Protein AF-A0A1B6DCV0-F1 (afdb_monomer)

Nearest PDB structures (foldseek):
  7uzf-assembly1_P  TM=4.203E-01  e=6.285E-02  Rattus norvegicus
  8j07-assembly1_u7  TM=3.965E-01  e=7.774E-02  Homo sapiens
  9brd-assembly1_T  TM=3.698E-01  e=5.743E-01  Rattus norvegicus
  7u8o-assembly1_T  TM=3.327E-01  e=8.072E-01  Sus scrofa
  5xgc-assembly1_A  TM=2.823E-01  e=1.465E+00  Homo sapiens

Mean predicted aligned error: 16.5 Å

Radius of gyration: 31.95 Å; Cα contacts (8 Å, |Δi|>4): 423; chains: 1; bounding box: 81×87×118 Å

Sequence (494 aa):
EFHRKELSAACCLLLKICLNLIHGVHDLQYTAMMTINKIIDAVVVYRLGHVRVRTMEALRHPCHDMNQKFNELGEKRNTGEKISTNEVSAERGRGQKSSSKRLGSVWRHAPGETLEPIKKCMNMCEPPVDECVIGVLSSVHALSVLNILHNSLTLYKRVIGSKQQCSPSQRWRHCSYHCLQLLAARALLFMTEATHVQHQLAQEPQLRILAAALDSTHDPQLLVLVLQIVATLALDPQHHRALLDHGLPDVLSQLLLPSDEWYYTNHSTKYARYVKHHVARILVYLGFQHRVNLRFCVYDILQEDIPPPTPIVESVEDNYITMTSAPPSVVLSSDSKTMLGVSLESAVINVLKVSETSLSQGTAPTESSTLNWFLSGSTYSHAYNRAPTTRKPLTDPNSTLFVQSFLSCFPCVLSPIVLLRLLLHRLLTTAAHLQRWKSCASRSSFASASAHEAPRSPRSRASSTDTEPSTLRKRRKVNLTVDCSGWALDLTNN

Foldseek 3Di:
DLVLQLLQLVLLVLLLVLLLQLPDPLVSVLVSLVVLVVSVVVCVVSVQFPPWYQNPVSPDDPVVVVVVVVVVVPDDDDDDDDDDDDDDDDDDDDDDDDDDPPPPDPPPDDPPPSCVVVVVVVPPPDPRGGDGNLCSLQPPCLVSLLVQLLVLLVVCVVPDPDDDDDALVDDDVVNSSVVSNLSSLQSSLSSLVDPVSLVVCLDDVNLVSLLCQLQRDLALSSLLSSLSSLLSSLQDPVSLVSCVVNPVLVSLLVLLPPPLVSNDDPFDSLSSLLSLLSSCSSCLSSLNLVSNVLPDQNCVLVCPPDDPPDPDPCDPSNVSCCVSRRDDQFDADPPQLFTPDGDPLSLLVLLVVLLVVLVVVPDDDDVLRLVCCVPVPCLPVCVVVCPPPDCDGHNDSNDSVNSSVCVSCVVVPGPVSSVVSSVVSVCSNPPPVVPVVVVVPPPDPPPPPDDDDDDDDDDDDDDDDDDDDDDDDDDDDDDPDDDPVPPDDDDDDD

pLDDT: mean 70.2, std 24.16, range [25.05, 97.62]

Structure (mmCIF, N/CA/C/O backbone):
data_AF-A0A1B6DCV0-F1
#
_entry.id   AF-A0A1B6DCV0-F1
#
loop_
_atom_site.group_PDB
_atom_site.id
_atom_site.type_symbol
_atom_site.label_atom_id
_atom_site.label_alt_id
_atom_site.label_comp_id
_atom_site.label_asym_id
_atom_site.label_entity_id
_atom_site.label_seq_id
_atom_site.pdbx_PDB_ins_code
_atom_site.Cartn_x
_atom_site.Cartn_y
_atom_site.Cartn_z
_atom_site.occupancy
_atom_site.B_iso_or_equiv
_atom_site.auth_seq_id
_atom_site.auth_comp_id
_atom_site.auth_asym_id
_atom_site.auth_atom_id
_atom_site.pdbx_PDB_model_num
ATOM 1 N N . GLU A 1 1 ? -6.881 26.127 -12.533 1.00 67.44 1 GLU A N 1
ATOM 2 C CA . GLU A 1 1 ? -7.391 24.859 -13.110 1.00 67.44 1 GLU A CA 1
ATOM 3 C C . GLU A 1 1 ? -6.660 24.448 -14.392 1.00 67.44 1 GLU A C 1
ATOM 5 O O . GLU A 1 1 ? -6.197 23.318 -14.452 1.00 67.44 1 GLU A O 1
ATOM 10 N N . PHE A 1 2 ? -6.488 25.352 -15.364 1.00 74.06 2 PHE A N 1
ATOM 11 C CA . PHE A 1 2 ? -5.776 25.099 -16.631 1.00 74.06 2 PHE A CA 1
ATOM 12 C C . PHE A 1 2 ? -4.387 24.449 -16.459 1.00 74.06 2 PHE A C 1
ATOM 14 O O . PHE A 1 2 ? -4.197 23.311 -16.875 1.00 74.06 2 PHE A O 1
ATOM 21 N N . HIS A 1 3 ? -3.477 25.086 -15.711 1.00 83.25 3 HIS A N 1
ATOM 22 C CA . HIS A 1 3 ? -2.139 24.544 -15.416 1.00 83.25 3 HIS A CA 1
ATOM 23 C C . HIS A 1 3 ? -2.158 23.155 -14.747 1.00 83.25 3 HIS A C 1
ATOM 25 O O . HIS A 1 3 ? -1.233 22.367 -14.908 1.00 83.25 3 HIS A O 1
ATOM 31 N N . ARG A 1 4 ? -3.225 22.823 -14.001 1.00 86.06 4 ARG A N 1
ATOM 32 C CA . ARG A 1 4 ? -3.375 21.509 -13.354 1.00 86.06 4 ARG A CA 1
ATOM 33 C C . ARG A 1 4 ? -3.698 20.420 -14.380 1.00 86.06 4 ARG A C 1
ATOM 35 O O . ARG A 1 4 ? -3.189 19.310 -14.266 1.00 86.06 4 ARG A O 1
ATOM 42 N N . LYS A 1 5 ? -4.528 20.740 -15.379 1.00 87.00 5 LYS A N 1
ATOM 43 C CA . LYS A 1 5 ? -4.842 19.840 -16.500 1.00 87.00 5 LYS A CA 1
ATOM 44 C C . LYS A 1 5 ? -3.640 19.681 -17.431 1.00 87.00 5 LYS A C 1
ATOM 46 O O . LYS A 1 5 ? -3.338 18.563 -17.825 1.00 87.00 5 LYS A O 1
ATOM 51 N N . GLU A 1 6 ? -2.916 20.762 -17.707 1.00 88.75 6 GLU A N 1
ATOM 52 C CA . GLU A 1 6 ? -1.675 20.725 -18.488 1.00 88.75 6 GLU A CA 1
ATOM 53 C C . GLU A 1 6 ? -0.615 19.830 -17.826 1.00 88.75 6 GLU A C 1
ATOM 55 O O . GLU A 1 6 ? -0.116 18.892 -18.447 1.00 88.75 6 GLU A O 1
ATOM 60 N N . LEU A 1 7 ? -0.343 20.039 -16.531 1.00 90.38 7 LEU A N 1
ATOM 61 C CA . LEU A 1 7 ? 0.604 19.215 -15.777 1.00 90.38 7 LEU A CA 1
ATOM 62 C C . LEU A 1 7 ? 0.167 17.745 -15.720 1.00 90.38 7 LEU A C 1
ATOM 64 O O . LEU A 1 7 ? 0.982 16.856 -15.943 1.00 90.38 7 LEU A O 1
ATOM 68 N N . SER A 1 8 ? -1.121 17.476 -15.480 1.00 91.56 8 SER A N 1
ATOM 69 C CA . SER A 1 8 ? -1.656 16.109 -15.488 1.00 91.56 8 SER A CA 1
ATOM 70 C C . SER A 1 8 ? -1.487 15.434 -16.855 1.00 91.56 8 SER A C 1
ATOM 72 O O . SER A 1 8 ? -1.095 14.271 -16.917 1.00 91.56 8 SER A O 1
ATOM 74 N N . ALA A 1 9 ? -1.714 16.157 -17.955 1.00 90.62 9 ALA A N 1
ATOM 75 C CA . ALA A 1 9 ? -1.511 15.638 -19.306 1.00 90.62 9 ALA A CA 1
ATOM 76 C C . ALA A 1 9 ? -0.031 15.352 -19.604 1.00 90.62 9 ALA A C 1
ATOM 78 O O . ALA A 1 9 ? 0.292 14.298 -20.159 1.00 90.62 9 ALA A O 1
ATOM 79 N N . ALA A 1 10 ? 0.875 16.239 -19.179 1.00 91.44 10 ALA A N 1
ATOM 80 C CA . ALA A 1 10 ? 2.316 16.023 -19.282 1.00 91.44 10 ALA A CA 1
ATOM 81 C C . ALA A 1 10 ? 2.765 14.793 -18.474 1.00 91.44 10 ALA A C 1
ATOM 83 O O . ALA A 1 10 ? 3.534 13.972 -18.978 1.00 91.44 10 ALA A O 1
ATOM 84 N N . CYS A 1 11 ? 2.245 14.620 -17.253 1.00 93.38 11 CYS A N 1
ATOM 85 C CA . CYS A 1 11 ? 2.496 13.442 -16.425 1.00 93.38 11 CYS A CA 1
ATOM 86 C C . CYS A 1 11 ? 2.006 12.153 -17.097 1.00 93.38 11 CYS A C 1
ATOM 88 O O . CYS A 1 11 ? 2.772 11.195 -17.153 1.00 93.38 11 CYS A O 1
ATOM 90 N N . CYS A 1 12 ? 0.785 12.125 -17.648 1.00 92.31 12 CYS A N 1
ATOM 91 C CA . CYS A 1 12 ? 0.268 10.964 -18.382 1.00 92.31 12 CYS A CA 1
ATOM 92 C C . CYS A 1 12 ? 1.170 10.592 -19.570 1.00 92.31 12 CYS A C 1
ATOM 94 O O . CYS A 1 12 ? 1.515 9.423 -19.742 1.00 92.31 12 CYS A O 1
ATOM 96 N N . LEU A 1 13 ? 1.591 11.579 -20.368 1.00 91.19 13 LEU A N 1
ATOM 97 C CA . LEU A 1 13 ? 2.456 11.347 -21.526 1.00 91.19 13 LEU A CA 1
ATOM 98 C C . LEU A 1 13 ? 3.830 10.802 -21.114 1.00 91.19 13 LEU A C 1
ATOM 100 O O . LEU A 1 13 ? 4.288 9.797 -21.659 1.00 91.19 13 LEU A O 1
ATOM 104 N N . LEU A 1 14 ? 4.480 11.444 -20.140 1.00 93.06 14 LEU A N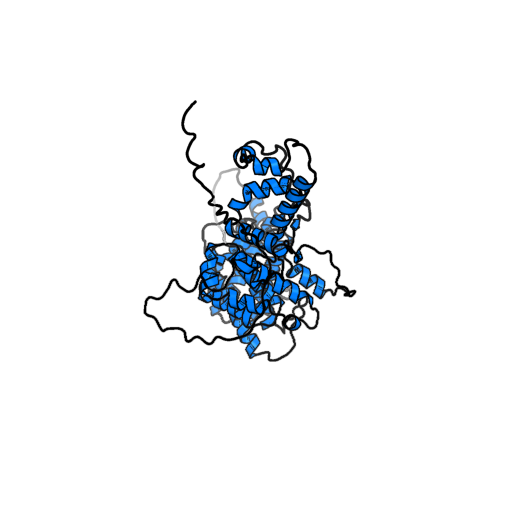 1
ATOM 105 C CA . LEU A 1 14 ? 5.788 11.011 -19.653 1.00 93.06 14 LEU A CA 1
ATOM 106 C C . LEU A 1 14 ? 5.710 9.610 -19.038 1.00 93.06 14 LEU A C 1
ATOM 108 O O . LEU A 1 14 ? 6.592 8.786 -19.269 1.00 93.06 14 LEU A O 1
ATOM 112 N N . LEU A 1 15 ? 4.629 9.320 -18.315 1.00 93.06 15 LEU A N 1
ATOM 113 C CA . LEU A 1 15 ? 4.401 8.019 -17.710 1.00 93.06 15 LEU A CA 1
ATOM 114 C C . LEU A 1 15 ? 4.272 6.915 -18.765 1.00 93.06 15 LEU A C 1
ATOM 116 O O . LEU A 1 15 ? 4.937 5.894 -18.630 1.00 93.06 15 LEU A O 1
ATOM 120 N N . LYS A 1 16 ? 3.519 7.134 -19.851 1.00 91.50 16 LYS A N 1
ATOM 121 C CA . LYS A 1 16 ? 3.438 6.189 -20.985 1.00 91.50 16 LYS A CA 1
ATOM 122 C C . LYS A 1 16 ? 4.813 5.892 -21.586 1.00 91.50 16 LYS A C 1
ATOM 124 O O . LYS A 1 16 ? 5.147 4.737 -21.841 1.00 91.50 16 LYS A O 1
ATOM 129 N N . ILE A 1 17 ? 5.639 6.924 -21.771 1.00 91.88 17 ILE A N 1
ATOM 130 C CA . ILE A 1 17 ? 7.011 6.760 -22.270 1.00 91.88 17 ILE A CA 1
ATOM 131 C C . ILE A 1 17 ? 7.831 5.911 -21.292 1.00 91.88 17 ILE A C 1
ATOM 133 O O . ILE A 1 17 ? 8.460 4.938 -21.704 1.00 91.88 17 ILE A O 1
ATOM 137 N N . CYS A 1 18 ? 7.808 6.237 -19.998 1.00 93.44 18 CYS A N 1
ATOM 138 C CA . CYS A 1 18 ? 8.554 5.489 -18.989 1.00 93.44 18 CYS A CA 1
ATOM 139 C C . CYS A 1 18 ? 8.095 4.032 -18.886 1.00 93.44 18 CYS A C 1
ATOM 141 O O . CYS A 1 18 ? 8.943 3.149 -18.814 1.00 93.44 18 CYS A O 1
ATOM 143 N N . LEU A 1 19 ? 6.787 3.775 -18.930 1.00 91.06 19 LEU A N 1
ATOM 144 C CA . LEU A 1 19 ? 6.207 2.432 -18.892 1.00 91.06 19 LEU A CA 1
ATOM 145 C C . LEU A 1 19 ? 6.621 1.580 -20.098 1.00 91.06 19 LEU A C 1
ATOM 147 O O . LEU A 1 19 ? 6.859 0.388 -19.947 1.00 91.06 19 LEU A O 1
ATOM 151 N N . ASN A 1 20 ? 6.822 2.176 -21.273 1.00 89.31 20 ASN A N 1
ATOM 152 C CA . ASN A 1 20 ? 7.409 1.454 -22.402 1.00 89.31 20 ASN A CA 1
ATOM 153 C C . ASN A 1 20 ? 8.889 1.111 -22.158 1.00 89.31 20 ASN A C 1
ATOM 155 O O . ASN A 1 20 ? 9.329 0.002 -22.465 1.00 89.31 20 ASN A O 1
ATOM 159 N N . LEU A 1 21 ? 9.648 2.030 -21.551 1.00 91.00 21 LEU A N 1
ATOM 160 C CA . LEU A 1 21 ? 11.081 1.867 -21.281 1.00 91.00 21 LEU A CA 1
ATOM 161 C C . LEU A 1 21 ? 11.407 0.830 -20.192 1.00 91.00 21 LEU A C 1
ATOM 163 O O . LEU A 1 21 ? 12.550 0.374 -20.131 1.00 91.00 21 LEU A O 1
ATOM 167 N N . ILE A 1 22 ? 10.440 0.407 -19.366 1.00 90.56 22 ILE A N 1
ATOM 168 C CA . ILE A 1 22 ? 10.668 -0.625 -18.334 1.00 90.56 22 ILE A CA 1
ATOM 169 C C . ILE A 1 22 ? 11.016 -2.004 -18.927 1.00 90.56 22 ILE A C 1
ATOM 171 O O . ILE A 1 22 ? 11.575 -2.851 -18.236 1.00 90.56 22 ILE A O 1
ATOM 175 N N . HIS A 1 23 ? 10.718 -2.240 -20.207 1.00 86.56 23 HIS A N 1
ATOM 176 C CA . HIS A 1 23 ? 11.092 -3.474 -20.910 1.00 86.56 23 HIS A CA 1
ATOM 177 C C . HIS A 1 23 ? 12.520 -3.424 -21.478 1.00 86.56 23 HIS A C 1
ATOM 179 O O . HIS A 1 23 ? 12.979 -4.395 -22.074 1.00 86.56 23 HIS A O 1
ATOM 185 N N . GLY A 1 24 ? 13.219 -2.294 -21.326 1.00 85.75 24 GLY A N 1
ATOM 186 C CA . GLY A 1 24 ? 14.599 -2.127 -21.771 1.00 85.75 24 GLY A CA 1
ATOM 187 C C . GLY A 1 24 ? 15.625 -2.820 -20.870 1.00 85.75 24 GLY A C 1
ATOM 188 O O . GLY A 1 24 ? 15.295 -3.502 -19.902 1.00 85.75 24 GLY A O 1
ATOM 189 N N . VAL A 1 25 ? 16.905 -2.604 -21.181 1.00 87.88 25 VAL A N 1
ATOM 190 C CA . VAL A 1 25 ? 18.034 -3.048 -20.346 1.00 87.88 25 VAL A CA 1
ATOM 191 C C . VAL A 1 25 ? 18.056 -2.326 -18.993 1.00 87.88 25 VAL A C 1
ATOM 193 O O . VAL A 1 25 ? 17.462 -1.260 -18.840 1.00 87.88 25 VAL A O 1
ATOM 196 N N . HIS A 1 26 ? 18.790 -2.878 -18.025 1.00 88.69 26 HIS A N 1
ATOM 197 C CA . HIS A 1 26 ? 18.847 -2.408 -16.635 1.00 88.69 26 HIS A CA 1
ATOM 198 C C . HIS A 1 26 ? 18.941 -0.873 -16.465 1.00 88.69 26 HIS A C 1
ATOM 200 O O . HIS A 1 26 ? 18.187 -0.290 -15.687 1.00 88.69 26 HIS A O 1
ATOM 206 N N . ASP A 1 27 ? 19.804 -0.183 -17.215 1.00 88.50 27 ASP A N 1
ATOM 207 C CA . ASP A 1 27 ? 19.981 1.273 -17.070 1.00 88.50 27 ASP A CA 1
ATOM 208 C C . ASP A 1 27 ? 18.769 2.089 -17.554 1.00 88.50 27 ASP A C 1
ATOM 210 O O . ASP A 1 27 ? 18.447 3.149 -16.996 1.00 88.50 27 ASP A O 1
ATOM 214 N N . LEU A 1 28 ? 18.053 1.573 -18.561 1.00 91.00 28 LEU A N 1
ATOM 215 C CA . LEU A 1 28 ? 16.781 2.135 -19.012 1.00 91.00 28 LEU A CA 1
ATOM 216 C C . LEU A 1 28 ? 15.690 1.877 -17.975 1.00 91.00 28 LEU A C 1
ATOM 218 O O . LEU A 1 28 ? 14.951 2.805 -17.648 1.00 91.00 28 LEU A O 1
ATOM 222 N N . GLN A 1 29 ? 15.640 0.671 -17.398 1.00 92.56 29 GLN A N 1
ATOM 223 C CA . GLN A 1 29 ? 14.709 0.334 -16.315 1.00 92.56 29 GLN A CA 1
ATOM 224 C C . GLN A 1 29 ? 14.901 1.256 -15.112 1.00 92.56 29 GLN A C 1
ATOM 226 O O . GLN A 1 29 ? 13.929 1.797 -14.587 1.00 92.56 29 GLN A O 1
ATOM 231 N N . TYR A 1 30 ? 16.151 1.497 -14.715 1.00 92.19 30 TYR A N 1
ATOM 232 C CA . TYR A 1 30 ? 16.479 2.387 -13.608 1.00 92.19 30 TYR A CA 1
ATOM 233 C C . TYR A 1 30 ? 16.023 3.824 -13.877 1.00 92.19 30 TYR A C 1
ATOM 235 O O . TYR A 1 30 ? 15.327 4.428 -13.059 1.00 92.19 30 TYR A O 1
ATOM 243 N N . THR A 1 31 ? 16.367 4.371 -15.047 1.00 93.25 31 THR A N 1
ATOM 244 C CA . THR A 1 31 ? 15.949 5.723 -15.451 1.00 93.25 31 THR A CA 1
ATOM 245 C C . THR A 1 31 ? 14.426 5.855 -15.529 1.00 93.25 31 THR A C 1
ATOM 247 O O . THR A 1 31 ? 13.867 6.838 -15.031 1.00 93.25 31 THR A O 1
ATOM 250 N N . ALA A 1 32 ? 13.748 4.866 -16.115 1.00 94.62 32 ALA A N 1
ATOM 251 C CA . ALA A 1 32 ? 12.297 4.830 -16.217 1.00 94.62 32 ALA A CA 1
ATOM 252 C C . ALA A 1 32 ? 11.654 4.803 -14.828 1.00 94.62 32 ALA A C 1
ATOM 254 O O . ALA A 1 32 ? 10.835 5.666 -14.523 1.00 94.62 32 ALA A O 1
ATOM 255 N N . MET A 1 33 ? 12.083 3.893 -13.951 1.00 94.50 33 MET A N 1
ATOM 256 C CA . MET A 1 33 ? 11.499 3.744 -12.619 1.00 94.50 33 MET A CA 1
ATOM 257 C C . MET A 1 33 ? 11.762 4.958 -11.722 1.00 94.50 33 MET A C 1
ATOM 259 O O . MET A 1 33 ? 10.879 5.388 -10.977 1.00 94.50 33 MET A O 1
ATOM 263 N N . MET A 1 34 ? 12.944 5.570 -11.829 1.00 94.31 34 MET A N 1
ATOM 264 C CA . MET A 1 34 ? 13.248 6.826 -11.143 1.00 94.31 34 MET A CA 1
ATOM 265 C C . MET A 1 34 ? 12.306 7.949 -11.596 1.00 94.31 34 MET A C 1
ATOM 267 O O . MET A 1 34 ? 11.828 8.736 -10.780 1.00 94.31 34 MET A O 1
ATOM 271 N N . THR A 1 35 ? 12.025 8.025 -12.897 1.00 95.06 35 THR A N 1
ATOM 272 C CA . THR A 1 35 ? 11.123 9.038 -13.459 1.00 95.06 35 THR A CA 1
ATOM 273 C C . THR A 1 35 ? 9.674 8.778 -13.051 1.00 95.06 35 THR A C 1
ATOM 275 O O . THR A 1 35 ? 8.999 9.714 -12.633 1.00 95.06 35 THR A O 1
ATOM 278 N N . ILE A 1 36 ? 9.221 7.518 -13.064 1.00 95.56 36 ILE A N 1
ATOM 279 C CA . ILE A 1 36 ? 7.893 7.114 -12.571 1.00 95.56 36 ILE A CA 1
ATOM 280 C C . ILE A 1 36 ? 7.696 7.562 -11.121 1.00 95.56 36 ILE A C 1
ATOM 282 O O . ILE A 1 36 ? 6.686 8.181 -10.806 1.00 95.56 36 ILE A O 1
ATOM 286 N N . ASN A 1 37 ? 8.677 7.334 -10.245 1.00 94.62 37 ASN A N 1
ATOM 287 C CA . ASN A 1 37 ? 8.572 7.743 -8.843 1.00 94.62 37 ASN A CA 1
ATOM 288 C C . ASN A 1 37 ? 8.516 9.269 -8.670 1.00 94.62 37 ASN A C 1
ATOM 290 O O . ASN A 1 37 ? 7.736 9.757 -7.860 1.00 94.62 37 ASN A O 1
ATOM 294 N N . LYS A 1 38 ? 9.247 10.040 -9.485 1.00 94.75 38 LYS A N 1
ATOM 295 C CA . LYS A 1 38 ? 9.117 11.509 -9.492 1.00 94.75 38 LYS A CA 1
ATOM 296 C C . LYS A 1 38 ? 7.742 11.979 -9.969 1.00 94.75 38 LYS A C 1
ATOM 298 O O . LYS A 1 38 ? 7.228 12.971 -9.459 1.00 94.75 38 LYS A O 1
ATOM 303 N N . ILE A 1 39 ? 7.151 11.287 -10.946 1.00 95.25 39 ILE A N 1
ATOM 304 C CA . ILE A 1 39 ? 5.778 11.559 -11.390 1.00 95.25 39 ILE A CA 1
ATOM 305 C C . ILE A 1 39 ? 4.807 11.268 -10.247 1.00 95.25 39 ILE A C 1
ATOM 307 O O . ILE A 1 39 ? 3.958 12.106 -9.969 1.00 95.25 39 ILE A O 1
ATOM 311 N N . ILE A 1 40 ? 4.960 10.136 -9.555 1.00 94.38 40 ILE A N 1
ATOM 312 C CA . ILE A 1 40 ? 4.162 9.788 -8.371 1.00 94.38 40 ILE A CA 1
ATOM 313 C C . ILE A 1 40 ? 4.260 10.892 -7.308 1.00 94.38 40 ILE A C 1
ATOM 315 O O . ILE A 1 40 ? 3.234 11.359 -6.818 1.00 94.38 40 ILE A O 1
ATOM 319 N N . ASP A 1 41 ? 5.465 11.376 -7.002 1.00 92.88 41 ASP A N 1
ATOM 320 C CA . ASP A 1 41 ? 5.661 12.451 -6.023 1.00 92.88 41 ASP A CA 1
ATOM 321 C C . ASP A 1 41 ? 4.933 13.738 -6.437 1.00 92.88 41 ASP A C 1
ATOM 323 O O . ASP A 1 41 ? 4.207 14.332 -5.638 1.00 92.88 41 ASP A O 1
ATOM 327 N N . ALA A 1 42 ? 5.053 14.142 -7.706 1.00 92.25 42 ALA A N 1
ATOM 328 C CA . ALA A 1 42 ? 4.329 15.294 -8.240 1.00 92.25 42 ALA A CA 1
ATOM 329 C C . ALA A 1 42 ? 2.804 15.088 -8.189 1.00 92.25 42 ALA A C 1
ATOM 331 O O . ALA A 1 42 ? 2.061 16.003 -7.833 1.00 92.25 42 ALA A O 1
ATOM 332 N N . VAL A 1 43 ? 2.327 13.882 -8.499 1.00 91.25 43 VAL A N 1
ATOM 333 C CA . VAL A 1 43 ? 0.907 13.518 -8.444 1.00 91.25 43 VAL A CA 1
ATOM 334 C C . VAL A 1 43 ? 0.352 13.654 -7.032 1.00 91.25 43 VAL A C 1
ATOM 336 O O . VAL A 1 43 ? -0.753 14.176 -6.878 1.00 91.25 43 VAL A O 1
ATOM 339 N N . VAL A 1 44 ? 1.106 13.231 -6.016 1.00 88.06 44 VAL A N 1
ATOM 340 C CA . VAL A 1 44 ? 0.717 13.351 -4.605 1.00 88.06 44 VAL A CA 1
ATOM 341 C C . VAL A 1 44 ? 0.715 14.816 -4.168 1.00 88.06 44 VAL A C 1
ATOM 343 O O . VAL A 1 44 ? -0.296 15.300 -3.659 1.00 88.06 44 VAL A O 1
ATOM 346 N N . VAL A 1 45 ? 1.806 15.547 -4.419 1.00 87.44 45 VAL A N 1
ATOM 347 C CA . VAL A 1 45 ? 1.964 16.950 -3.993 1.00 87.44 45 VAL A CA 1
ATOM 348 C C . VAL A 1 45 ? 0.905 17.856 -4.627 1.00 87.44 45 VAL A C 1
ATOM 350 O O . VAL A 1 45 ? 0.279 18.659 -3.935 1.00 87.44 45 VAL A O 1
ATOM 353 N N . TYR A 1 46 ? 0.662 17.707 -5.931 1.00 87.31 46 TYR A N 1
ATOM 354 C CA . TYR A 1 46 ? -0.275 18.549 -6.683 1.00 87.31 46 TYR A CA 1
ATOM 355 C C . TYR A 1 46 ? -1.682 17.946 -6.823 1.00 87.31 46 TYR A C 1
ATOM 357 O O . TYR A 1 46 ? -2.540 18.539 -7.482 1.00 87.31 46 TYR A O 1
ATOM 365 N N . ARG A 1 47 ? -1.935 16.784 -6.203 1.00 86.81 47 ARG A N 1
ATOM 366 C CA . ARG A 1 47 ? -3.218 16.053 -6.209 1.00 86.81 47 ARG A CA 1
ATOM 367 C C . ARG A 1 47 ? -3.786 15.832 -7.612 1.00 86.81 47 ARG A C 1
ATOM 369 O O . ARG A 1 47 ? -4.932 16.171 -7.910 1.00 86.81 47 ARG A O 1
ATOM 376 N N . LEU A 1 48 ? -2.959 15.265 -8.484 1.00 89.19 48 LEU A N 1
ATOM 377 C CA . LEU A 1 48 ? -3.277 15.070 -9.904 1.00 89.19 48 LEU A CA 1
ATOM 378 C C . LEU A 1 48 ? -3.864 13.689 -10.219 1.00 89.19 48 LEU A C 1
ATOM 380 O O . LEU A 1 48 ? -4.305 13.468 -11.342 1.00 89.19 48 LEU A O 1
ATOM 384 N N . GLY A 1 49 ? -3.881 12.761 -9.254 1.00 85.44 49 GLY A N 1
ATOM 385 C CA . GLY A 1 49 ? -4.042 11.323 -9.519 1.00 85.44 49 GLY A CA 1
ATOM 386 C C . GLY A 1 49 ? -5.284 10.960 -10.331 1.00 85.44 49 GLY A C 1
ATOM 387 O O . GLY A 1 49 ? -5.193 10.191 -11.288 1.00 85.44 49 GLY A O 1
ATOM 388 N N . HIS A 1 50 ? -6.418 11.587 -10.006 1.00 88.12 50 HIS A N 1
ATOM 389 C CA . HIS A 1 50 ? -7.711 11.360 -10.660 1.00 88.12 50 HIS A CA 1
ATOM 390 C C . HIS A 1 50 ? -8.149 12.502 -11.583 1.00 88.12 50 HIS A C 1
ATOM 392 O O . HIS A 1 50 ? -9.289 12.509 -12.050 1.00 88.12 50 HIS A O 1
ATOM 398 N N . VAL A 1 51 ? -7.283 13.487 -11.843 1.00 88.75 51 VAL A N 1
ATOM 399 C CA . VAL A 1 51 ? -7.609 14.567 -12.778 1.00 88.75 51 VAL A CA 1
ATOM 400 C C . VAL A 1 51 ? -7.690 13.964 -14.176 1.00 88.75 51 VAL A C 1
ATOM 402 O O . VAL A 1 51 ? -6.695 13.499 -14.726 1.00 88.75 51 VAL A O 1
ATOM 405 N N . ARG A 1 52 ? -8.903 13.951 -14.728 1.00 90.06 52 ARG A N 1
ATOM 406 C CA . ARG A 1 52 ? -9.173 13.467 -16.078 1.00 90.06 52 ARG A CA 1
ATOM 407 C C . ARG A 1 52 ? -8.771 14.515 -17.103 1.00 90.06 52 ARG A C 1
ATOM 409 O O . ARG A 1 52 ? -9.154 15.682 -16.983 1.00 90.06 52 ARG A O 1
ATOM 416 N N . VAL A 1 53 ? -7.981 14.097 -18.082 1.00 88.94 53 VAL A N 1
ATOM 417 C CA . VAL A 1 53 ? -7.431 14.963 -19.120 1.00 88.94 53 VAL A CA 1
ATOM 418 C C . VAL A 1 53 ? -7.447 14.273 -20.472 1.00 88.94 53 VAL A C 1
ATOM 420 O O . VAL A 1 53 ? -7.208 13.073 -20.586 1.00 88.94 53 VAL A O 1
ATOM 423 N N . ARG A 1 54 ? -7.656 15.079 -21.511 1.00 85.50 54 ARG A N 1
ATOM 424 C CA . ARG A 1 54 ? -7.359 14.708 -22.891 1.00 85.50 54 ARG A CA 1
ATOM 425 C C . ARG A 1 54 ? -6.032 15.328 -23.267 1.00 85.50 54 ARG A C 1
ATOM 427 O O . ARG A 1 54 ? -5.917 16.550 -23.367 1.00 85.50 54 ARG A O 1
ATOM 434 N N . THR A 1 55 ? -5.022 14.490 -23.466 1.00 78.25 55 THR A N 1
ATOM 435 C CA . THR A 1 55 ? -3.642 14.949 -23.672 1.00 78.25 55 THR A CA 1
ATOM 436 C C . THR A 1 55 ? -3.513 15.908 -24.858 1.00 78.25 55 THR A C 1
ATOM 438 O O . THR A 1 55 ? -2.815 16.912 -24.741 1.00 78.25 55 THR A O 1
ATOM 441 N N . MET A 1 56 ? -4.244 15.668 -25.956 1.00 72.81 56 MET A N 1
ATOM 442 C CA . MET A 1 56 ? -4.229 16.545 -27.138 1.00 72.81 56 MET A CA 1
ATOM 443 C C . MET A 1 56 ? -4.855 17.926 -26.891 1.00 72.81 56 MET A C 1
ATOM 445 O O . MET A 1 56 ? -4.445 18.905 -27.504 1.00 72.81 56 MET A O 1
ATOM 449 N N . GLU A 1 57 ? -5.846 18.021 -26.003 1.00 75.12 57 GLU A N 1
ATOM 450 C CA . GLU A 1 57 ? -6.533 19.285 -25.717 1.00 75.12 57 GLU A CA 1
ATOM 451 C C . GLU A 1 57 ? -5.771 20.130 -24.690 1.00 75.12 57 GLU A C 1
ATOM 453 O O . GLU A 1 57 ? -5.800 21.359 -24.763 1.00 75.12 57 GLU A O 1
ATOM 458 N N . ALA A 1 58 ? -5.100 19.471 -23.739 1.00 76.31 58 ALA A N 1
ATOM 459 C CA . ALA A 1 58 ? -4.400 20.112 -22.631 1.00 76.31 58 ALA A CA 1
ATOM 460 C C . ALA A 1 58 ? -2.967 20.549 -22.978 1.00 76.31 58 ALA A C 1
ATOM 462 O O . ALA A 1 58 ? -2.498 21.543 -22.433 1.00 76.31 58 ALA A O 1
ATOM 463 N N . LEU A 1 59 ? -2.276 19.840 -23.879 1.00 78.56 59 LEU A N 1
ATOM 464 C CA . LEU A 1 59 ? -0.916 20.170 -24.321 1.00 78.56 59 LEU A CA 1
ATOM 465 C C . LEU A 1 59 ? -0.953 20.876 -25.682 1.00 78.56 59 LEU A C 1
ATOM 467 O O . LEU A 1 59 ? -0.499 20.341 -26.695 1.00 78.56 59 LEU A O 1
ATOM 471 N N . ARG A 1 60 ? -1.528 22.081 -25.726 1.00 67.06 60 ARG A N 1
ATOM 472 C CA . ARG A 1 60 ? -1.509 22.892 -26.950 1.00 67.06 60 ARG A CA 1
ATOM 473 C C . ARG A 1 60 ? -0.115 23.468 -27.166 1.00 67.06 60 ARG A C 1
ATOM 475 O O . ARG A 1 60 ? 0.458 24.092 -26.278 1.00 67.06 60 ARG A O 1
ATOM 482 N N . HIS A 1 61 ? 0.424 23.290 -28.370 1.00 59.53 61 HIS A N 1
ATOM 483 C CA . HIS A 1 61 ? 1.656 23.968 -28.755 1.00 59.53 61 HIS A CA 1
ATOM 484 C C . HIS A 1 61 ? 1.398 25.488 -28.798 1.00 59.53 61 HIS A C 1
ATOM 486 O O . HIS A 1 61 ? 0.409 25.890 -29.415 1.00 59.53 61 HIS A O 1
ATOM 492 N N . PRO A 1 62 ? 2.283 26.348 -28.254 1.00 58.66 62 PRO A N 1
ATOM 493 C CA . PRO A 1 62 ? 2.101 27.808 -28.268 1.00 58.66 62 PRO A CA 1
ATOM 494 C C . PRO A 1 62 ? 1.868 28.402 -29.669 1.00 58.66 62 PRO A C 1
ATOM 496 O O . PRO A 1 62 ? 1.287 29.470 -29.823 1.00 58.66 62 PRO A O 1
ATOM 499 N N . CYS A 1 63 ? 2.306 27.699 -30.717 1.00 55.47 63 CYS A N 1
ATOM 500 C CA . CYS A 1 63 ? 2.119 28.111 -32.113 1.00 55.47 63 CYS A CA 1
ATOM 501 C C . CYS A 1 63 ? 0.722 27.812 -32.683 1.00 55.47 63 CYS A C 1
ATOM 503 O O . CYS A 1 63 ? 0.406 28.303 -33.762 1.00 55.47 63 CYS A O 1
ATOM 505 N N . HIS A 1 64 ? -0.111 27.018 -32.004 1.00 50.19 64 HIS A N 1
ATOM 506 C CA . HIS A 1 64 ? -1.440 26.646 -32.499 1.00 50.19 64 HIS A CA 1
ATOM 507 C C . HIS A 1 64 ? -2.496 27.739 -32.241 1.00 50.19 64 HIS A C 1
ATOM 509 O O . HIS A 1 64 ? -3.448 27.862 -33.012 1.00 50.19 64 HIS A O 1
ATOM 515 N N . ASP A 1 65 ? -2.285 28.588 -31.228 1.00 51.59 65 ASP A N 1
ATOM 516 C CA . ASP A 1 65 ? -3.150 29.742 -30.925 1.00 51.59 65 ASP A CA 1
ATOM 517 C C . ASP A 1 65 ? -2.989 30.894 -31.936 1.00 51.59 65 ASP A C 1
ATOM 519 O O . ASP A 1 65 ? -3.896 31.711 -32.105 1.00 51.59 65 ASP A O 1
ATOM 523 N N .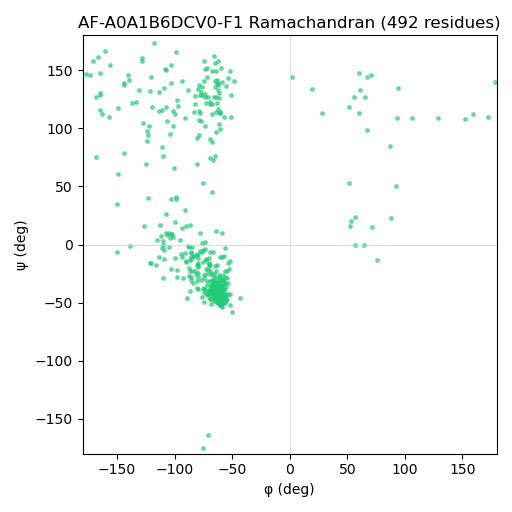 MET A 1 66 ? -1.864 30.948 -32.660 1.00 46.53 66 MET A N 1
ATOM 524 C CA . MET A 1 66 ? -1.626 31.976 -33.683 1.00 46.53 66 MET A CA 1
ATOM 525 C C . MET A 1 66 ? -2.438 31.743 -34.965 1.00 46.53 66 MET A C 1
ATOM 527 O O . MET A 1 66 ? -2.826 32.707 -35.618 1.00 46.53 66 MET A O 1
ATOM 531 N N . ASN A 1 67 ? -2.760 30.488 -35.298 1.00 42.75 67 ASN A N 1
ATOM 532 C CA . ASN A 1 67 ? -3.546 30.168 -36.496 1.00 42.75 67 ASN A CA 1
ATOM 533 C C . ASN A 1 67 ? -5.062 30.262 -36.267 1.00 42.75 67 ASN A C 1
ATOM 535 O O . ASN A 1 67 ? -5.802 30.479 -37.222 1.00 42.75 67 ASN A O 1
ATOM 539 N N . GLN A 1 68 ? -5.544 30.158 -35.022 1.00 44.25 68 GLN A N 1
ATOM 540 C CA . GLN A 1 68 ? -6.971 30.351 -34.726 1.00 44.25 68 GLN A CA 1
ATOM 541 C C . GLN A 1 68 ? -7.396 31.820 -34.844 1.00 44.25 68 GLN A C 1
ATOM 543 O O . GLN A 1 68 ? -8.472 32.099 -35.364 1.00 44.25 68 GLN A O 1
ATOM 548 N N . LYS A 1 69 ? -6.519 32.768 -34.483 1.00 41.78 69 LYS A N 1
ATOM 549 C CA . LYS A 1 69 ? -6.792 34.207 -34.647 1.00 41.78 69 LYS A CA 1
ATOM 550 C C . LYS A 1 69 ? -6.807 34.684 -36.104 1.00 41.78 69 LYS A C 1
ATOM 552 O O . LYS A 1 69 ? -7.360 35.745 -36.373 1.00 41.78 69 LYS A O 1
ATOM 557 N N . PHE A 1 70 ? -6.233 33.923 -37.038 1.00 44.06 70 PHE A N 1
ATOM 558 C CA . PHE A 1 70 ? -6.237 34.274 -38.463 1.00 44.06 70 PHE A CA 1
ATOM 559 C C . PHE A 1 70 ? -7.479 33.781 -39.221 1.00 44.06 70 PHE A C 1
ATOM 561 O O . PHE A 1 70 ? -7.814 34.361 -40.251 1.00 44.06 70 PHE A O 1
ATOM 568 N N . ASN A 1 71 ? -8.202 32.781 -38.705 1.00 40.81 71 ASN A N 1
ATOM 569 C CA . ASN A 1 71 ? -9.391 32.243 -39.376 1.00 40.81 71 ASN A CA 1
ATOM 570 C C . ASN A 1 71 ? -10.711 32.937 -38.989 1.00 40.81 71 ASN A C 1
ATOM 572 O O . ASN A 1 71 ? -11.684 32.802 -39.721 1.00 40.81 71 ASN A O 1
ATOM 576 N N . GLU A 1 72 ? -10.761 33.728 -37.911 1.00 40.97 72 GLU A N 1
ATOM 577 C CA . GLU A 1 72 ? -11.978 34.474 -37.519 1.00 40.97 72 GLU A CA 1
ATOM 578 C C . GLU A 1 72 ? -12.116 35.861 -38.184 1.00 40.97 72 GLU A C 1
ATOM 580 O O . GLU A 1 72 ? -13.131 36.533 -38.016 1.00 40.97 72 GLU A O 1
ATOM 585 N N . LEU A 1 73 ? -11.137 36.286 -38.992 1.00 41.22 73 LEU A N 1
ATOM 586 C CA . LEU A 1 73 ? -11.173 37.552 -39.745 1.00 41.22 73 LEU A CA 1
ATOM 587 C C . LEU A 1 73 ? -11.270 37.365 -41.273 1.00 41.22 73 LEU A C 1
ATOM 589 O O . LEU A 1 73 ? -11.184 38.344 -42.012 1.00 41.22 73 LEU A O 1
ATOM 593 N N . GLY A 1 74 ? -11.466 36.132 -41.755 1.00 38.28 74 GLY A N 1
ATOM 594 C CA . GLY A 1 74 ? -11.385 35.788 -43.181 1.00 38.28 74 GLY A CA 1
ATOM 595 C C . GLY A 1 74 ? -12.695 35.433 -43.892 1.00 38.28 74 GLY A C 1
ATOM 596 O O . GLY A 1 74 ? -12.657 35.168 -45.088 1.00 38.28 74 GLY A O 1
ATOM 597 N N . GLU A 1 75 ? -13.849 35.429 -43.221 1.00 42.91 75 GLU A N 1
ATOM 598 C CA . GLU A 1 75 ? -15.143 35.170 -43.873 1.00 42.91 75 GLU A CA 1
ATOM 599 C C . GLU A 1 75 ? -16.014 36.426 -43.900 1.00 42.91 75 GLU A C 1
ATOM 601 O O . GLU A 1 75 ? -16.882 36.635 -43.053 1.00 42.91 75 GLU A O 1
ATOM 606 N N . LYS A 1 76 ? -15.792 37.278 -44.909 1.00 34.97 76 LYS A N 1
ATOM 607 C CA . LYS A 1 76 ? -16.832 38.149 -45.478 1.00 34.97 76 LYS A CA 1
ATOM 608 C C . LYS A 1 76 ? -16.398 38.728 -46.830 1.00 34.97 76 LYS A C 1
ATOM 610 O O . LYS A 1 76 ? -15.550 39.610 -46.865 1.00 34.97 76 LYS A O 1
ATOM 615 N N . ARG A 1 77 ? -17.147 38.324 -47.874 1.00 33.09 77 ARG A N 1
ATOM 616 C CA . ARG A 1 77 ? -17.359 38.982 -49.190 1.00 33.09 77 ARG A CA 1
ATOM 617 C C . ARG A 1 77 ? -16.166 38.992 -50.157 1.00 33.09 77 ARG A C 1
ATOM 619 O O . ARG A 1 77 ? -15.051 39.252 -49.754 1.00 33.09 77 ARG A O 1
ATOM 626 N N . ASN A 1 78 ? -16.317 38.900 -51.473 1.00 31.08 78 ASN A N 1
ATOM 627 C CA . ASN A 1 78 ? -17.325 38.401 -52.414 1.00 31.08 78 ASN A CA 1
ATOM 628 C C . ASN A 1 78 ? -16.672 38.598 -53.806 1.00 31.08 78 ASN A C 1
ATOM 630 O O . ASN A 1 78 ? -15.995 39.602 -53.997 1.00 31.08 78 ASN A O 1
ATOM 634 N N . THR A 1 79 ? -16.964 37.706 -54.760 1.00 31.50 79 THR A N 1
ATOM 635 C CA . THR A 1 79 ? -17.116 37.962 -56.217 1.00 31.50 79 THR A CA 1
ATOM 636 C C . THR A 1 79 ? -15.994 38.619 -57.047 1.00 31.50 79 THR A C 1
ATOM 638 O O . THR A 1 79 ? -15.669 39.781 -56.843 1.00 31.50 79 THR A O 1
ATOM 641 N N . GLY A 1 80 ? -15.612 37.953 -58.150 1.00 28.22 80 GLY A N 1
ATOM 642 C CA . GLY A 1 80 ? -15.312 38.633 -59.424 1.00 28.22 80 GLY A CA 1
ATOM 643 C C . GLY A 1 80 ? -13.977 38.305 -60.109 1.00 28.22 80 GLY A C 1
ATOM 644 O O . GLY A 1 80 ? -12.934 38.759 -59.673 1.00 28.22 80 GLY A O 1
ATOM 645 N N . GLU A 1 81 ? -14.074 37.578 -61.227 1.00 28.42 81 GLU A N 1
ATOM 646 C CA . GLU A 1 81 ? -13.298 37.720 -62.478 1.00 28.42 81 GLU A CA 1
ATOM 647 C C . GLU A 1 81 ? -11.751 37.588 -62.550 1.00 28.42 81 GLU A C 1
ATOM 649 O O . GLU A 1 81 ? -10.993 38.468 -62.176 1.00 28.42 81 GLU A O 1
ATOM 654 N N . LYS A 1 82 ? -11.346 36.508 -63.250 1.00 29.42 82 LYS A N 1
ATOM 655 C CA . LYS A 1 82 ? -10.527 36.444 -64.490 1.00 29.42 82 LYS A CA 1
ATOM 656 C C . LYS A 1 82 ? -9.073 36.993 -64.554 1.00 29.42 82 LYS A C 1
ATOM 658 O O . LYS A 1 82 ? -8.820 38.170 -64.368 1.00 29.42 82 LYS A O 1
ATOM 663 N N . ILE A 1 83 ? -8.227 36.118 -65.139 1.00 29.52 83 ILE A N 1
ATOM 664 C CA . ILE A 1 83 ? -7.137 36.350 -66.129 1.00 29.52 83 ILE A CA 1
ATOM 665 C C . ILE A 1 83 ? -5.654 36.270 -65.657 1.00 29.52 83 ILE A C 1
ATOM 667 O O . ILE A 1 83 ? -5.123 37.146 -64.993 1.00 29.52 83 ILE A O 1
ATOM 671 N N . SER A 1 84 ? -5.028 35.172 -66.124 1.00 26.67 84 SER A N 1
ATOM 672 C CA . SER A 1 84 ? -3.714 34.977 -66.788 1.00 26.67 84 SER A CA 1
ATOM 673 C C . SER A 1 84 ? -2.347 35.238 -66.117 1.00 26.67 84 SER A C 1
ATOM 675 O O . SER A 1 84 ? -2.019 36.353 -65.736 1.00 26.67 84 SER A O 1
ATOM 677 N N . THR A 1 85 ? -1.512 34.185 -66.204 1.00 28.31 85 THR A N 1
ATOM 678 C CA . THR A 1 85 ? -0.090 34.126 -66.641 1.00 28.31 85 THR A CA 1
ATOM 679 C C . THR A 1 85 ? 0.949 35.076 -66.031 1.00 28.31 85 THR A C 1
ATOM 681 O O . THR A 1 85 ? 0.949 36.264 -66.331 1.00 28.31 85 THR A O 1
ATOM 684 N N . ASN A 1 86 ? 1.965 34.522 -65.354 1.00 26.64 86 ASN A N 1
ATOM 685 C CA . ASN A 1 86 ? 3.330 34.408 -65.903 1.00 26.64 86 ASN A CA 1
ATOM 686 C C . ASN A 1 86 ? 4.315 33.778 -64.904 1.00 26.64 86 ASN A C 1
ATOM 688 O O . ASN A 1 86 ? 4.311 34.074 -63.712 1.00 26.64 86 ASN A O 1
ATOM 692 N N . GLU A 1 87 ? 5.184 32.929 -65.447 1.00 31.98 87 GLU A N 1
ATOM 693 C CA . GLU A 1 87 ? 6.461 32.497 -64.878 1.00 31.98 87 GLU A CA 1
ATOM 694 C C . GLU A 1 87 ? 7.422 33.690 -64.739 1.00 31.98 87 GLU A C 1
ATOM 696 O O . GLU A 1 87 ? 7.484 34.473 -65.679 1.00 31.98 87 GLU A O 1
ATOM 701 N N . VAL A 1 88 ? 8.218 33.776 -63.656 1.00 29.89 88 VAL A N 1
ATOM 702 C CA . VAL A 1 88 ? 9.651 34.174 -63.675 1.00 29.89 88 VAL A CA 1
ATOM 703 C C . VAL A 1 88 ? 10.376 33.635 -62.419 1.00 29.89 88 VAL A C 1
ATOM 705 O O . VAL A 1 88 ? 10.142 34.065 -61.295 1.00 29.89 88 VAL A O 1
ATOM 708 N N . SER A 1 89 ? 11.239 32.649 -62.657 1.00 26.83 89 SER A N 1
ATOM 709 C CA . SER A 1 89 ? 12.648 32.470 -62.254 1.00 26.83 89 SER A CA 1
ATOM 710 C C . SER A 1 89 ? 13.299 33.237 -61.077 1.00 26.83 89 SER A C 1
ATOM 712 O O . SER A 1 89 ? 13.352 34.458 -61.087 1.00 26.83 89 SER A O 1
ATOM 714 N N . ALA A 1 90 ? 14.029 32.446 -60.260 1.00 28.20 90 ALA A N 1
ATOM 715 C CA . ALA A 1 90 ? 15.359 32.691 -59.645 1.00 28.20 90 ALA A CA 1
ATOM 716 C C . ALA A 1 90 ? 15.466 33.810 -58.563 1.00 28.20 90 ALA A C 1
ATOM 718 O O . ALA A 1 90 ? 14.761 34.797 -58.603 1.00 28.20 90 ALA A O 1
ATOM 719 N N . GLU A 1 91 ? 16.262 33.745 -57.489 1.00 27.12 91 GLU A N 1
ATOM 720 C CA . GLU A 1 91 ? 17.649 33.305 -57.330 1.00 27.12 91 GLU A CA 1
ATOM 721 C C . GLU A 1 91 ? 18.003 32.947 -55.868 1.00 27.12 91 GLU A C 1
ATOM 723 O O . GLU A 1 91 ? 17.318 33.264 -54.897 1.00 27.12 91 GLU A O 1
ATOM 728 N N . ARG A 1 92 ? 19.154 32.281 -55.747 1.00 30.69 92 ARG A N 1
ATOM 729 C CA . ARG A 1 92 ? 19.873 31.886 -54.533 1.00 30.69 92 ARG A CA 1
ATOM 730 C C . ARG A 1 92 ? 20.351 33.087 -53.704 1.00 30.69 92 ARG A C 1
ATOM 732 O O . ARG A 1 92 ? 21.031 33.960 -54.224 1.00 30.69 92 ARG A O 1
ATOM 739 N N . GLY A 1 93 ? 20.202 32.993 -52.381 1.00 26.31 93 GLY A N 1
ATOM 740 C CA . GLY A 1 93 ? 20.954 33.781 -51.399 1.00 26.31 93 GLY A CA 1
ATOM 741 C C . GLY A 1 93 ? 21.612 32.875 -50.357 1.00 26.31 93 GLY A C 1
ATOM 742 O O . GLY A 1 93 ? 20.950 32.326 -49.481 1.00 26.31 93 GLY A O 1
ATOM 743 N N . ARG A 1 94 ? 22.929 32.681 -50.476 1.00 29.16 94 ARG A N 1
ATOM 744 C CA . ARG A 1 94 ? 23.781 31.957 -49.521 1.00 29.16 94 ARG A CA 1
ATOM 745 C C . ARG A 1 94 ? 23.993 32.802 -48.256 1.00 29.16 94 ARG A C 1
ATOM 747 O O . ARG A 1 94 ? 24.574 33.872 -48.338 1.00 29.16 94 ARG A O 1
ATOM 754 N N . GLY A 1 95 ? 23.708 32.201 -47.100 1.00 25.05 95 GLY A N 1
ATOM 755 C CA . GLY A 1 95 ? 24.600 32.229 -45.938 1.00 25.05 95 GLY A CA 1
ATOM 756 C C . GLY A 1 95 ? 24.396 33.325 -44.890 1.00 25.05 95 GLY A C 1
ATOM 757 O O . GLY A 1 95 ? 24.893 34.431 -45.035 1.00 25.05 95 GLY A O 1
ATOM 758 N N . GLN A 1 96 ? 23.905 32.921 -43.716 1.00 28.64 96 GLN A N 1
ATOM 759 C CA . GLN A 1 96 ? 24.532 33.341 -42.463 1.00 28.64 96 GLN A CA 1
ATOM 760 C C . GLN A 1 96 ? 24.361 32.254 -41.396 1.00 28.64 96 GLN A C 1
ATOM 762 O O . GLN A 1 96 ? 23.258 31.855 -41.031 1.00 28.64 96 GLN A O 1
ATOM 767 N N . LYS A 1 97 ? 25.501 31.720 -40.949 1.00 31.89 97 LYS A N 1
ATOM 768 C CA . LYS A 1 97 ? 25.624 30.761 -39.851 1.00 31.89 97 LYS A CA 1
ATOM 769 C C . LYS A 1 97 ? 25.294 31.483 -38.542 1.00 31.89 97 LYS A C 1
ATOM 771 O O . LYS A 1 97 ? 26.029 32.393 -38.174 1.00 31.89 97 LYS A O 1
ATOM 776 N N . SER A 1 98 ? 24.285 31.028 -37.799 1.00 26.70 98 SER A N 1
ATOM 777 C CA . SER A 1 98 ? 24.232 31.249 -36.351 1.00 26.70 98 SER A CA 1
ATOM 778 C C . SER A 1 98 ? 24.428 29.908 -35.646 1.00 26.70 98 SER A C 1
ATOM 780 O O . SER A 1 98 ? 23.696 28.933 -35.831 1.00 26.70 98 SER A O 1
ATOM 782 N N . SER A 1 99 ? 25.528 29.818 -34.904 1.00 33.75 99 SER A N 1
ATOM 783 C CA . SER A 1 99 ? 25.877 28.655 -34.107 1.00 33.75 99 SER A CA 1
ATOM 784 C C . SER A 1 99 ? 24.983 28.604 -32.871 1.00 33.75 99 SER A C 1
ATOM 786 O O . SER A 1 99 ? 25.245 29.288 -31.885 1.00 33.75 99 SER A O 1
ATOM 788 N N . SER A 1 100 ? 23.965 27.750 -32.890 1.00 30.17 100 SER A N 1
ATOM 789 C CA . SER A 1 100 ? 23.385 27.221 -31.658 1.00 30.17 100 SER A CA 1
ATOM 790 C C . SER A 1 100 ? 23.825 25.769 -31.531 1.00 30.17 100 SER A C 1
ATOM 792 O O . SER A 1 100 ? 23.416 24.897 -32.302 1.00 30.17 100 SER A O 1
ATOM 794 N N . LYS A 1 101 ? 24.758 25.527 -30.606 1.00 30.28 101 LYS A N 1
ATOM 795 C CA . LYS A 1 101 ? 25.245 24.193 -30.250 1.00 30.28 101 LYS A CA 1
ATOM 796 C C . LYS A 1 101 ? 24.054 23.388 -29.721 1.00 30.28 101 LYS A C 1
ATOM 798 O O . LYS A 1 101 ? 23.654 23.543 -28.572 1.00 30.28 101 LYS A O 1
ATOM 803 N N . ARG A 1 102 ? 23.476 22.537 -30.574 1.00 36.56 102 ARG A N 1
ATOM 804 C CA . ARG A 1 102 ? 22.469 21.545 -30.182 1.00 36.56 102 ARG A CA 1
ATOM 805 C C . ARG A 1 102 ? 23.087 20.591 -29.157 1.00 36.56 102 ARG A C 1
ATOM 807 O O . ARG A 1 102 ? 23.966 19.802 -29.497 1.00 36.56 102 ARG A O 1
ATOM 814 N N . LEU A 1 103 ? 22.579 20.633 -27.928 1.00 32.94 103 LEU A N 1
ATOM 815 C CA . LEU A 1 103 ? 22.674 19.562 -26.933 1.00 32.94 103 LEU A CA 1
ATOM 816 C C . LEU A 1 103 ? 21.900 18.336 -27.446 1.00 32.94 103 LEU A C 1
ATOM 818 O O . LEU A 1 103 ? 20.770 18.074 -27.053 1.00 32.94 103 LEU A O 1
ATOM 822 N N . GLY A 1 104 ? 22.490 17.619 -28.398 1.00 35.16 104 GLY A N 1
ATOM 823 C CA . GLY A 1 104 ? 21.863 16.489 -29.075 1.00 35.16 104 GLY A CA 1
ATOM 824 C C . GLY A 1 104 ? 22.898 15.459 -29.498 1.00 35.16 104 GLY A C 1
ATOM 825 O O . GLY A 1 104 ? 23.063 15.206 -30.688 1.00 35.16 104 GLY A O 1
ATOM 826 N N . SER A 1 105 ? 23.639 14.885 -28.547 1.00 34.25 105 SER A N 1
ATOM 827 C CA . SER A 1 105 ? 24.571 13.791 -28.863 1.00 34.25 105 SER A CA 1
ATOM 828 C C . SER A 1 105 ? 24.806 12.787 -27.728 1.00 34.25 105 SER A C 1
ATOM 830 O O . SER A 1 105 ? 25.912 12.270 -27.606 1.00 34.25 105 SER A O 1
ATOM 832 N N . VAL A 1 106 ? 23.795 12.483 -26.907 1.00 35.03 106 VAL A N 1
ATOM 833 C CA . VAL A 1 106 ? 23.907 11.407 -25.891 1.00 35.03 106 VAL A CA 1
ATOM 834 C C . VAL A 1 106 ? 22.971 10.217 -26.171 1.00 35.03 106 VAL A C 1
ATOM 836 O O . VAL A 1 106 ? 23.159 9.148 -25.612 1.00 35.03 106 VAL A O 1
ATOM 839 N N . TRP A 1 107 ? 22.033 10.335 -27.119 1.00 35.03 107 TRP A N 1
ATOM 840 C CA . TRP A 1 107 ? 21.050 9.281 -27.440 1.00 35.03 107 TRP A CA 1
ATOM 841 C C . TRP A 1 107 ? 21.289 8.562 -28.775 1.00 35.03 107 TRP A C 1
ATOM 843 O O . TRP A 1 107 ? 20.353 8.060 -29.392 1.00 35.03 107 TRP A O 1
ATOM 853 N N . ARG A 1 108 ? 22.529 8.516 -29.265 1.00 35.81 108 ARG A N 1
ATOM 854 C CA . ARG A 1 108 ? 22.897 7.521 -30.285 1.00 35.81 108 ARG A CA 1
ATOM 855 C C . ARG A 1 108 ? 23.478 6.328 -29.535 1.00 35.81 108 ARG A C 1
ATOM 857 O O . ARG A 1 108 ? 24.199 6.569 -28.578 1.00 35.81 108 ARG A O 1
ATOM 864 N N . HIS A 1 109 ? 23.168 5.108 -29.970 1.00 34.34 109 HIS A N 1
ATOM 865 C CA . HIS A 1 109 ? 23.382 3.807 -29.303 1.00 34.34 109 HIS A CA 1
ATOM 866 C C . HIS A 1 109 ? 22.199 3.294 -28.451 1.00 34.34 109 HIS A C 1
ATOM 868 O O . HIS A 1 109 ? 22.372 2.853 -27.322 1.00 34.34 109 HIS A O 1
ATOM 874 N N . ALA A 1 110 ? 20.996 3.275 -29.030 1.00 35.84 110 ALA A N 1
ATOM 875 C CA . ALA A 1 110 ? 20.043 2.189 -28.780 1.00 35.84 110 ALA A CA 1
ATOM 876 C C . ALA A 1 110 ? 19.874 1.427 -30.112 1.00 35.84 110 ALA A C 1
ATOM 878 O O . ALA A 1 110 ? 19.731 2.092 -31.145 1.00 35.84 110 ALA A O 1
ATOM 879 N N . PRO A 1 111 ? 19.967 0.084 -30.147 1.00 38.81 111 PRO A N 1
ATOM 880 C CA . PRO A 1 111 ? 19.812 -0.677 -31.384 1.00 38.81 111 PRO A CA 1
ATOM 881 C C . PRO A 1 111 ? 18.399 -0.462 -31.945 1.00 38.81 111 PRO A C 1
ATOM 883 O O . PRO A 1 111 ? 17.422 -0.434 -31.197 1.00 38.81 111 PRO A O 1
ATOM 886 N N . GLY A 1 112 ? 18.304 -0.269 -33.263 1.00 37.50 112 GLY A N 1
ATOM 887 C CA . GLY A 1 112 ? 17.124 0.248 -33.972 1.00 37.50 112 GLY A CA 1
ATOM 888 C C . GLY A 1 112 ? 15.809 -0.522 -33.787 1.00 37.50 112 GLY A C 1
ATOM 889 O O . GLY A 1 112 ? 14.758 0.004 -34.139 1.00 37.50 112 GLY A O 1
ATOM 890 N N . GLU A 1 113 ? 15.833 -1.704 -33.176 1.00 40.47 113 GLU A N 1
ATOM 891 C CA . GLU A 1 113 ? 14.656 -2.547 -32.935 1.00 40.47 113 GLU A CA 1
ATOM 892 C C . GLU A 1 113 ? 13.825 -2.122 -31.706 1.00 40.47 113 GLU A C 1
ATOM 894 O O . GLU A 1 113 ? 12.644 -2.445 -31.624 1.00 40.47 113 GLU A O 1
ATOM 899 N N . THR A 1 114 ? 14.371 -1.324 -30.774 1.00 45.28 114 THR A N 1
ATOM 900 C CA . THR A 1 114 ? 13.620 -0.851 -29.581 1.00 45.28 114 THR A CA 1
ATOM 901 C C . THR A 1 114 ? 12.797 0.424 -29.813 1.00 45.28 114 THR A C 1
ATOM 903 O O . THR A 1 114 ? 12.015 0.817 -28.948 1.00 45.28 114 THR A O 1
ATOM 906 N N . LEU A 1 115 ? 12.932 1.078 -30.973 1.00 43.09 115 LEU A N 1
ATOM 907 C CA . LEU A 1 115 ? 12.261 2.351 -31.295 1.00 43.09 115 LEU A CA 1
ATOM 908 C C . LEU A 1 115 ? 10.982 2.198 -32.131 1.00 43.09 115 LEU A C 1
ATOM 910 O O . LEU A 1 115 ? 10.123 3.082 -32.089 1.00 43.09 115 LEU A O 1
ATOM 914 N N . GLU A 1 116 ? 10.816 1.094 -32.862 1.00 37.50 116 GLU A N 1
ATOM 915 C CA . GLU A 1 116 ? 9.569 0.810 -33.587 1.00 37.50 116 GLU A CA 1
ATOM 916 C C . GLU A 1 116 ? 8.336 0.656 -32.675 1.00 37.50 116 GLU A C 1
ATOM 918 O O . GLU A 1 116 ? 7.292 1.227 -33.010 1.00 37.50 116 GLU A O 1
ATOM 923 N N . PRO A 1 117 ? 8.420 -0.001 -31.497 1.00 43.22 117 PRO A N 1
ATOM 924 C CA . PRO A 1 117 ? 7.300 -0.063 -30.557 1.00 43.22 117 PRO A CA 1
ATOM 925 C C . PRO A 1 117 ? 6.915 1.323 -30.021 1.00 43.22 117 PRO A C 1
ATOM 927 O O . PRO A 1 117 ? 5.735 1.626 -29.861 1.00 43.22 117 PRO A O 1
ATOM 930 N N . ILE A 1 118 ? 7.906 2.199 -29.806 1.00 44.56 118 ILE A N 1
ATOM 931 C CA . ILE A 1 118 ? 7.711 3.562 -29.287 1.00 44.56 118 ILE A CA 1
ATOM 932 C C . ILE A 1 118 ? 6.976 4.429 -30.320 1.00 44.56 118 ILE A C 1
ATOM 934 O O . ILE A 1 118 ? 6.045 5.150 -29.967 1.00 44.56 118 ILE A O 1
ATOM 938 N N . LYS A 1 119 ? 7.331 4.314 -31.608 1.00 37.72 119 LYS A N 1
ATOM 939 C CA . LYS A 1 119 ? 6.631 5.013 -32.701 1.00 37.72 119 LYS A CA 1
ATOM 940 C C . LYS A 1 119 ? 5.218 4.475 -32.943 1.00 37.72 119 LYS A C 1
ATOM 942 O O . LYS A 1 119 ? 4.318 5.268 -33.201 1.00 37.72 119 LYS A O 1
ATOM 947 N N . LYS A 1 120 ? 4.995 3.159 -32.826 1.00 37.09 120 LYS A N 1
ATOM 948 C CA . LYS A 1 120 ? 3.648 2.563 -32.925 1.00 37.09 120 LYS A CA 1
ATOM 949 C C . LYS A 1 120 ? 2.738 2.976 -31.765 1.00 37.09 120 LYS A C 1
ATOM 951 O O . LYS A 1 120 ? 1.563 3.229 -32.000 1.00 37.09 120 LYS A O 1
ATOM 956 N N . CYS A 1 121 ? 3.272 3.125 -30.552 1.00 41.34 121 CYS A N 1
ATOM 957 C CA . CYS A 1 121 ? 2.508 3.559 -29.378 1.00 41.34 121 CYS A CA 1
ATOM 958 C C . CYS A 1 121 ? 2.039 5.026 -29.476 1.00 41.34 121 CYS A C 1
ATOM 960 O O . CYS A 1 121 ? 0.960 5.355 -28.996 1.00 41.34 121 CYS A O 1
ATOM 962 N N . MET A 1 122 ? 2.789 5.898 -30.165 1.00 43.69 122 MET A N 1
ATOM 963 C CA . MET A 1 122 ? 2.338 7.274 -30.441 1.00 43.69 122 MET A CA 1
ATOM 964 C C . MET A 1 122 ? 1.272 7.366 -31.549 1.00 43.69 122 MET A C 1
ATOM 966 O O . MET A 1 122 ? 0.613 8.395 -31.655 1.00 43.69 122 MET A O 1
ATOM 970 N N . ASN A 1 123 ? 1.088 6.306 -32.348 1.00 34.53 123 ASN A N 1
ATOM 971 C CA . ASN A 1 123 ? 0.225 6.301 -33.536 1.00 34.53 123 ASN A CA 1
ATOM 972 C C . ASN A 1 123 ? -1.058 5.458 -33.393 1.00 34.53 123 ASN A C 1
ATOM 974 O O . ASN A 1 123 ? -1.820 5.360 -34.355 1.00 34.53 123 ASN A O 1
ATOM 978 N N . MET A 1 124 ? -1.334 4.858 -32.230 1.00 37.16 124 MET A N 1
ATOM 979 C CA . MET A 1 124 ? -2.621 4.195 -31.987 1.00 37.16 124 MET A CA 1
ATOM 980 C C . MET A 1 124 ? -3.684 5.253 -31.665 1.00 37.16 124 MET A C 1
ATOM 982 O O . MET A 1 124 ? -3.821 5.698 -30.529 1.00 37.16 124 MET A O 1
ATOM 986 N N . CYS A 1 125 ? -4.414 5.676 -32.700 1.00 35.28 125 CYS A N 1
ATOM 987 C CA . CYS A 1 125 ? -5.676 6.409 -32.584 1.00 35.28 125 CYS A CA 1
ATOM 988 C C . CYS A 1 125 ? -6.767 5.479 -32.032 1.00 35.28 125 CYS A C 1
ATOM 990 O O . CYS A 1 125 ? -7.647 5.030 -32.763 1.00 35.28 125 CYS A O 1
ATOM 992 N N . GLU A 1 126 ? -6.708 5.180 -30.738 1.00 42.69 126 GLU A N 1
ATOM 993 C CA . GLU A 1 126 ? -7.922 4.863 -29.988 1.00 42.69 126 GLU A CA 1
ATOM 994 C C . GLU A 1 126 ? -8.739 6.158 -29.803 1.00 42.69 126 GLU A C 1
ATOM 996 O O . GLU A 1 126 ? -8.161 7.253 -29.830 1.00 42.69 126 GLU A O 1
ATOM 1001 N N . PRO A 1 127 ? -10.081 6.084 -29.677 1.00 45.12 127 PRO A N 1
ATOM 1002 C CA . PRO A 1 127 ? -10.903 7.272 -29.444 1.00 45.12 127 PRO A CA 1
ATOM 1003 C C . PRO A 1 127 ? -10.357 8.070 -28.247 1.00 45.12 127 PRO A C 1
ATOM 1005 O O . PRO A 1 127 ? -9.780 7.468 -27.342 1.00 45.12 127 PRO A O 1
ATOM 1008 N N . PRO A 1 128 ? -10.511 9.409 -28.209 1.00 55.19 128 PRO A N 1
ATOM 1009 C CA . PRO A 1 128 ? -9.957 10.235 -27.140 1.00 55.19 128 PRO A CA 1
ATOM 1010 C C . PRO A 1 128 ? -10.673 9.927 -25.820 1.00 55.19 128 PRO A C 1
ATOM 1012 O O . PRO A 1 128 ? -11.679 10.546 -25.475 1.00 55.19 128 PRO A O 1
ATOM 1015 N N . VAL A 1 129 ? -10.167 8.931 -25.098 1.00 74.12 129 VAL A N 1
ATOM 1016 C CA . VAL A 1 129 ? -10.625 8.590 -23.759 1.00 74.12 129 VAL A CA 1
ATOM 1017 C C . VAL A 1 129 ? -9.977 9.566 -22.789 1.00 74.12 129 VAL A C 1
ATOM 1019 O O . VAL A 1 129 ? -8.783 9.856 -22.862 1.00 74.12 129 VAL A O 1
ATOM 1022 N N . ASP A 1 130 ? -10.788 10.093 -21.881 1.00 84.19 130 ASP A N 1
ATOM 1023 C CA . ASP A 1 130 ? -10.296 10.873 -20.758 1.00 84.19 130 ASP A CA 1
ATOM 1024 C C . ASP A 1 130 ? -9.434 9.973 -19.864 1.00 84.19 130 ASP A C 1
ATOM 1026 O O . ASP A 1 130 ? -9.933 9.045 -19.224 1.00 84.19 130 ASP A O 1
ATOM 1030 N N . GLU A 1 131 ? -8.141 10.264 -19.791 1.00 89.31 131 GLU A N 1
ATOM 1031 C CA . GLU A 1 131 ? -7.193 9.506 -18.979 1.00 89.31 131 GLU A CA 1
ATOM 1032 C C . GLU A 1 131 ? -6.854 10.265 -17.696 1.00 89.31 131 GLU A C 1
ATOM 1034 O O . GLU A 1 131 ? -6.904 11.494 -17.638 1.00 89.31 131 GLU A O 1
ATOM 1039 N N . CYS A 1 132 ? -6.465 9.537 -16.655 1.00 90.94 132 CYS A N 1
ATOM 1040 C CA . CYS A 1 132 ? -5.871 10.105 -15.449 1.00 90.94 132 CYS A CA 1
ATOM 1041 C C . CYS A 1 132 ? -4.561 9.386 -15.125 1.00 90.94 132 CYS A C 1
ATOM 1043 O O . CYS A 1 132 ? -4.329 8.263 -15.580 1.00 90.94 132 CYS A O 1
ATOM 1045 N N . VAL A 1 133 ? -3.703 10.018 -14.321 1.00 90.94 133 VAL A N 1
ATOM 1046 C CA . VAL A 1 133 ? -2.349 9.501 -14.076 1.00 90.94 133 VAL A CA 1
ATOM 1047 C C . VAL A 1 133 ? -2.376 8.127 -13.399 1.00 90.94 133 VAL A C 1
ATOM 1049 O O . VAL A 1 133 ? -1.633 7.243 -13.816 1.00 90.94 133 VAL A O 1
ATOM 1052 N N . ILE A 1 134 ? -3.264 7.909 -12.420 1.00 89.25 134 ILE A N 1
ATOM 1053 C CA . ILE A 1 134 ? -3.422 6.599 -11.757 1.00 89.25 134 ILE A CA 1
ATOM 1054 C C . ILE A 1 134 ? -3.939 5.532 -12.730 1.00 89.25 134 ILE A C 1
ATOM 1056 O O . ILE A 1 134 ? -3.485 4.387 -12.688 1.00 89.25 134 ILE A O 1
ATOM 1060 N N . GLY A 1 135 ? -4.837 5.911 -13.645 1.00 89.00 135 GLY A N 1
ATOM 1061 C CA . GLY A 1 135 ? -5.337 5.020 -14.692 1.00 89.00 135 GLY A CA 1
ATOM 1062 C C . GLY A 1 135 ? -4.227 4.581 -15.646 1.00 89.00 135 GLY A C 1
ATOM 1063 O O . GLY A 1 135 ? -4.064 3.389 -15.892 1.00 89.00 135 GLY A O 1
ATOM 1064 N N . VAL A 1 136 ? -3.402 5.524 -16.113 1.00 90.75 136 VAL A N 1
ATOM 1065 C CA . VAL A 1 136 ? -2.238 5.226 -16.963 1.00 90.75 136 VAL A CA 1
ATOM 1066 C C . VAL A 1 136 ? -1.227 4.361 -16.213 1.00 90.75 136 VAL A C 1
ATOM 1068 O O . VAL A 1 136 ? -0.771 3.359 -16.764 1.00 90.75 136 VAL A O 1
ATOM 1071 N N . LEU A 1 137 ? -0.919 4.703 -14.955 1.00 90.19 137 LEU A N 1
ATOM 1072 C CA . LEU A 1 137 ? 0.009 3.945 -14.114 1.00 90.19 137 LEU A CA 1
ATOM 1073 C C . LEU A 1 137 ? -0.431 2.484 -14.002 1.00 90.19 137 LEU A C 1
ATOM 1075 O O . LEU A 1 137 ? 0.382 1.590 -14.209 1.00 90.19 137 LEU A O 1
ATOM 1079 N N . SER A 1 138 ? -1.720 2.256 -13.747 1.00 86.75 138 SER A N 1
ATOM 1080 C CA . SER A 1 138 ? -2.294 0.936 -13.469 1.00 86.75 138 SER A CA 1
ATOM 1081 C C . SER A 1 138 ? -2.679 0.139 -14.720 1.00 86.75 138 SER A C 1
ATOM 1083 O O . SER A 1 138 ? -3.066 -1.017 -14.595 1.00 86.75 138 SER A O 1
ATOM 1085 N N . SER A 1 139 ? -2.595 0.725 -15.916 1.00 80.00 139 SER A N 1
ATOM 1086 C CA . SER A 1 139 ? -3.217 0.192 -17.136 1.00 80.00 139 SER A CA 1
ATOM 1087 C C . SER A 1 139 ? -2.782 -1.232 -17.516 1.00 80.00 139 SER A C 1
ATOM 1089 O O . SER A 1 139 ? -3.656 -2.058 -17.755 1.00 80.00 139 SER A O 1
ATOM 1091 N N . VAL A 1 140 ? -1.480 -1.561 -17.571 1.00 61.31 140 VAL A N 1
ATOM 1092 C CA . VAL A 1 140 ? -1.033 -2.902 -18.047 1.00 61.31 140 VAL A CA 1
ATOM 1093 C C . VAL A 1 140 ? 0.285 -3.411 -17.419 1.00 61.31 140 VAL A C 1
ATOM 1095 O O . VAL A 1 140 ? 0.668 -4.562 -17.607 1.00 61.31 140 VAL A O 1
ATOM 1098 N N . HIS A 1 141 ? 1.002 -2.611 -16.625 1.00 73.06 141 HIS A N 1
ATOM 1099 C CA . HIS A 1 141 ? 2.416 -2.899 -16.318 1.00 73.06 141 HIS A CA 1
ATOM 1100 C C . HIS A 1 141 ? 2.720 -3.403 -14.900 1.00 73.06 141 HIS A C 1
ATOM 1102 O O . HIS A 1 141 ? 3.894 -3.511 -14.550 1.00 73.06 141 HIS A O 1
ATOM 1108 N N . ALA A 1 142 ? 1.719 -3.751 -14.082 1.00 85.06 142 ALA A N 1
ATOM 1109 C CA . ALA A 1 142 ? 1.959 -4.206 -12.702 1.00 85.06 142 ALA A CA 1
ATOM 1110 C C . ALA A 1 142 ? 2.895 -5.419 -12.650 1.00 85.06 142 ALA A C 1
ATOM 1112 O O . ALA A 1 142 ? 3.833 -5.459 -11.856 1.00 85.06 142 ALA A O 1
ATOM 1113 N N . LEU A 1 143 ? 2.692 -6.369 -13.567 1.00 89.75 143 LEU A N 1
ATOM 1114 C CA . LEU A 1 143 ? 3.536 -7.553 -13.697 1.00 89.75 143 LEU A CA 1
ATOM 1115 C C . LEU A 1 143 ? 4.955 -7.206 -14.155 1.00 89.75 143 LEU A C 1
ATOM 1117 O O . LEU A 1 143 ? 5.914 -7.758 -13.625 1.00 89.75 143 LEU A O 1
ATOM 1121 N N . SER A 1 144 ? 5.116 -6.263 -15.087 1.00 92.25 144 SER A N 1
ATOM 1122 C CA . SER A 1 144 ? 6.440 -5.797 -15.517 1.00 92.25 144 SER A CA 1
ATOM 1123 C C . SER A 1 144 ? 7.201 -5.141 -14.360 1.00 92.25 144 SER A C 1
ATOM 1125 O O . SER A 1 144 ? 8.378 -5.433 -14.158 1.00 92.25 144 SER A O 1
ATOM 1127 N N . VAL A 1 145 ? 6.530 -4.309 -13.554 1.00 94.50 145 VAL A N 1
ATOM 1128 C CA . VAL A 1 145 ? 7.121 -3.684 -12.357 1.00 94.50 145 VAL A CA 1
ATOM 1129 C C . VAL A 1 145 ? 7.469 -4.736 -11.297 1.00 94.50 145 VAL A C 1
ATOM 1131 O O . VAL A 1 145 ? 8.569 -4.707 -10.745 1.00 94.50 145 VAL A O 1
ATOM 1134 N N . LEU A 1 146 ? 6.585 -5.709 -11.054 1.00 94.19 146 LEU A N 1
ATOM 1135 C CA . LEU A 1 146 ? 6.841 -6.818 -10.131 1.00 94.19 146 LEU A CA 1
ATOM 1136 C C . LEU A 1 146 ? 8.025 -7.686 -10.587 1.00 94.19 146 LEU A C 1
ATOM 1138 O O . LEU A 1 146 ? 8.862 -8.072 -9.773 1.00 94.19 146 LEU A O 1
ATOM 1142 N N . ASN A 1 147 ? 8.147 -7.950 -11.888 1.00 92.94 147 ASN A N 1
ATOM 1143 C CA . ASN A 1 147 ? 9.278 -8.682 -12.453 1.00 92.94 147 ASN A CA 1
ATOM 1144 C C . ASN A 1 147 ? 10.592 -7.907 -12.295 1.00 92.94 147 ASN A C 1
ATOM 1146 O O . ASN A 1 147 ? 11.623 -8.505 -11.994 1.00 92.94 147 ASN A O 1
ATOM 1150 N N . ILE A 1 148 ? 10.570 -6.578 -12.437 1.00 93.81 148 ILE A N 1
ATOM 1151 C CA . ILE A 1 148 ? 11.734 -5.730 -12.144 1.00 93.81 148 ILE A CA 1
ATOM 1152 C C . ILE A 1 148 ? 12.132 -5.850 -10.671 1.00 93.81 148 ILE A C 1
ATOM 1154 O O . ILE A 1 148 ? 13.318 -6.016 -10.374 1.00 93.81 148 ILE A O 1
ATOM 1158 N N . LEU A 1 149 ? 11.166 -5.831 -9.748 1.00 93.75 149 LEU A N 1
ATOM 1159 C CA . LEU A 1 149 ? 11.424 -6.068 -8.325 1.00 93.75 149 LEU A CA 1
ATOM 1160 C C . LEU A 1 149 ? 12.054 -7.454 -8.093 1.00 93.75 149 LEU A C 1
ATOM 1162 O O . LEU A 1 149 ? 13.096 -7.558 -7.451 1.00 93.75 149 LEU A O 1
ATOM 1166 N N . HIS A 1 150 ? 11.486 -8.515 -8.667 1.00 92.44 150 HIS A N 1
ATOM 1167 C CA . HIS A 1 150 ? 12.006 -9.877 -8.520 1.00 92.44 150 HIS A CA 1
ATOM 1168 C C . HIS A 1 150 ? 13.432 -10.044 -9.075 1.00 92.44 150 HIS A C 1
ATOM 1170 O O . HIS A 1 150 ? 14.314 -10.622 -8.429 1.00 92.44 150 HIS A O 1
ATOM 1176 N N . ASN A 1 151 ? 13.684 -9.496 -10.264 1.00 91.19 151 ASN A N 1
ATOM 1177 C CA . ASN A 1 151 ? 14.989 -9.557 -10.913 1.00 91.19 151 ASN A CA 1
ATOM 1178 C C . ASN A 1 151 ? 16.034 -8.755 -10.135 1.00 91.19 151 ASN A C 1
ATOM 1180 O O . ASN A 1 151 ? 17.147 -9.234 -9.924 1.00 91.19 151 ASN A O 1
ATOM 1184 N N . SER A 1 152 ? 15.678 -7.558 -9.665 1.00 89.12 152 SER A N 1
ATOM 1185 C CA . SER A 1 152 ? 16.581 -6.719 -8.873 1.00 89.12 152 SER A CA 1
ATOM 1186 C C . SER A 1 152 ? 16.886 -7.321 -7.498 1.00 89.12 152 SER A C 1
ATOM 1188 O O . SER A 1 152 ? 18.032 -7.233 -7.060 1.00 89.12 152 SER A O 1
ATOM 1190 N N . LEU A 1 153 ? 15.932 -8.001 -6.851 1.00 88.06 153 LEU A N 1
ATOM 1191 C CA . LEU A 1 153 ? 16.168 -8.819 -5.649 1.00 88.06 153 LEU A CA 1
ATOM 1192 C C . LEU A 1 153 ? 17.192 -9.925 -5.915 1.00 88.06 153 LEU A C 1
ATOM 1194 O O . LEU A 1 153 ? 18.175 -10.076 -5.188 1.00 88.06 153 LEU A O 1
ATOM 1198 N N . THR A 1 154 ? 16.992 -10.669 -7.000 1.00 87.94 154 THR A N 1
ATOM 1199 C CA . THR A 1 154 ? 17.866 -11.781 -7.378 1.00 87.94 154 THR A CA 1
ATOM 1200 C C . THR A 1 154 ? 19.282 -11.308 -7.719 1.00 87.94 154 THR A C 1
ATOM 1202 O O . THR A 1 154 ? 20.261 -11.907 -7.274 1.00 87.94 154 THR A O 1
ATOM 1205 N N . LEU A 1 155 ? 19.416 -10.226 -8.489 1.00 85.12 155 LEU A N 1
ATOM 1206 C CA . LEU A 1 155 ? 20.713 -9.672 -8.885 1.00 85.12 155 LEU A CA 1
ATOM 1207 C C . LEU A 1 155 ? 21.452 -9.043 -7.706 1.00 85.12 155 LEU A C 1
ATOM 1209 O O . LEU A 1 155 ? 22.655 -9.252 -7.574 1.00 85.12 155 LEU A O 1
ATOM 1213 N N . TYR A 1 156 ? 20.746 -8.351 -6.811 1.00 81.12 156 TYR A N 1
ATOM 1214 C CA . TYR A 1 156 ? 21.348 -7.791 -5.603 1.00 81.12 156 TYR A CA 1
ATOM 1215 C C . TYR A 1 156 ? 22.008 -8.874 -4.741 1.00 81.12 156 TYR A C 1
ATOM 1217 O O . TYR A 1 156 ? 23.164 -8.717 -4.353 1.00 81.12 156 TYR A O 1
ATOM 1225 N N . LYS A 1 157 ? 21.336 -10.018 -4.545 1.00 77.56 157 LYS A N 1
ATOM 1226 C CA . LYS A 1 157 ? 21.899 -11.171 -3.819 1.00 77.56 157 LYS A CA 1
ATOM 1227 C C . LYS A 1 157 ? 23.144 -11.769 -4.476 1.00 77.56 157 LYS A C 1
ATOM 1229 O O . LYS A 1 157 ? 24.025 -12.249 -3.773 1.00 77.56 157 LYS A O 1
ATOM 1234 N N . ARG A 1 158 ? 23.206 -11.776 -5.812 1.00 76.88 158 ARG A N 1
ATOM 1235 C CA . ARG A 1 158 ? 24.333 -12.351 -6.569 1.00 76.88 158 ARG A CA 1
ATOM 1236 C C . ARG A 1 158 ? 25.544 -11.423 -6.626 1.00 76.88 158 ARG A C 1
ATOM 1238 O O . ARG A 1 158 ? 26.670 -11.903 -6.608 1.00 76.88 158 ARG A O 1
ATOM 1245 N N . VAL A 1 159 ? 25.311 -10.118 -6.757 1.00 68.81 159 VAL A N 1
ATOM 1246 C CA . VAL A 1 159 ? 26.360 -9.129 -7.051 1.00 68.81 159 VAL A CA 1
ATOM 1247 C C . VAL A 1 159 ? 26.937 -8.509 -5.776 1.00 68.81 159 VAL A C 1
ATOM 1249 O O . VAL A 1 159 ? 28.101 -8.121 -5.767 1.00 68.81 159 VAL A O 1
ATOM 1252 N N . ILE A 1 160 ? 26.163 -8.417 -4.688 1.00 60.03 160 ILE A N 1
ATOM 1253 C CA . ILE A 1 160 ? 26.558 -7.665 -3.490 1.00 60.03 160 ILE A CA 1
ATOM 1254 C C . ILE A 1 160 ? 26.516 -8.577 -2.265 1.00 60.03 160 ILE A C 1
ATOM 1256 O O . ILE A 1 160 ? 25.531 -8.659 -1.540 1.00 60.03 160 ILE A O 1
ATOM 1260 N N . GLY A 1 161 ? 27.647 -9.232 -2.004 1.00 52.53 161 GLY A N 1
ATOM 1261 C CA . GLY A 1 161 ? 27.910 -9.914 -0.738 1.00 52.53 161 GLY A CA 1
ATOM 1262 C C . GLY A 1 161 ? 28.268 -8.979 0.430 1.00 52.53 161 GLY A C 1
ATOM 1263 O O . GLY A 1 161 ? 28.560 -9.484 1.508 1.00 52.53 161 GLY A O 1
ATOM 1264 N N . SER A 1 162 ? 28.306 -7.640 0.275 1.00 50.97 162 SER A N 1
ATOM 1265 C CA . SER A 1 162 ? 28.613 -6.738 1.405 1.00 50.97 162 SER A CA 1
ATOM 1266 C C . SER A 1 162 ? 28.283 -5.234 1.227 1.00 50.97 162 SER A C 1
ATOM 1268 O O . SER A 1 162 ? 28.742 -4.555 0.316 1.00 50.97 162 SER A O 1
ATOM 1270 N N . LYS A 1 163 ? 27.551 -4.715 2.227 1.00 53.75 163 LYS A N 1
ATOM 1271 C CA . LYS A 1 163 ? 27.788 -3.494 3.037 1.00 53.75 163 LYS A CA 1
ATOM 1272 C C . LYS A 1 163 ? 27.554 -2.063 2.530 1.00 53.75 163 LYS A C 1
ATOM 1274 O O . LYS A 1 163 ? 27.489 -1.198 3.399 1.00 53.75 163 LYS A O 1
ATOM 1279 N N . GLN A 1 164 ? 27.370 -1.755 1.246 1.00 54.56 164 GLN A N 1
ATOM 1280 C CA . GLN A 1 164 ? 27.044 -0.365 0.848 1.00 54.56 164 GLN A CA 1
ATOM 1281 C C . GLN A 1 164 ? 25.610 -0.216 0.337 1.00 54.56 164 GLN A C 1
ATOM 1283 O O . GLN A 1 164 ? 25.348 -0.087 -0.860 1.00 54.56 164 GLN A O 1
ATOM 1288 N N . GLN A 1 165 ? 24.670 -0.223 1.282 1.00 72.12 165 GLN A N 1
ATOM 1289 C CA . GLN A 1 165 ? 23.319 0.275 1.048 1.00 72.12 165 GLN A CA 1
ATOM 1290 C C . GLN A 1 165 ? 23.339 1.799 1.110 1.00 72.12 165 GLN A C 1
ATOM 1292 O O . GLN A 1 165 ? 23.987 2.397 1.970 1.00 72.12 165 GLN A O 1
ATOM 1297 N N . CYS A 1 166 ? 22.636 2.429 0.176 1.00 80.81 166 CYS A N 1
ATOM 1298 C CA . CYS A 1 166 ? 22.349 3.845 0.285 1.00 80.81 166 CYS A CA 1
ATOM 1299 C C . CYS A 1 166 ? 21.470 4.109 1.517 1.00 80.81 166 CYS A C 1
ATOM 1301 O O . CYS A 1 166 ? 20.680 3.242 1.901 1.00 80.81 166 CYS A O 1
ATOM 1303 N N . SER A 1 167 ? 21.600 5.283 2.142 1.00 79.06 167 SER A N 1
ATOM 1304 C CA . SER A 1 167 ? 20.734 5.612 3.274 1.00 79.06 167 SER A CA 1
ATOM 1305 C C . SER A 1 167 ? 19.270 5.714 2.812 1.00 79.06 167 SER A C 1
ATOM 1307 O O . SER A 1 167 ? 19.009 5.952 1.624 1.00 79.06 167 SER A O 1
ATOM 1309 N N . PRO A 1 168 ? 18.290 5.523 3.711 1.00 77.88 168 PRO A N 1
ATOM 1310 C CA . PRO A 1 168 ? 16.880 5.663 3.361 1.00 77.88 168 PRO A CA 1
ATOM 1311 C C . PRO A 1 168 ? 16.549 6.991 2.665 1.00 77.88 168 PRO A C 1
ATOM 1313 O O . PRO A 1 168 ? 15.825 6.995 1.666 1.00 77.88 168 PRO A O 1
ATOM 1316 N N . SER A 1 169 ? 17.109 8.107 3.142 1.00 81.56 169 SER A N 1
ATOM 1317 C CA . SER A 1 169 ? 16.845 9.431 2.571 1.00 81.56 169 SER A CA 1
ATOM 1318 C C . SER A 1 169 ? 17.683 9.773 1.327 1.00 81.56 169 SER A C 1
ATOM 1320 O O . SER A 1 169 ? 17.260 10.600 0.516 1.00 81.56 169 SER A O 1
ATOM 1322 N N . GLN A 1 170 ? 18.843 9.136 1.118 1.00 83.31 170 GLN A N 1
ATOM 1323 C CA . GLN A 1 170 ? 19.773 9.484 0.037 1.00 83.31 170 GLN A CA 1
ATOM 1324 C C . GLN A 1 170 ? 19.994 8.317 -0.918 1.00 83.31 170 GLN A C 1
ATOM 1326 O O . GLN A 1 170 ? 20.554 7.296 -0.541 1.00 83.31 170 GLN A O 1
ATOM 1331 N N . ARG A 1 171 ? 19.633 8.478 -2.196 1.00 84.00 171 ARG A N 1
ATOM 1332 C CA . ARG A 1 171 ? 19.793 7.432 -3.224 1.00 84.00 171 ARG A CA 1
ATOM 1333 C C . ARG A 1 171 ? 20.976 7.694 -4.137 1.00 84.00 171 ARG A C 1
ATOM 1335 O O . ARG A 1 171 ? 21.187 8.810 -4.601 1.00 84.00 171 ARG A O 1
ATOM 1342 N N . TRP A 1 172 ? 21.701 6.628 -4.455 1.00 80.62 172 TRP A N 1
ATOM 1343 C CA . TRP A 1 172 ? 22.943 6.684 -5.218 1.00 80.62 172 TRP A CA 1
ATOM 1344 C C . TRP A 1 172 ? 22.793 5.832 -6.471 1.00 80.62 172 TRP A C 1
ATOM 1346 O O . TRP A 1 172 ? 22.390 4.675 -6.384 1.00 80.62 172 TRP A O 1
ATOM 1356 N N . ARG A 1 173 ? 23.174 6.367 -7.637 1.00 79.31 173 ARG A N 1
ATOM 1357 C CA . ARG A 1 173 ? 23.110 5.611 -8.903 1.00 79.31 173 ARG A CA 1
ATOM 1358 C C . ARG A 1 173 ? 23.990 4.361 -8.898 1.00 79.31 173 ARG A C 1
ATOM 1360 O O . ARG A 1 173 ? 23.652 3.392 -9.559 1.00 79.31 173 ARG A O 1
ATOM 1367 N N . HIS A 1 174 ? 25.081 4.363 -8.133 1.00 82.00 174 HIS A N 1
ATOM 1368 C CA . HIS A 1 174 ? 25.954 3.195 -7.972 1.00 82.00 174 HIS A CA 1
ATOM 1369 C C . HIS A 1 174 ? 25.326 2.082 -7.115 1.00 82.00 174 HIS A C 1
ATOM 1371 O O . HIS A 1 174 ? 25.791 0.951 -7.146 1.00 82.00 174 HIS A O 1
ATOM 1377 N N . CYS A 1 175 ? 24.234 2.377 -6.404 1.00 85.19 175 CYS A N 1
ATOM 1378 C CA . CYS A 1 175 ? 23.426 1.418 -5.653 1.00 85.19 175 CYS A CA 1
ATOM 1379 C C . CYS A 1 175 ? 22.179 1.020 -6.471 1.00 85.19 175 CYS A C 1
ATOM 1381 O O . CYS A 1 175 ? 21.065 0.957 -5.949 1.00 85.19 175 CYS A O 1
ATOM 1383 N N . SER A 1 176 ? 22.349 0.828 -7.784 1.00 86.75 176 SER A N 1
ATOM 1384 C CA . SER A 1 176 ? 21.250 0.750 -8.753 1.00 86.75 176 SER A CA 1
ATOM 1385 C C . SER A 1 176 ? 20.307 -0.425 -8.514 1.00 86.75 176 SER A C 1
ATOM 1387 O O . SER A 1 176 ? 19.102 -0.207 -8.509 1.00 86.75 176 SER A O 1
ATOM 1389 N N . TYR A 1 177 ? 20.817 -1.630 -8.233 1.00 87.62 177 TYR A N 1
ATOM 1390 C CA . TYR A 1 177 ? 19.975 -2.807 -7.972 1.00 87.62 177 TYR A CA 1
ATOM 1391 C C . TYR A 1 177 ? 19.100 -2.645 -6.720 1.00 87.62 177 TYR A C 1
ATOM 1393 O O . TYR A 1 177 ? 17.901 -2.893 -6.785 1.00 87.62 177 TYR A O 1
ATOM 1401 N N . HIS A 1 178 ? 19.667 -2.180 -5.603 1.00 87.50 178 HIS A N 1
ATOM 1402 C CA . HIS A 1 178 ? 18.914 -1.914 -4.368 1.00 87.50 178 HIS A CA 1
ATOM 1403 C C . HIS A 1 178 ? 17.916 -0.764 -4.552 1.00 87.50 178 HIS A C 1
ATOM 1405 O O . HIS A 1 178 ? 16.736 -0.904 -4.242 1.00 87.50 178 HIS A O 1
ATOM 1411 N N . CYS A 1 179 ? 18.346 0.353 -5.145 1.00 91.00 179 CYS A N 1
ATOM 1412 C CA . CYS A 1 179 ? 17.447 1.471 -5.421 1.00 91.00 179 CYS A CA 1
ATOM 1413 C C . CYS A 1 179 ? 16.314 1.063 -6.378 1.00 91.00 179 CYS A C 1
ATOM 1415 O O . CYS A 1 179 ? 15.189 1.520 -6.211 1.00 91.00 179 CYS A O 1
ATOM 1417 N N . LEU A 1 180 ? 16.576 0.186 -7.353 1.00 92.06 180 LEU A N 1
ATOM 1418 C CA . LEU A 1 180 ? 15.559 -0.315 -8.276 1.00 92.06 180 LEU A CA 1
ATOM 1419 C C . LEU A 1 180 ? 14.502 -1.167 -7.563 1.00 92.06 180 LEU A C 1
ATOM 1421 O O . LEU A 1 180 ? 13.328 -1.019 -7.891 1.00 92.06 180 LEU A O 1
ATOM 1425 N N . GLN A 1 181 ? 14.878 -1.974 -6.561 1.00 92.12 181 GLN A N 1
ATOM 1426 C CA . GLN A 1 181 ? 13.914 -2.701 -5.718 1.00 92.12 181 GLN A CA 1
ATOM 1427 C C . GLN A 1 181 ? 12.954 -1.729 -5.029 1.00 92.12 181 GLN A C 1
ATOM 1429 O O . GLN A 1 181 ? 11.739 -1.875 -5.136 1.00 92.12 181 GLN A O 1
ATOM 1434 N N . LEU A 1 182 ? 13.494 -0.697 -4.375 1.00 93.44 182 LEU A N 1
ATOM 1435 C CA . LEU A 1 182 ? 12.699 0.295 -3.648 1.00 93.44 182 LEU A CA 1
ATOM 1436 C C . LEU A 1 182 ? 11.801 1.114 -4.577 1.00 93.44 182 LEU A C 1
ATOM 1438 O O . LEU A 1 182 ? 10.627 1.330 -4.281 1.00 93.44 182 LEU A O 1
ATOM 1442 N N . LEU A 1 183 ? 12.336 1.546 -5.720 1.00 94.44 183 LEU A N 1
ATOM 1443 C CA . LEU A 1 183 ? 11.588 2.308 -6.716 1.00 94.44 183 LEU A CA 1
ATOM 1444 C C . LEU A 1 183 ? 10.469 1.463 -7.350 1.00 94.44 183 LEU A C 1
ATOM 1446 O O . LEU A 1 183 ? 9.370 1.979 -7.559 1.00 94.44 183 LEU A O 1
ATOM 1450 N N . ALA A 1 184 ? 10.719 0.180 -7.631 1.00 95.56 184 ALA A N 1
ATOM 1451 C CA . ALA A 1 184 ? 9.716 -0.736 -8.167 1.00 95.56 184 ALA A CA 1
ATOM 1452 C C . ALA A 1 184 ? 8.637 -1.072 -7.129 1.00 95.56 184 ALA A C 1
ATOM 1454 O O . ALA A 1 184 ? 7.454 -0.994 -7.444 1.00 95.56 184 ALA A O 1
ATOM 1455 N N . ALA A 1 185 ? 9.018 -1.373 -5.883 1.00 96.00 185 ALA A N 1
ATOM 1456 C CA . ALA A 1 185 ? 8.069 -1.634 -4.801 1.00 96.00 185 ALA A CA 1
ATOM 1457 C C . ALA A 1 185 ? 7.192 -0.407 -4.504 1.00 96.00 185 ALA A C 1
ATOM 1459 O O . ALA A 1 185 ? 5.980 -0.537 -4.358 1.00 96.00 185 ALA A O 1
ATOM 1460 N N . ARG A 1 186 ? 7.771 0.801 -4.496 1.00 95.00 186 ARG A N 1
ATOM 1461 C CA . ARG A 1 186 ? 7.011 2.048 -4.337 1.00 95.00 186 ARG A CA 1
ATOM 1462 C C . ARG A 1 186 ? 6.050 2.282 -5.500 1.00 95.00 186 ARG A C 1
ATOM 1464 O O . ARG A 1 186 ? 4.891 2.589 -5.254 1.00 95.00 186 ARG A O 1
ATOM 1471 N N . ALA A 1 187 ? 6.483 2.106 -6.749 1.00 95.56 187 ALA A N 1
ATOM 1472 C CA . ALA A 1 187 ? 5.581 2.217 -7.895 1.00 95.56 187 ALA A CA 1
ATOM 1473 C C . ALA A 1 187 ? 4.437 1.193 -7.811 1.00 95.56 187 ALA A C 1
ATOM 1475 O O . ALA A 1 187 ? 3.276 1.555 -7.994 1.00 95.56 187 ALA A O 1
ATOM 1476 N N . LEU A 1 188 ? 4.752 -0.057 -7.456 1.00 96.00 188 LEU A N 1
ATOM 1477 C CA . LEU A 1 188 ? 3.768 -1.124 -7.303 1.00 96.00 188 LEU A CA 1
ATOM 1478 C C . LEU A 1 188 ? 2.751 -0.824 -6.193 1.00 96.00 188 LEU A C 1
ATOM 1480 O O . LEU A 1 188 ? 1.566 -1.073 -6.385 1.00 96.00 188 LEU A O 1
ATOM 1484 N N . LEU A 1 189 ? 3.182 -0.226 -5.077 1.00 95.06 189 LEU A N 1
ATOM 1485 C CA . LEU A 1 189 ? 2.286 0.235 -4.015 1.00 95.06 189 LEU A CA 1
ATOM 1486 C C . LEU A 1 189 ? 1.233 1.218 -4.541 1.00 95.06 189 LEU A C 1
ATOM 1488 O O . LEU A 1 189 ? 0.049 1.031 -4.280 1.00 95.06 189 LEU A O 1
ATOM 1492 N N . PHE A 1 190 ? 1.620 2.211 -5.344 1.00 93.00 190 PHE A N 1
ATOM 1493 C CA . PHE A 1 190 ? 0.645 3.122 -5.960 1.00 93.00 190 PHE A CA 1
ATOM 1494 C C . PHE A 1 190 ? -0.256 2.416 -6.982 1.00 93.00 190 PHE A C 1
ATOM 1496 O O . PHE A 1 190 ? -1.440 2.717 -7.071 1.00 93.00 190 PHE A O 1
ATOM 1503 N N . MET A 1 191 ? 0.271 1.437 -7.720 1.00 94.38 191 MET A N 1
ATOM 1504 C CA . MET A 1 191 ? -0.530 0.634 -8.652 1.00 94.38 191 MET A CA 1
ATOM 1505 C C . MET A 1 191 ? -1.575 -0.230 -7.939 1.00 94.38 191 MET A C 1
ATOM 1507 O O . MET A 1 191 ? -2.627 -0.502 -8.512 1.00 94.38 191 MET A O 1
ATOM 1511 N N . THR A 1 192 ? -1.321 -0.640 -6.690 1.00 93.62 192 THR A N 1
ATOM 1512 C CA . THR A 1 192 ? -2.269 -1.451 -5.904 1.00 93.62 192 THR A CA 1
ATOM 1513 C C . THR A 1 192 ? -3.525 -0.707 -5.470 1.00 93.62 192 THR A C 1
ATOM 1515 O O . THR A 1 192 ? -4.456 -1.336 -4.976 1.00 93.62 192 THR A O 1
ATOM 1518 N N . GLU A 1 193 ? -3.608 0.603 -5.708 1.00 89.31 193 GLU A N 1
ATOM 1519 C CA . GLU A 1 193 ? -4.860 1.349 -5.577 1.00 89.31 193 GLU A CA 1
ATOM 1520 C C . GLU A 1 193 ? -5.944 0.807 -6.527 1.00 89.31 193 GLU A C 1
ATOM 1522 O O . GLU A 1 193 ? -7.125 0.780 -6.184 1.00 89.31 193 GLU A O 1
ATOM 1527 N N . ALA A 1 194 ? -5.551 0.323 -7.709 1.00 91.06 194 ALA A N 1
ATOM 1528 C CA . ALA A 1 194 ? -6.485 -0.210 -8.686 1.00 91.06 194 ALA A CA 1
ATOM 1529 C C . ALA A 1 194 ? -6.861 -1.672 -8.387 1.00 91.06 194 ALA A C 1
ATOM 1531 O O . ALA A 1 194 ? -6.002 -2.549 -8.269 1.00 91.06 194 ALA A O 1
ATOM 1532 N N . THR A 1 195 ? -8.162 -1.962 -8.332 1.00 91.94 195 THR A N 1
ATOM 1533 C CA . THR A 1 195 ? -8.698 -3.286 -7.963 1.00 91.94 195 THR A CA 1
ATOM 1534 C C . THR A 1 195 ? -8.249 -4.407 -8.901 1.00 91.94 195 THR A C 1
ATOM 1536 O O . THR A 1 195 ? -7.936 -5.506 -8.448 1.00 91.94 195 THR A O 1
ATOM 1539 N N . HIS A 1 196 ? -8.127 -4.149 -10.207 1.00 92.38 196 HIS A N 1
ATOM 1540 C CA . HIS A 1 196 ? -7.629 -5.154 -11.153 1.00 92.38 196 HIS A CA 1
ATOM 1541 C C . HIS A 1 196 ? -6.157 -5.510 -10.909 1.00 92.38 196 HIS A C 1
ATOM 1543 O O . HIS A 1 196 ? -5.775 -6.662 -11.107 1.00 92.38 196 HIS A O 1
ATOM 1549 N N . VAL A 1 197 ? -5.339 -4.561 -10.436 1.00 94.88 197 VAL A N 1
ATOM 1550 C CA . VAL A 1 197 ? -3.955 -4.831 -10.017 1.00 94.88 197 VAL A CA 1
ATOM 1551 C C . VAL A 1 197 ? -3.947 -5.678 -8.747 1.00 94.88 197 VAL A C 1
ATOM 1553 O O . VAL A 1 197 ? -3.161 -6.618 -8.660 1.00 94.88 197 VAL A O 1
ATOM 1556 N N . GLN A 1 198 ? -4.842 -5.410 -7.791 1.00 95.31 198 GLN A N 1
ATOM 1557 C CA . GLN A 1 198 ? -4.974 -6.237 -6.584 1.00 95.31 198 GLN A CA 1
ATOM 1558 C C . GLN A 1 198 ? -5.307 -7.691 -6.937 1.00 95.31 198 GLN A C 1
ATOM 1560 O O . GLN A 1 198 ? -4.619 -8.605 -6.483 1.00 95.31 198 GLN A O 1
ATOM 1565 N N . HIS A 1 199 ? -6.280 -7.907 -7.828 1.00 94.44 199 HIS A N 1
ATOM 1566 C CA . HIS A 1 199 ? -6.622 -9.242 -8.319 1.00 94.44 199 HIS A CA 1
ATOM 1567 C C . HIS A 1 199 ? -5.452 -9.929 -9.036 1.00 94.44 199 HIS A C 1
ATOM 1569 O O . HIS A 1 199 ? -5.234 -11.120 -8.829 1.00 94.44 199 HIS A O 1
ATOM 1575 N N . GLN A 1 200 ? -4.677 -9.203 -9.851 1.00 94.38 200 GLN A N 1
ATOM 1576 C CA . GLN A 1 200 ? -3.474 -9.749 -10.492 1.00 94.38 200 GLN A CA 1
ATOM 1577 C C . GLN A 1 200 ? -2.403 -10.141 -9.469 1.00 94.38 200 GLN A C 1
ATOM 1579 O O . GLN A 1 200 ? -1.781 -11.190 -9.605 1.00 94.38 200 GLN A O 1
ATOM 1584 N N . LEU A 1 201 ? -2.175 -9.318 -8.445 1.00 95.19 201 LEU A N 1
ATOM 1585 C CA . LEU A 1 201 ? -1.170 -9.586 -7.415 1.00 95.19 201 LEU A CA 1
ATOM 1586 C C . LEU A 1 201 ? -1.577 -10.700 -6.450 1.00 95.19 201 LEU A C 1
ATOM 1588 O O . LEU A 1 201 ? -0.699 -11.342 -5.885 1.00 95.19 201 LEU A O 1
ATOM 1592 N N . ALA A 1 202 ? -2.877 -10.943 -6.285 1.00 95.06 202 ALA A N 1
ATOM 1593 C CA . ALA A 1 202 ? -3.410 -12.050 -5.497 1.00 95.06 202 ALA A CA 1
ATOM 1594 C C . ALA A 1 202 ? -3.303 -13.416 -6.205 1.00 95.06 202 ALA A C 1
ATOM 1596 O O . ALA A 1 202 ? -3.631 -14.439 -5.606 1.00 95.06 202 ALA A O 1
ATOM 1597 N N . GLN A 1 203 ? -2.851 -13.461 -7.462 1.00 94.56 203 GLN A N 1
ATOM 1598 C CA . GLN A 1 203 ? -2.575 -14.715 -8.160 1.00 94.56 203 GLN A CA 1
ATOM 1599 C C . GLN A 1 203 ? -1.290 -15.375 -7.640 1.00 94.56 203 GLN A C 1
ATOM 1601 O O . GLN A 1 203 ? -0.355 -14.717 -7.181 1.00 94.56 203 GLN A O 1
ATOM 1606 N N . GLU A 1 204 ? -1.243 -16.704 -7.732 1.00 93.31 204 GLU A N 1
ATOM 1607 C CA . GLU A 1 204 ? -0.190 -17.540 -7.150 1.00 93.31 204 GLU A CA 1
ATOM 1608 C C . GLU A 1 204 ? 1.249 -17.120 -7.523 1.00 93.31 204 GLU A C 1
ATOM 1610 O O . GLU A 1 204 ? 2.057 -16.920 -6.609 1.00 93.31 204 GLU A O 1
ATOM 1615 N N . PRO A 1 205 ? 1.619 -16.942 -8.810 1.00 93.12 205 PRO A N 1
ATOM 1616 C CA . PRO A 1 205 ? 2.986 -16.556 -9.167 1.00 93.12 205 PRO A CA 1
ATOM 1617 C C . PRO A 1 205 ? 3.409 -15.227 -8.533 1.00 93.12 205 PRO A C 1
ATOM 1619 O O . PRO A 1 205 ? 4.535 -15.087 -8.055 1.00 93.12 205 PRO A O 1
ATOM 1622 N N . GLN A 1 206 ? 2.496 -14.260 -8.505 1.00 94.69 206 GLN A N 1
ATOM 1623 C CA . GLN A 1 206 ? 2.734 -12.913 -8.014 1.00 94.69 206 GLN A CA 1
ATOM 1624 C C . GLN A 1 206 ? 2.844 -12.902 -6.486 1.00 94.69 206 GLN A C 1
ATOM 1626 O O . GLN A 1 206 ? 3.778 -12.303 -5.948 1.00 94.69 206 GLN A O 1
ATOM 1631 N N . LEU A 1 207 ? 1.973 -13.637 -5.788 1.00 94.25 207 LEU A N 1
ATOM 1632 C CA . LEU A 1 207 ? 2.058 -13.815 -4.338 1.00 94.25 207 LEU A CA 1
ATOM 1633 C C . LEU A 1 207 ? 3.363 -14.484 -3.914 1.00 94.25 207 LEU A C 1
ATOM 1635 O O . LEU A 1 207 ? 3.966 -14.052 -2.934 1.00 94.25 207 LEU A O 1
ATOM 1639 N N . ARG A 1 208 ? 3.850 -15.482 -4.661 1.00 92.38 208 ARG A N 1
ATOM 1640 C CA . ARG A 1 208 ? 5.153 -16.106 -4.380 1.00 92.38 208 ARG A CA 1
ATOM 1641 C C . ARG A 1 208 ? 6.304 -15.111 -4.501 1.00 92.38 208 ARG A C 1
ATOM 1643 O O . ARG A 1 208 ? 7.219 -15.157 -3.685 1.00 92.38 208 ARG A O 1
ATOM 1650 N N . ILE A 1 209 ? 6.260 -14.195 -5.473 1.00 93.06 209 ILE A N 1
ATOM 1651 C CA . ILE A 1 209 ? 7.270 -13.132 -5.599 1.00 93.06 209 ILE A CA 1
ATOM 1652 C C . ILE A 1 209 ? 7.214 -12.191 -4.389 1.00 93.06 209 ILE A C 1
ATOM 1654 O O . ILE A 1 209 ? 8.263 -11.859 -3.838 1.00 93.06 209 ILE A O 1
ATOM 1658 N N . LEU A 1 210 ? 6.018 -11.784 -3.952 1.00 94.81 210 LEU A N 1
ATOM 1659 C CA . LEU A 1 210 ? 5.849 -10.920 -2.777 1.00 94.81 210 LEU A CA 1
ATOM 1660 C C . LEU A 1 210 ? 6.301 -11.616 -1.483 1.00 94.81 210 LEU A C 1
ATOM 1662 O O . LEU A 1 210 ? 7.027 -11.020 -0.692 1.00 94.81 210 LEU A O 1
ATOM 1666 N N . ALA A 1 211 ? 5.941 -12.886 -1.289 1.00 92.69 211 ALA A N 1
ATOM 1667 C CA . ALA A 1 211 ? 6.385 -13.686 -0.149 1.00 92.69 211 ALA A CA 1
ATOM 1668 C C . ALA A 1 211 ? 7.910 -13.866 -0.149 1.00 92.69 211 ALA A C 1
ATOM 1670 O O . ALA A 1 211 ? 8.556 -13.653 0.874 1.00 92.69 211 ALA A O 1
ATOM 1671 N N . ALA A 1 212 ? 8.504 -14.156 -1.312 1.00 89.31 212 ALA A N 1
ATOM 1672 C CA . ALA A 1 212 ? 9.952 -14.214 -1.459 1.00 89.31 212 ALA A CA 1
ATOM 1673 C C . ALA A 1 212 ? 10.600 -12.858 -1.152 1.00 89.31 212 ALA A C 1
ATOM 1675 O O . ALA A 1 212 ? 11.637 -12.818 -0.505 1.00 89.31 212 ALA A O 1
ATOM 1676 N N . ALA A 1 213 ? 10.009 -11.732 -1.558 1.00 90.88 213 ALA A N 1
ATOM 1677 C CA . ALA A 1 213 ? 10.534 -10.414 -1.206 1.00 90.88 213 ALA A CA 1
ATOM 1678 C C . ALA A 1 213 ? 10.565 -10.183 0.317 1.00 90.88 213 ALA A C 1
ATOM 1680 O O . ALA A 1 213 ? 11.519 -9.581 0.795 1.00 90.88 213 ALA A O 1
ATOM 1681 N N . LEU A 1 214 ? 9.584 -10.702 1.066 1.00 91.44 214 LEU A N 1
ATOM 1682 C CA . LEU A 1 214 ? 9.530 -10.609 2.532 1.00 91.44 214 LEU A CA 1
ATOM 1683 C C . LEU A 1 214 ? 10.522 -11.537 3.247 1.00 91.44 214 LEU A C 1
ATOM 1685 O O . LEU A 1 214 ? 11.093 -11.146 4.258 1.00 91.44 214 LEU A O 1
ATOM 1689 N N . ASP A 1 215 ? 10.730 -12.746 2.732 1.00 85.44 215 ASP A N 1
ATOM 1690 C CA . ASP A 1 215 ? 11.619 -13.748 3.342 1.00 85.44 215 ASP A CA 1
ATOM 1691 C C . ASP A 1 215 ? 13.101 -13.488 3.013 1.00 85.44 215 ASP A C 1
ATOM 1693 O O . ASP A 1 215 ? 14.025 -13.773 3.770 1.00 85.44 215 ASP A O 1
ATOM 1697 N N . SER A 1 216 ? 13.352 -12.921 1.835 1.00 74.06 216 SER A N 1
ATOM 1698 C CA . SER A 1 216 ? 14.675 -12.941 1.222 1.00 74.06 216 SER A CA 1
ATOM 1699 C C . SER A 1 216 ? 15.539 -11.711 1.526 1.00 74.06 216 SER A C 1
ATOM 1701 O O . SER A 1 216 ? 16.729 -11.742 1.193 1.00 74.06 216 SER A O 1
ATOM 1703 N N . THR A 1 217 ? 14.976 -10.649 2.112 1.00 76.88 217 THR A N 1
ATOM 1704 C CA . THR A 1 217 ? 15.653 -9.361 2.318 1.00 76.88 217 THR A CA 1
ATOM 1705 C C . THR A 1 217 ? 15.743 -8.968 3.791 1.00 76.88 217 THR A C 1
ATOM 1707 O O . THR A 1 217 ? 14.817 -9.175 4.568 1.00 76.88 217 THR A O 1
ATOM 1710 N N . HIS A 1 218 ? 16.855 -8.328 4.148 1.00 77.81 218 HIS A N 1
ATOM 1711 C CA . HIS A 1 218 ? 17.024 -7.622 5.421 1.00 77.81 218 HIS A CA 1
ATOM 1712 C C . HIS A 1 218 ? 16.957 -6.103 5.241 1.00 77.81 218 HIS A C 1
ATOM 1714 O O . HIS A 1 218 ? 17.296 -5.368 6.157 1.00 77.81 218 HIS A O 1
ATOM 1720 N N . ASP A 1 219 ? 16.569 -5.614 4.058 1.00 86.25 219 ASP A N 1
ATOM 1721 C CA . ASP A 1 219 ? 16.302 -4.192 3.855 1.00 86.25 219 ASP A CA 1
ATOM 1722 C C . ASP A 1 219 ? 14.932 -3.844 4.460 1.00 86.25 219 ASP A C 1
ATOM 1724 O O . ASP A 1 219 ? 13.893 -4.192 3.882 1.00 86.25 219 ASP A O 1
ATOM 1728 N N . PRO A 1 220 ? 14.896 -3.148 5.609 1.00 88.69 220 PRO A N 1
ATOM 1729 C CA . PRO A 1 220 ? 13.644 -2.874 6.289 1.00 88.69 220 PRO A CA 1
ATOM 1730 C C . PRO A 1 220 ? 12.739 -1.917 5.509 1.00 88.69 220 PRO A C 1
ATOM 1732 O O . PRO A 1 220 ? 11.520 -1.965 5.672 1.00 88.69 220 PRO A O 1
ATOM 1735 N N . GLN A 1 221 ? 13.294 -1.065 4.644 1.00 90.44 221 GLN A N 1
ATOM 1736 C CA . GLN A 1 221 ? 12.485 -0.156 3.847 1.00 90.44 221 GLN A CA 1
ATOM 1737 C C . GLN A 1 221 ? 11.717 -0.908 2.767 1.00 90.44 221 GLN A C 1
ATOM 1739 O O . GLN A 1 221 ? 10.529 -0.652 2.552 1.00 90.44 221 GLN A O 1
ATOM 1744 N N . LEU A 1 222 ? 12.383 -1.863 2.113 1.00 92.50 222 LEU A N 1
ATOM 1745 C CA . LEU A 1 222 ? 11.728 -2.741 1.157 1.00 92.50 222 LEU A CA 1
ATOM 1746 C C . LEU A 1 222 ? 10.642 -3.578 1.839 1.00 92.50 222 LEU A C 1
ATOM 1748 O O . LEU A 1 222 ? 9.533 -3.664 1.312 1.00 92.50 222 LEU A O 1
ATOM 1752 N N . LEU A 1 223 ? 10.930 -4.131 3.025 1.00 93.81 223 LEU A N 1
ATOM 1753 C CA . LEU A 1 223 ? 9.939 -4.870 3.812 1.00 93.81 223 LEU A CA 1
ATOM 1754 C C . LEU A 1 223 ? 8.693 -4.023 4.069 1.00 93.81 223 LEU A C 1
ATOM 1756 O O . LEU A 1 223 ? 7.588 -4.482 3.806 1.00 93.81 223 LEU A O 1
ATOM 1760 N N . VAL A 1 224 ? 8.848 -2.775 4.519 1.00 94.62 224 VAL A N 1
ATOM 1761 C CA . VAL A 1 224 ? 7.707 -1.882 4.765 1.00 94.62 224 VAL A CA 1
ATOM 1762 C C . VAL A 1 224 ? 6.881 -1.649 3.497 1.00 94.62 224 VAL A C 1
ATOM 1764 O O . VAL A 1 224 ? 5.658 -1.760 3.557 1.00 94.62 224 VAL A O 1
ATOM 1767 N N . LEU A 1 225 ? 7.509 -1.378 2.349 1.00 96.19 225 LEU A N 1
ATOM 1768 C CA . LEU A 1 225 ? 6.787 -1.161 1.087 1.00 96.19 225 LEU A CA 1
ATOM 1769 C C . LEU A 1 225 ? 6.004 -2.409 0.654 1.00 96.19 225 LEU A C 1
ATOM 1771 O O . LEU A 1 225 ? 4.829 -2.314 0.296 1.00 96.19 225 LEU A O 1
ATOM 1775 N N . VAL A 1 226 ? 6.627 -3.589 0.725 1.00 97.00 226 VAL A N 1
ATOM 1776 C CA . VAL A 1 226 ? 5.973 -4.859 0.373 1.00 97.00 226 VAL A CA 1
ATOM 1777 C C . VAL A 1 226 ? 4.855 -5.196 1.361 1.00 97.00 226 VAL A C 1
ATOM 1779 O O . VAL A 1 226 ? 3.778 -5.623 0.951 1.00 97.00 226 VAL A O 1
ATOM 1782 N N . LEU A 1 227 ? 5.050 -4.945 2.656 1.00 97.31 227 LEU A N 1
ATOM 1783 C CA . LEU A 1 227 ? 4.010 -5.128 3.666 1.00 97.31 227 LEU A CA 1
ATOM 1784 C C . LEU A 1 227 ? 2.833 -4.167 3.456 1.00 97.31 227 LEU A C 1
ATOM 1786 O O . LEU A 1 227 ? 1.692 -4.572 3.642 1.00 97.31 227 LEU A O 1
ATOM 1790 N N . GLN A 1 228 ? 3.062 -2.925 3.022 1.00 96.12 228 GLN A N 1
ATOM 1791 C CA . GLN A 1 228 ? 1.979 -1.996 2.676 1.00 96.12 228 GLN A CA 1
ATOM 1792 C C . GLN A 1 228 ? 1.173 -2.477 1.454 1.00 96.12 228 GLN A C 1
ATOM 1794 O O . GLN A 1 228 ? -0.058 -2.382 1.459 1.00 96.12 228 GLN A O 1
ATOM 1799 N N . ILE A 1 229 ? 1.836 -3.063 0.448 1.00 97.25 229 ILE A N 1
ATOM 1800 C CA . ILE A 1 229 ? 1.167 -3.726 -0.687 1.00 97.25 229 ILE A CA 1
ATOM 1801 C C . ILE A 1 229 ? 0.280 -4.865 -0.174 1.00 97.25 229 ILE A C 1
ATOM 1803 O O . ILE A 1 229 ? -0.919 -4.901 -0.446 1.00 97.25 229 ILE A O 1
ATOM 1807 N N . VAL A 1 230 ? 0.846 -5.770 0.627 1.00 97.62 230 VAL A N 1
ATOM 1808 C CA . VAL A 1 230 ? 0.117 -6.914 1.189 1.00 97.62 230 VAL A CA 1
ATOM 1809 C C . VAL A 1 230 ? -1.033 -6.467 2.097 1.00 97.62 230 VAL A C 1
ATOM 1811 O O . VAL A 1 230 ? -2.109 -7.058 2.050 1.00 97.62 230 VAL A O 1
ATOM 1814 N N . ALA A 1 231 ? -0.847 -5.417 2.899 1.00 96.31 231 ALA A N 1
ATOM 1815 C CA . ALA A 1 231 ? -1.901 -4.851 3.737 1.00 96.31 231 ALA A CA 1
ATOM 1816 C C . ALA A 1 231 ? -3.073 -4.342 2.894 1.00 96.31 231 ALA A C 1
ATOM 1818 O O . ALA A 1 231 ? -4.220 -4.538 3.286 1.00 96.31 231 ALA A O 1
ATOM 1819 N N . THR A 1 232 ? -2.792 -3.756 1.726 1.00 95.31 232 THR A N 1
ATOM 1820 C CA . THR A 1 232 ? -3.817 -3.323 0.767 1.00 95.31 232 THR A CA 1
ATOM 1821 C C . THR A 1 232 ? -4.584 -4.520 0.202 1.00 95.31 232 THR A C 1
ATOM 1823 O O . THR A 1 232 ? -5.810 -4.505 0.210 1.00 95.31 232 THR A O 1
ATOM 1826 N N . LEU A 1 233 ? -3.896 -5.605 -0.179 1.00 96.94 233 LEU A N 1
ATOM 1827 C CA . LEU A 1 233 ? -4.558 -6.847 -0.612 1.00 96.94 233 LEU A CA 1
ATOM 1828 C C . LEU A 1 233 ? -5.422 -7.457 0.502 1.00 96.94 233 LEU A C 1
ATOM 1830 O O . LEU A 1 233 ? -6.537 -7.907 0.251 1.00 96.94 233 LEU A O 1
ATOM 1834 N N . ALA A 1 234 ? -4.923 -7.448 1.741 1.00 96.94 234 ALA A N 1
ATOM 1835 C CA . ALA A 1 234 ? -5.602 -8.007 2.906 1.00 96.94 234 ALA A CA 1
ATOM 1836 C C . ALA A 1 234 ? -6.803 -7.172 3.390 1.00 96.94 234 ALA A C 1
ATOM 1838 O O . ALA A 1 234 ? -7.589 -7.671 4.196 1.00 96.94 234 ALA A O 1
ATOM 1839 N N . LEU A 1 235 ? -6.986 -5.933 2.921 1.00 94.38 235 LEU A N 1
ATOM 1840 C CA . LEU A 1 235 ? -8.200 -5.158 3.208 1.00 94.38 235 LEU A CA 1
ATOM 1841 C C . LEU A 1 235 ? -9.441 -5.732 2.513 1.00 94.38 235 LEU A C 1
ATOM 1843 O O . LEU A 1 235 ? -10.550 -5.552 3.016 1.00 94.38 235 LEU A O 1
ATOM 1847 N N . ASP A 1 236 ? -9.262 -6.446 1.401 1.00 94.31 236 ASP A N 1
ATOM 1848 C CA . ASP A 1 236 ? -10.350 -7.089 0.673 1.00 94.31 236 ASP A CA 1
ATOM 1849 C C . ASP A 1 236 ? -10.402 -8.602 0.983 1.00 94.31 236 ASP A C 1
ATOM 1851 O O . ASP A 1 236 ? -9.482 -9.349 0.628 1.00 94.31 236 ASP A O 1
ATOM 1855 N N . PRO A 1 237 ? -11.481 -9.093 1.628 1.00 95.00 237 PRO A N 1
ATOM 1856 C CA . PRO A 1 237 ? -11.670 -10.514 1.904 1.00 95.00 237 PRO A CA 1
ATOM 1857 C C . PRO A 1 237 ? -11.624 -11.431 0.685 1.00 95.00 237 PRO A C 1
ATOM 1859 O O . PRO A 1 237 ? -11.327 -12.614 0.854 1.00 95.00 237 PRO A O 1
ATOM 1862 N N . GLN A 1 238 ? -11.887 -10.925 -0.524 1.00 95.50 238 GLN A N 1
ATOM 1863 C CA . GLN A 1 238 ? -11.802 -11.731 -1.746 1.00 95.50 238 GLN A CA 1
ATOM 1864 C C . GLN A 1 238 ? -10.394 -12.301 -1.961 1.00 95.50 238 GLN A C 1
ATOM 1866 O O . GLN A 1 238 ? -10.246 -13.415 -2.463 1.00 95.50 238 GLN A O 1
ATOM 1871 N N . HIS A 1 239 ? -9.357 -11.591 -1.508 1.00 96.75 239 HIS A N 1
ATOM 1872 C CA . HIS A 1 239 ? -7.970 -12.038 -1.620 1.00 96.75 239 HIS A CA 1
ATOM 1873 C C . HIS A 1 239 ? -7.527 -12.941 -0.463 1.00 96.75 239 HIS A C 1
ATOM 1875 O O . HIS A 1 239 ? -6.484 -13.583 -0.567 1.00 96.75 239 HIS A O 1
ATOM 1881 N N . HIS A 1 240 ? -8.284 -13.023 0.642 1.00 96.94 240 HIS A N 1
ATOM 1882 C CA . HIS A 1 240 ? -7.824 -13.703 1.862 1.00 96.94 240 HIS A CA 1
ATOM 1883 C C . HIS A 1 240 ? -7.472 -15.154 1.594 1.00 96.94 240 HIS A C 1
ATOM 1885 O O . HIS A 1 240 ? -6.377 -15.567 1.944 1.00 96.94 240 HIS A O 1
ATOM 1891 N N . ARG A 1 241 ? -8.344 -15.908 0.917 1.00 96.44 241 ARG A N 1
ATOM 1892 C CA . ARG A 1 241 ? -8.080 -17.321 0.615 1.00 96.44 241 ARG A CA 1
ATOM 1893 C C . ARG A 1 241 ? -6.756 -17.512 -0.124 1.00 96.44 241 ARG A C 1
ATOM 1895 O O . ARG A 1 241 ? -5.946 -18.320 0.306 1.00 96.44 241 ARG A O 1
ATOM 1902 N N . ALA A 1 242 ? -6.506 -16.715 -1.162 1.00 96.50 242 ALA A N 1
ATOM 1903 C CA . ALA A 1 242 ? -5.246 -16.773 -1.892 1.00 96.50 242 ALA A CA 1
ATOM 1904 C C . ALA A 1 242 ? -4.050 -16.440 -0.983 1.00 96.50 242 ALA A C 1
ATOM 1906 O O . ALA A 1 242 ? -3.063 -17.165 -0.984 1.00 96.50 242 ALA A O 1
ATOM 1907 N N . LEU A 1 243 ? -4.140 -15.405 -0.144 1.00 96.56 243 LEU A N 1
ATOM 1908 C CA . LEU A 1 243 ? -3.068 -15.060 0.801 1.00 96.56 243 LEU A CA 1
ATOM 1909 C C . LEU A 1 243 ? -2.786 -16.199 1.806 1.00 96.56 243 LEU A C 1
ATOM 1911 O O . LEU A 1 243 ? -1.633 -16.411 2.180 1.00 96.56 243 LEU A O 1
ATOM 1915 N N . LEU A 1 244 ? -3.815 -16.942 2.232 1.00 95.62 244 LEU A N 1
ATOM 1916 C CA . LEU A 1 244 ? -3.680 -18.073 3.158 1.00 95.62 244 LEU A CA 1
ATOM 1917 C C . LEU A 1 244 ? -3.090 -19.314 2.493 1.00 95.62 244 LEU A C 1
ATOM 1919 O O . LEU A 1 244 ? -2.140 -19.884 3.027 1.00 95.62 244 LEU A O 1
ATOM 1923 N N . ASP A 1 245 ? -3.628 -19.702 1.338 1.00 94.19 245 ASP A N 1
ATOM 1924 C CA . ASP A 1 245 ? -3.231 -20.919 0.622 1.00 94.19 245 ASP A CA 1
ATOM 1925 C C . ASP A 1 245 ? -1.745 -20.869 0.214 1.00 94.19 245 ASP A C 1
ATOM 1927 O O . ASP A 1 245 ? -1.080 -21.900 0.144 1.00 94.19 245 ASP A O 1
ATOM 1931 N N . HIS A 1 246 ? -1.189 -19.664 0.039 1.00 91.31 246 HIS A N 1
ATOM 1932 C CA . HIS A 1 246 ? 0.224 -19.441 -0.286 1.00 91.31 246 HIS A CA 1
ATOM 1933 C C . HIS A 1 246 ? 1.127 -19.198 0.938 1.00 91.31 246 HIS A C 1
ATOM 1935 O O . HIS A 1 246 ? 2.256 -18.734 0.785 1.00 91.31 246 HIS A O 1
ATOM 1941 N N . GLY A 1 247 ? 0.658 -19.494 2.155 1.00 90.75 247 GLY A N 1
ATOM 1942 C CA . GLY A 1 247 ? 1.495 -19.512 3.363 1.00 90.75 247 GLY A CA 1
ATOM 1943 C C . GLY A 1 247 ? 1.946 -18.137 3.868 1.00 90.75 247 GLY A C 1
ATOM 1944 O O . GLY A 1 247 ? 2.834 -18.049 4.719 1.00 90.75 247 GLY A O 1
ATOM 1945 N N . LEU A 1 248 ? 1.332 -17.047 3.398 1.00 94.88 248 LEU A N 1
ATOM 1946 C CA . LEU A 1 248 ? 1.717 -15.694 3.801 1.00 94.88 248 LEU A CA 1
ATOM 1947 C C . LEU A 1 248 ? 1.659 -15.460 5.324 1.00 94.88 248 LEU A C 1
ATOM 1949 O O . LEU A 1 248 ? 2.576 -14.824 5.846 1.00 94.88 248 LEU A O 1
ATOM 1953 N N . PRO A 1 249 ? 0.668 -15.983 6.083 1.00 94.50 249 PRO A N 1
ATOM 1954 C CA . PRO A 1 249 ? 0.659 -15.846 7.539 1.00 94.50 249 PRO A CA 1
ATOM 1955 C C . PRO A 1 249 ? 1.901 -16.414 8.229 1.00 94.50 249 PRO A C 1
ATOM 1957 O O . PRO A 1 249 ? 2.280 -15.916 9.290 1.00 94.50 249 PRO A O 1
ATOM 1960 N N . ASP A 1 250 ? 2.527 -17.448 7.667 1.00 93.12 250 ASP A N 1
ATOM 1961 C CA . ASP A 1 250 ? 3.710 -18.076 8.255 1.00 93.12 250 ASP A CA 1
ATOM 1962 C C . ASP A 1 250 ? 4.949 -17.204 8.030 1.00 93.12 250 ASP A C 1
ATOM 1964 O O . ASP A 1 250 ? 5.646 -16.902 8.999 1.00 93.12 250 ASP A O 1
ATOM 1968 N N . VAL A 1 251 ? 5.140 -16.690 6.807 1.00 93.06 251 VAL A N 1
ATOM 1969 C CA . VAL A 1 251 ? 6.190 -15.702 6.481 1.00 93.06 251 VAL A CA 1
ATOM 1970 C C . VAL A 1 251 ? 6.058 -14.463 7.374 1.00 93.06 251 VAL A C 1
ATOM 1972 O O . VAL A 1 251 ? 7.015 -14.021 8.003 1.00 93.06 251 VAL A O 1
ATOM 1975 N N . LEU A 1 252 ? 4.837 -13.942 7.516 1.00 94.06 252 LEU A N 1
ATOM 1976 C CA . LEU A 1 252 ? 4.544 -12.795 8.376 1.00 94.06 252 LEU A CA 1
ATOM 1977 C C . LEU A 1 252 ? 4.844 -13.082 9.854 1.00 94.06 252 LEU A C 1
ATOM 1979 O O . LEU A 1 252 ? 5.396 -12.237 10.551 1.00 94.06 252 LEU A O 1
ATOM 1983 N N . SER A 1 253 ? 4.517 -14.276 10.348 1.00 91.38 253 SER A N 1
ATOM 1984 C CA . SER A 1 253 ? 4.755 -14.627 11.755 1.00 91.38 253 SER A CA 1
ATOM 1985 C C . SER A 1 253 ? 6.246 -14.649 12.105 1.00 91.38 253 SER A C 1
ATOM 1987 O O . SER A 1 253 ? 6.607 -14.296 13.228 1.00 91.38 253 SER A O 1
ATOM 1989 N N . GLN A 1 254 ? 7.115 -15.006 11.154 1.00 89.38 254 GLN A N 1
ATOM 1990 C CA . GLN A 1 254 ? 8.568 -14.969 11.347 1.00 89.38 254 GLN A CA 1
ATOM 1991 C C . GLN A 1 254 ? 9.083 -13.537 11.551 1.00 89.38 254 GLN A C 1
ATOM 1993 O O . GLN A 1 254 ? 9.948 -13.313 12.397 1.00 89.38 254 GLN A O 1
ATOM 1998 N N . LEU A 1 255 ? 8.487 -12.552 10.871 1.00 90.19 255 LEU A N 1
ATOM 1999 C CA . LEU A 1 255 ? 8.859 -11.140 11.002 1.00 90.19 255 LEU A CA 1
ATOM 2000 C C . LEU A 1 255 ? 8.473 -10.524 12.366 1.00 90.19 255 LEU A C 1
ATOM 2002 O O . LEU A 1 255 ? 9.013 -9.482 12.743 1.00 90.19 255 LEU A O 1
ATOM 2006 N N . LEU A 1 256 ? 7.574 -11.159 13.134 1.00 87.75 256 LEU A N 1
ATOM 2007 C CA . LEU A 1 256 ? 7.217 -10.732 14.500 1.00 87.75 256 LEU A CA 1
ATOM 2008 C C . LEU A 1 256 ? 8.183 -11.225 15.584 1.00 87.75 256 LEU A C 1
ATOM 2010 O O . LEU A 1 256 ? 8.062 -10.797 16.738 1.00 87.75 256 LEU A O 1
ATOM 2014 N N . LEU A 1 257 ? 9.108 -12.132 15.256 1.00 83.69 257 LEU A N 1
ATOM 2015 C CA . LEU A 1 257 ? 10.045 -12.676 16.235 1.00 83.69 257 LEU A CA 1
ATOM 2016 C C . LEU A 1 257 ? 10.945 -11.561 16.825 1.00 83.69 257 LEU A C 1
ATOM 2018 O O . LEU A 1 257 ? 11.091 -10.496 16.222 1.00 83.69 257 LEU A O 1
ATOM 2022 N N . PRO A 1 258 ? 11.538 -11.752 18.023 1.00 71.25 258 PRO A N 1
ATOM 2023 C CA . PRO A 1 258 ? 12.319 -10.725 18.735 1.00 71.25 258 PRO A CA 1
ATOM 2024 C C . PRO A 1 258 ? 13.613 -10.251 18.048 1.00 71.25 258 PRO A C 1
ATOM 2026 O O . PRO A 1 258 ? 14.406 -9.561 18.678 1.00 71.25 258 PRO A O 1
ATOM 2029 N N . SER A 1 259 ? 13.839 -10.604 16.784 1.00 69.69 259 SER A N 1
ATOM 2030 C CA . SER A 1 259 ? 15.027 -10.268 16.000 1.00 69.69 259 SER A CA 1
ATOM 2031 C C . SER A 1 259 ? 15.027 -8.805 15.533 1.00 69.69 259 SER A C 1
ATOM 2033 O O . SER A 1 259 ? 15.162 -8.526 14.347 1.00 69.69 259 SER A O 1
ATOM 2035 N N . ASP A 1 260 ? 14.850 -7.854 16.455 1.00 68.69 260 ASP A N 1
ATOM 2036 C CA . ASP A 1 260 ? 14.791 -6.418 16.138 1.00 68.69 260 ASP A CA 1
ATOM 2037 C C . ASP A 1 260 ? 16.075 -5.905 15.478 1.00 68.69 260 ASP A C 1
ATOM 2039 O O . ASP A 1 260 ? 16.017 -5.036 14.608 1.00 68.69 260 ASP A O 1
ATOM 2043 N N . GLU A 1 261 ? 17.212 -6.519 15.809 1.00 69.06 261 GLU A N 1
ATOM 2044 C CA . GLU A 1 261 ? 18.514 -6.252 15.194 1.00 69.06 261 GLU A CA 1
ATOM 2045 C C . GLU A 1 261 ? 18.519 -6.476 13.675 1.00 69.06 261 GLU A C 1
ATOM 2047 O O . GLU A 1 261 ? 19.287 -5.832 12.965 1.00 69.06 261 GLU A O 1
ATOM 2052 N N . TRP A 1 262 ? 17.642 -7.340 13.150 1.00 73.44 262 TRP A N 1
ATOM 2053 C CA . TRP A 1 262 ? 17.540 -7.590 11.706 1.00 73.44 262 TRP A CA 1
ATOM 2054 C C . TRP A 1 262 ? 16.975 -6.396 10.937 1.00 73.44 262 TRP A C 1
ATOM 2056 O O . TRP A 1 262 ? 17.131 -6.325 9.722 1.00 73.44 262 TRP A O 1
ATOM 2066 N N . TYR A 1 263 ? 16.329 -5.461 11.635 1.00 78.44 263 TYR A N 1
ATOM 2067 C CA . TYR A 1 263 ? 15.755 -4.250 11.053 1.00 78.44 263 TYR A CA 1
ATOM 2068 C C . TYR A 1 263 ? 16.597 -3.008 11.345 1.00 78.44 263 TYR A C 1
ATOM 2070 O O . TYR A 1 263 ? 16.175 -1.888 11.039 1.00 78.44 263 TYR A O 1
ATOM 2078 N N . TYR A 1 264 ? 17.769 -3.181 11.958 1.00 73.38 264 TYR A N 1
ATOM 2079 C CA . TYR A 1 264 ? 18.680 -2.078 12.203 1.00 73.38 264 TYR A CA 1
ATOM 2080 C C . TYR A 1 264 ? 19.395 -1.724 10.911 1.00 73.38 264 TYR A C 1
ATOM 2082 O O . TYR A 1 264 ? 19.951 -2.566 10.210 1.00 73.38 264 TYR A O 1
ATOM 2090 N N . THR A 1 265 ? 19.401 -0.434 10.615 1.00 68.69 265 THR A N 1
ATOM 2091 C CA . THR A 1 265 ? 20.311 0.123 9.621 1.00 68.69 265 THR A CA 1
ATOM 2092 C C . THR A 1 265 ? 21.497 0.737 10.352 1.00 68.69 265 THR A C 1
ATOM 2094 O O . THR A 1 265 ? 21.414 1.033 11.544 1.00 68.69 265 THR A O 1
ATOM 2097 N N . ASN A 1 266 ? 22.575 1.039 9.627 1.00 64.81 266 ASN A N 1
ATOM 2098 C CA . ASN A 1 266 ? 23.692 1.813 10.184 1.00 64.81 266 ASN A CA 1
ATOM 2099 C C . ASN A 1 266 ? 23.269 3.211 10.691 1.00 64.81 266 ASN A C 1
ATOM 2101 O O . ASN A 1 266 ? 24.068 3.894 11.324 1.00 64.81 266 ASN A O 1
ATOM 2105 N N . HIS A 1 267 ? 22.044 3.654 10.384 1.00 66.62 267 HIS A N 1
ATOM 2106 C CA . HIS A 1 267 ? 21.573 5.017 10.605 1.00 66.62 267 HIS A CA 1
ATOM 2107 C C . HIS A 1 267 ? 20.352 5.122 11.530 1.00 66.62 267 HIS A C 1
ATOM 2109 O O . HIS A 1 267 ? 20.049 6.219 11.982 1.00 66.62 267 HIS A O 1
ATOM 2115 N N . SER A 1 268 ? 19.632 4.026 11.793 1.00 72.94 268 SER A N 1
ATOM 2116 C CA . SER A 1 268 ? 18.368 4.052 12.540 1.00 72.94 268 SER A CA 1
ATOM 2117 C C . SER A 1 268 ? 17.937 2.663 13.012 1.00 72.94 268 SER A C 1
ATOM 2119 O O . SER A 1 268 ? 18.126 1.666 12.308 1.00 72.94 268 SER A O 1
ATOM 2121 N N . THR A 1 269 ? 17.268 2.634 14.166 1.00 79.81 269 THR A N 1
ATOM 2122 C CA . THR A 1 269 ? 16.563 1.474 14.735 1.00 79.81 269 THR A CA 1
ATOM 2123 C C . THR A 1 269 ? 15.033 1.583 14.607 1.00 79.81 269 THR A C 1
ATOM 2125 O O . THR A 1 269 ? 14.316 0.655 14.986 1.00 79.81 269 THR A O 1
ATOM 2128 N N . LYS A 1 270 ? 14.496 2.686 14.050 1.00 82.81 270 LYS A N 1
ATOM 2129 C CA . LYS A 1 270 ? 13.043 2.964 14.017 1.00 82.81 270 LYS A CA 1
ATOM 2130 C C . LYS A 1 270 ? 12.245 1.958 13.177 1.00 82.81 270 LYS A C 1
ATOM 2132 O O . LYS A 1 270 ? 11.071 1.718 13.461 1.00 82.81 270 LYS A O 1
ATOM 2137 N N . TYR A 1 271 ? 12.860 1.342 12.168 1.00 86.44 271 TYR A N 1
ATOM 2138 C CA . TYR A 1 271 ? 12.179 0.428 11.248 1.00 86.44 271 TYR A CA 1
ATOM 2139 C C . TYR A 1 271 ? 11.530 -0.785 11.915 1.00 86.44 271 TYR A C 1
ATOM 2141 O O . TYR A 1 271 ? 10.447 -1.189 11.490 1.00 86.44 271 TYR A O 1
ATOM 2149 N N . ALA A 1 272 ? 12.148 -1.337 12.963 1.00 87.12 272 ALA A N 1
ATOM 2150 C CA . ALA A 1 272 ? 11.645 -2.522 13.656 1.00 87.12 272 ALA A CA 1
ATOM 2151 C C . ALA A 1 272 ? 10.181 -2.353 14.100 1.00 87.12 272 ALA A C 1
ATOM 2153 O O . ALA A 1 272 ? 9.342 -3.229 13.873 1.00 87.12 272 ALA A O 1
ATOM 2154 N N . ARG A 1 273 ? 9.847 -1.173 14.646 1.00 87.38 273 ARG A N 1
ATOM 2155 C CA . ARG A 1 273 ? 8.481 -0.811 15.053 1.00 87.38 273 ARG A CA 1
ATOM 2156 C C . ARG A 1 273 ? 7.514 -0.835 13.869 1.00 87.38 27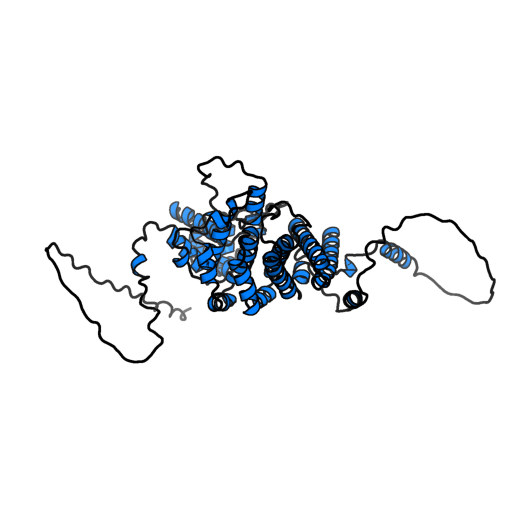3 ARG A C 1
ATOM 2158 O O . ARG A 1 273 ? 6.414 -1.369 13.996 1.00 87.38 273 ARG A O 1
ATOM 2165 N N . TYR A 1 274 ? 7.911 -0.275 12.728 1.00 90.81 274 TYR A N 1
ATOM 2166 C CA . TYR A 1 274 ? 7.051 -0.147 11.549 1.00 90.81 274 TYR A CA 1
ATOM 2167 C C . TYR A 1 274 ? 6.840 -1.473 10.817 1.00 90.81 274 TYR A C 1
ATOM 2169 O O . TYR A 1 274 ? 5.709 -1.780 10.442 1.00 90.81 274 TYR A O 1
ATOM 2177 N N . VAL A 1 275 ? 7.887 -2.291 10.672 1.00 92.06 275 VAL A N 1
ATOM 2178 C CA . VAL A 1 275 ? 7.778 -3.644 10.101 1.00 92.06 275 VAL A CA 1
ATOM 2179 C C . VAL A 1 275 ? 6.809 -4.477 10.938 1.00 92.06 275 VAL A C 1
ATOM 2181 O O . VAL A 1 275 ? 5.808 -4.971 10.419 1.00 92.06 275 VAL A O 1
ATOM 2184 N N . LYS A 1 276 ? 7.035 -4.555 12.257 1.00 91.12 276 LYS A N 1
ATOM 2185 C CA . LYS A 1 276 ? 6.172 -5.314 13.174 1.00 91.12 276 LYS A CA 1
ATOM 2186 C C . LYS A 1 276 ? 4.736 -4.794 13.191 1.00 91.12 276 LYS A C 1
ATOM 2188 O O . LYS A 1 276 ? 3.802 -5.595 13.234 1.00 91.12 276 LYS A O 1
ATOM 2193 N N . HIS A 1 277 ? 4.544 -3.477 13.104 1.00 92.19 277 HIS A N 1
ATOM 2194 C CA . HIS A 1 277 ? 3.217 -2.879 12.997 1.00 92.19 277 HIS A CA 1
ATOM 2195 C C . HIS A 1 277 ? 2.473 -3.343 11.736 1.00 92.19 277 HIS A C 1
ATOM 2197 O O . HIS A 1 277 ? 1.350 -3.834 11.853 1.00 92.19 277 HIS A O 1
ATOM 2203 N N . HIS A 1 278 ? 3.078 -3.241 10.545 1.00 94.75 278 HIS A N 1
ATOM 2204 C CA . HIS A 1 278 ? 2.408 -3.658 9.304 1.00 94.75 278 HIS A CA 1
ATOM 2205 C C . HIS A 1 278 ? 2.151 -5.165 9.265 1.00 94.75 278 HIS A C 1
ATOM 2207 O O . HIS A 1 278 ? 1.084 -5.594 8.836 1.00 94.75 278 HIS A O 1
ATOM 2213 N N . VAL A 1 279 ? 3.071 -5.974 9.788 1.00 94.81 279 VAL A N 1
ATOM 2214 C CA . VAL A 1 279 ? 2.871 -7.421 9.931 1.00 94.81 279 VAL A CA 1
ATOM 2215 C C . VAL A 1 279 ? 1.674 -7.731 10.833 1.00 94.81 279 VAL A C 1
ATOM 2217 O O . VAL A 1 279 ? 0.784 -8.491 10.446 1.00 94.81 279 VAL A O 1
ATOM 2220 N N . ALA A 1 280 ? 1.612 -7.116 12.020 1.00 94.38 280 ALA A N 1
ATOM 2221 C CA . ALA A 1 280 ? 0.487 -7.273 12.937 1.00 94.38 280 ALA A CA 1
ATOM 2222 C C . ALA A 1 280 ? -0.830 -6.832 12.284 1.00 94.38 280 ALA A C 1
ATOM 2224 O O . ALA A 1 280 ? -1.831 -7.539 12.383 1.00 94.38 280 ALA A O 1
ATOM 2225 N N . ARG A 1 281 ? -0.815 -5.704 11.567 1.00 94.50 281 ARG A N 1
ATOM 2226 C CA . ARG A 1 281 ? -1.954 -5.172 10.815 1.00 94.50 281 ARG A CA 1
ATOM 2227 C C . ARG A 1 281 ? -2.493 -6.181 9.799 1.00 94.50 281 ARG A C 1
ATOM 2229 O O . ARG A 1 281 ? -3.681 -6.488 9.833 1.00 94.50 281 ARG A O 1
ATOM 2236 N N . ILE A 1 282 ? -1.627 -6.768 8.971 1.00 96.88 282 ILE A N 1
ATOM 2237 C CA . ILE A 1 282 ? -2.018 -7.788 7.984 1.00 96.88 282 ILE A CA 1
ATOM 2238 C C . ILE A 1 282 ? -2.591 -9.030 8.673 1.00 96.88 282 ILE A C 1
ATOM 2240 O O . ILE A 1 282 ? -3.654 -9.518 8.293 1.00 96.88 282 ILE A O 1
ATOM 2244 N N . LEU A 1 283 ? -1.921 -9.544 9.710 1.00 96.50 283 LEU A N 1
ATOM 2245 C CA . LEU A 1 283 ? -2.396 -10.724 10.436 1.00 96.50 283 LEU A CA 1
ATOM 2246 C C . LEU A 1 283 ? -3.764 -10.476 11.081 1.00 96.50 283 LEU A C 1
ATOM 2248 O O . LEU A 1 283 ? -4.628 -11.350 11.027 1.00 96.50 283 LEU A O 1
ATOM 2252 N N . VAL A 1 284 ? -4.004 -9.286 11.638 1.00 95.56 284 VAL A N 1
ATOM 2253 C CA . VAL A 1 284 ? -5.325 -8.899 12.151 1.00 95.56 284 VAL A CA 1
ATOM 2254 C C . VAL A 1 284 ? -6.351 -8.862 11.020 1.00 95.56 284 VAL A C 1
ATOM 2256 O O . VAL A 1 284 ? -7.415 -9.461 11.172 1.00 95.56 284 VAL A O 1
ATOM 2259 N N . TYR A 1 285 ? -6.032 -8.248 9.876 1.00 96.56 285 TYR A N 1
ATOM 2260 C CA . TYR A 1 285 ? -6.930 -8.207 8.718 1.00 96.56 285 TYR A CA 1
ATOM 2261 C C . TYR A 1 285 ? -7.303 -9.596 8.215 1.00 96.56 285 TYR A C 1
ATOM 2263 O O . TYR A 1 285 ? -8.460 -9.797 7.864 1.00 96.56 285 TYR A O 1
ATOM 2271 N N . LEU A 1 286 ? -6.380 -10.562 8.257 1.00 96.75 286 LEU A N 1
ATOM 2272 C CA . LEU A 1 286 ? -6.601 -11.959 7.868 1.00 96.75 286 LEU A CA 1
ATOM 2273 C C . LEU A 1 286 ? -7.294 -12.814 8.949 1.00 96.75 286 LEU A C 1
ATOM 2275 O O . LEU A 1 286 ? -7.705 -13.936 8.665 1.00 96.75 286 LEU A O 1
ATOM 2279 N N . GLY A 1 287 ? -7.465 -12.308 10.175 1.00 93.88 287 GLY A N 1
ATOM 2280 C CA . GLY A 1 287 ? -8.097 -13.047 11.280 1.00 93.88 287 GLY A CA 1
ATOM 2281 C C . GLY A 1 287 ? -7.139 -13.915 12.108 1.00 93.88 287 GLY A C 1
ATOM 2282 O O . GLY A 1 287 ? -7.563 -14.855 12.775 1.00 93.88 287 GLY A O 1
ATOM 2283 N N . PHE A 1 288 ? -5.845 -13.600 12.089 1.00 93.50 288 PHE A N 1
ATOM 2284 C CA . PHE A 1 288 ? -4.782 -14.272 12.842 1.00 93.50 288 PHE A CA 1
ATOM 2285 C C . PHE A 1 288 ? -4.338 -13.468 14.072 1.00 93.50 288 PHE A C 1
ATOM 2287 O O . PHE A 1 288 ? -3.157 -13.452 14.420 1.00 93.50 288 PHE A O 1
ATOM 2294 N N . GLN A 1 289 ? -5.273 -12.829 14.787 1.00 89.12 289 GLN A N 1
ATOM 2295 C CA . GLN A 1 289 ? -4.958 -12.019 15.979 1.00 89.12 289 GLN A CA 1
ATOM 2296 C C . GLN A 1 289 ? -4.199 -12.824 17.047 1.00 89.12 289 GLN A C 1
ATOM 2298 O O . GLN A 1 289 ? -3.320 -12.302 17.728 1.00 89.12 289 GLN A O 1
ATOM 2303 N N . HIS A 1 290 ? -4.486 -14.125 17.155 1.00 85.31 290 HIS A N 1
ATOM 2304 C CA . HIS A 1 290 ? -3.811 -15.038 18.080 1.00 85.31 290 HIS A CA 1
ATOM 2305 C C . HIS A 1 290 ? -2.295 -15.154 17.829 1.00 85.31 290 HIS A C 1
ATOM 2307 O O . HIS A 1 290 ? -1.546 -15.400 18.773 1.00 85.31 290 HIS A O 1
ATOM 2313 N N . ARG A 1 291 ? -1.824 -14.946 16.589 1.00 88.31 291 ARG A N 1
ATOM 2314 C CA . ARG A 1 291 ? -0.391 -14.991 16.236 1.00 88.31 291 ARG A CA 1
ATOM 2315 C C . ARG A 1 291 ? 0.358 -13.707 16.596 1.00 88.31 291 ARG A C 1
ATOM 2317 O O . ARG A 1 291 ? 1.568 -13.736 16.775 1.00 88.31 291 ARG A O 1
ATOM 2324 N N . VAL A 1 292 ? -0.364 -12.603 16.784 1.00 85.25 292 VAL A N 1
ATOM 2325 C CA . VAL A 1 292 ? 0.189 -11.303 17.207 1.00 85.25 292 VAL A CA 1
ATOM 2326 C C . VAL A 1 292 ? 0.522 -11.289 18.720 1.00 85.25 292 VAL A C 1
ATOM 2328 O O . VAL A 1 292 ? 1.154 -10.366 19.233 1.00 85.25 292 VAL A O 1
ATOM 2331 N N . ASN A 1 293 ? 0.159 -12.361 19.444 1.00 69.12 293 ASN A N 1
ATOM 2332 C CA . ASN A 1 293 ? 0.543 -12.667 20.831 1.00 69.12 293 ASN A CA 1
ATOM 2333 C C . ASN A 1 293 ? 0.185 -11.584 21.870 1.00 69.12 293 ASN A C 1
ATOM 2335 O O . ASN A 1 293 ? 0.835 -11.491 22.908 1.00 69.12 293 ASN A O 1
ATOM 2339 N N . LEU A 1 294 ? -0.808 -10.729 21.589 1.00 70.19 294 LEU A N 1
ATOM 2340 C CA . LEU A 1 294 ? -1.219 -9.581 22.425 1.00 70.19 294 LEU A CA 1
ATOM 2341 C C . LEU A 1 294 ? -0.101 -8.563 22.739 1.00 70.19 294 LEU A C 1
ATOM 2343 O O . LEU A 1 294 ? -0.357 -7.574 23.416 1.00 70.19 294 LEU A O 1
ATOM 2347 N N . ARG A 1 295 ? 1.123 -8.788 22.245 1.00 72.50 295 ARG A N 1
ATOM 2348 C CA . ARG A 1 295 ? 2.295 -7.928 22.450 1.00 72.50 295 ARG A CA 1
ATOM 2349 C C . ARG A 1 295 ? 2.286 -6.720 21.529 1.00 72.50 295 ARG A C 1
ATOM 2351 O O . ARG A 1 295 ? 2.858 -5.699 21.879 1.00 72.50 295 ARG A O 1
ATOM 2358 N N . PHE A 1 296 ? 1.664 -6.855 20.361 1.00 80.88 296 PHE A N 1
ATOM 2359 C CA . PHE A 1 296 ? 1.550 -5.774 19.394 1.00 80.88 296 PHE A CA 1
ATOM 2360 C C . PHE A 1 296 ? 0.092 -5.363 19.270 1.00 80.88 296 PHE A C 1
ATOM 2362 O O . PHE A 1 296 ? -0.759 -6.125 18.798 1.00 80.88 296 PHE A O 1
ATOM 2369 N N . CYS A 1 297 ? -0.210 -4.139 19.677 1.00 85.69 297 CYS A N 1
ATOM 2370 C CA . CYS A 1 297 ? -1.495 -3.538 19.403 1.00 85.69 297 CYS A CA 1
ATOM 2371 C C . CYS A 1 297 ? -1.357 -2.627 18.175 1.00 85.69 297 CYS A C 1
ATOM 2373 O O . CYS A 1 297 ? -0.515 -1.734 18.119 1.00 85.69 297 CYS A O 1
ATOM 2375 N N . VAL A 1 298 ? -2.182 -2.866 17.144 1.00 89.75 298 VAL A N 1
ATOM 2376 C CA . VAL A 1 298 ? -2.126 -2.090 15.889 1.00 89.75 298 VAL A CA 1
ATOM 2377 C C . VAL A 1 298 ? -2.449 -0.610 16.119 1.00 89.75 298 VAL A C 1
ATOM 2379 O O . VAL A 1 298 ? -2.095 0.232 15.307 1.00 89.75 298 VAL A O 1
ATOM 2382 N N . TYR A 1 299 ? -3.064 -0.275 17.254 1.00 87.81 299 TYR A N 1
ATOM 2383 C CA . TYR A 1 299 ? -3.377 1.095 17.644 1.00 87.81 299 TYR A CA 1
ATOM 2384 C C . TYR A 1 299 ? -2.218 1.808 18.364 1.00 87.81 299 TYR A C 1
ATOM 2386 O O . TYR A 1 299 ? -2.289 3.022 18.530 1.00 87.81 299 TYR A O 1
ATOM 2394 N N . ASP A 1 300 ? -1.152 1.105 18.768 1.00 83.44 300 ASP A N 1
ATOM 2395 C CA . ASP A 1 300 ? -0.032 1.694 19.528 1.00 83.44 300 ASP A CA 1
ATOM 2396 C C . ASP A 1 300 ? 0.829 2.626 18.672 1.00 83.44 300 ASP A C 1
ATOM 2398 O O . ASP A 1 300 ? 1.528 3.494 19.183 1.00 83.44 300 ASP A O 1
ATOM 2402 N N . ILE A 1 301 ? 0.798 2.465 17.346 1.00 80.19 301 ILE A N 1
ATOM 2403 C CA . ILE A 1 301 ? 1.483 3.394 16.439 1.00 80.19 301 ILE A CA 1
ATOM 2404 C C . ILE A 1 301 ? 0.811 4.772 16.413 1.00 80.19 301 ILE A C 1
ATOM 2406 O O . ILE A 1 301 ? 1.450 5.751 16.057 1.00 80.19 301 ILE A O 1
ATOM 2410 N N . LEU A 1 302 ? -0.471 4.833 16.787 1.00 70.06 302 LEU A N 1
ATOM 2411 C CA . LEU A 1 302 ? -1.287 6.048 16.788 1.00 70.06 302 LEU A CA 1
ATOM 2412 C C . LEU A 1 302 ? -1.232 6.787 18.131 1.00 70.06 302 LEU A C 1
ATOM 2414 O O . LEU A 1 302 ? -1.817 7.857 18.264 1.00 70.06 302 LEU A O 1
ATOM 2418 N N . GLN A 1 303 ? -0.605 6.182 19.141 1.00 64.44 303 GLN A N 1
ATOM 2419 C CA . GLN A 1 303 ? -0.410 6.756 20.465 1.00 64.44 303 GLN A CA 1
ATOM 2420 C C . GLN A 1 303 ? 1.056 7.193 20.535 1.00 64.44 303 GLN A C 1
ATOM 2422 O O . GLN A 1 303 ? 1.950 6.383 20.775 1.00 64.44 303 GLN A O 1
ATOM 2427 N N . GLU A 1 304 ? 1.321 8.462 20.235 1.00 53.81 304 GLU A N 1
ATOM 2428 C CA . GLU A 1 304 ? 2.674 9.045 20.232 1.00 53.81 304 GLU A CA 1
ATOM 2429 C C . GLU A 1 304 ? 3.244 9.266 21.654 1.00 53.81 304 GLU A C 1
ATOM 2431 O O . GLU A 1 304 ? 4.374 9.717 21.808 1.00 53.81 304 GLU A O 1
ATOM 2436 N N . ASP A 1 305 ? 2.513 8.894 22.708 1.00 42.97 305 ASP A N 1
ATOM 2437 C CA . ASP A 1 305 ? 2.676 9.482 24.046 1.00 42.97 305 ASP A CA 1
ATOM 2438 C C . ASP A 1 305 ? 3.681 8.808 24.993 1.00 42.97 305 ASP A C 1
ATOM 2440 O O . ASP A 1 305 ? 3.668 9.079 26.193 1.00 42.97 305 ASP A O 1
ATOM 2444 N N . ILE A 1 306 ? 4.581 7.950 24.510 1.00 42.03 306 ILE A N 1
ATOM 2445 C CA . ILE A 1 306 ? 5.687 7.485 25.360 1.00 42.03 306 ILE A CA 1
ATOM 2446 C C . ILE A 1 306 ? 6.998 7.821 24.663 1.00 42.03 306 ILE A C 1
ATOM 2448 O O . ILE A 1 306 ? 7.448 7.041 23.814 1.00 42.03 306 ILE A O 1
ATOM 2452 N N . PRO A 1 307 ? 7.622 8.974 24.987 1.00 41.50 307 PRO A N 1
ATOM 2453 C CA . PRO A 1 307 ? 8.984 9.215 24.555 1.00 41.50 307 PRO A CA 1
ATOM 2454 C C . PRO A 1 307 ? 9.846 8.047 25.051 1.00 41.50 307 PRO A C 1
ATOM 2456 O O . PRO A 1 307 ? 9.672 7.594 26.190 1.00 41.50 307 PRO A O 1
ATOM 2459 N N . PRO A 1 308 ? 10.742 7.509 24.207 1.00 49.12 308 PRO A N 1
ATOM 2460 C CA . PRO A 1 308 ? 11.669 6.490 24.660 1.00 49.12 308 PRO A CA 1
ATOM 2461 C C . PRO A 1 308 ? 12.410 7.015 25.902 1.00 49.12 308 PRO A C 1
ATOM 2463 O O . PRO A 1 308 ? 12.710 8.208 25.980 1.00 49.12 308 PRO A O 1
ATOM 2466 N N . PRO A 1 309 ? 12.710 6.150 26.886 1.00 44.06 309 PRO A N 1
ATOM 2467 C CA . PRO A 1 309 ? 13.350 6.552 28.143 1.00 44.06 309 PRO A CA 1
ATOM 2468 C C . PRO A 1 309 ? 14.734 7.196 27.949 1.00 44.06 309 PRO A C 1
ATOM 2470 O O . PRO A 1 309 ? 15.293 7.762 28.885 1.00 44.06 309 PRO A O 1
ATOM 2473 N N . THR A 1 310 ? 15.288 7.129 26.739 1.00 48.09 310 THR A N 1
ATOM 2474 C CA . THR A 1 310 ? 16.519 7.791 26.325 1.00 48.09 310 THR A CA 1
ATOM 2475 C C . THR A 1 310 ? 16.219 8.937 25.355 1.00 48.09 310 THR A C 1
ATOM 2477 O O . THR A 1 310 ? 15.469 8.737 24.399 1.00 48.09 310 THR A O 1
ATOM 2480 N N . PRO A 1 311 ? 16.828 10.126 25.538 1.00 44.28 311 PRO A N 1
ATOM 2481 C CA . PRO A 1 311 ? 16.746 11.206 24.564 1.00 44.28 311 PRO A CA 1
ATOM 2482 C C . PRO A 1 311 ? 17.431 10.753 23.270 1.00 44.28 311 PRO A C 1
ATOM 2484 O O . PRO A 1 311 ? 18.655 10.781 23.147 1.00 44.28 311 PRO A O 1
ATOM 2487 N N . ILE A 1 312 ? 16.638 10.276 22.314 1.00 57.91 312 ILE A N 1
ATOM 2488 C CA . ILE A 1 312 ? 17.110 9.984 20.966 1.00 57.91 312 ILE A CA 1
ATOM 2489 C C . ILE A 1 312 ? 17.190 11.332 20.257 1.00 57.91 312 ILE A C 1
ATOM 2491 O O . ILE A 1 312 ? 16.173 11.996 20.070 1.00 57.91 312 ILE A O 1
ATOM 2495 N N . VAL A 1 313 ? 18.398 11.755 19.885 1.00 57.94 313 VAL A N 1
ATOM 2496 C CA . VAL A 1 313 ? 18.563 12.837 18.909 1.00 57.94 313 VAL A CA 1
ATOM 2497 C C . VAL A 1 313 ? 17.922 12.333 17.622 1.00 57.94 313 VAL A C 1
ATOM 2499 O O . VAL A 1 313 ? 18.478 11.451 16.971 1.00 57.94 313 VAL A O 1
ATOM 2502 N N . GLU A 1 314 ? 16.722 12.817 17.302 1.00 62.50 314 GLU A N 1
ATOM 2503 C CA . GLU A 1 314 ? 16.018 12.387 16.098 1.00 62.50 314 GLU A CA 1
ATOM 2504 C C . GLU A 1 314 ? 16.857 12.744 14.875 1.00 62.50 314 GLU A C 1
ATOM 2506 O O . GLU A 1 314 ? 17.102 13.915 14.574 1.00 62.50 314 GLU A O 1
ATOM 2511 N N . SER A 1 315 ? 17.346 11.718 14.182 1.00 77.94 315 SER A N 1
ATOM 2512 C CA . SER A 1 315 ? 18.115 11.922 12.965 1.00 77.94 315 SER A CA 1
ATOM 2513 C C . SER A 1 315 ? 17.194 12.327 11.806 1.00 77.94 315 SER A C 1
ATOM 2515 O O . SER A 1 315 ? 15.998 12.029 11.781 1.00 77.94 315 SER A O 1
ATOM 2517 N N . VAL A 1 316 ? 17.754 12.979 10.783 1.00 83.00 316 VAL A N 1
ATOM 2518 C CA . VAL A 1 316 ? 17.026 13.252 9.527 1.00 83.00 316 VAL A CA 1
ATOM 2519 C C . VAL A 1 316 ? 16.489 11.951 8.911 1.00 83.00 316 VAL A C 1
ATOM 2521 O O . VAL A 1 316 ? 15.392 11.932 8.350 1.00 83.00 316 VAL A O 1
ATOM 2524 N N . GLU A 1 317 ? 17.231 10.852 9.070 1.00 83.38 317 GLU A N 1
ATOM 2525 C CA . GLU A 1 317 ? 16.815 9.516 8.643 1.00 83.38 317 GLU A CA 1
ATOM 2526 C C . GLU A 1 317 ? 15.606 9.024 9.442 1.00 83.38 317 GLU A C 1
ATOM 2528 O O . GLU A 1 317 ? 14.634 8.566 8.854 1.00 83.38 317 GLU A O 1
ATOM 2533 N N . ASP A 1 318 ? 15.596 9.189 10.763 1.00 84.56 318 ASP A N 1
ATOM 2534 C CA . ASP A 1 318 ? 14.470 8.802 11.613 1.00 84.56 318 ASP A CA 1
ATOM 2535 C C . ASP A 1 318 ? 13.162 9.514 11.245 1.00 84.56 318 ASP A C 1
ATOM 2537 O O . ASP A 1 318 ? 12.085 8.902 11.270 1.00 84.56 318 ASP A O 1
ATOM 2541 N N . ASN A 1 319 ? 13.253 10.793 10.879 1.00 86.75 319 ASN A N 1
ATOM 2542 C CA . ASN A 1 319 ? 12.113 11.571 10.398 1.00 86.75 319 ASN A CA 1
ATOM 2543 C C . ASN A 1 319 ? 11.641 11.068 9.037 1.00 86.75 319 ASN A C 1
ATOM 2545 O O . ASN A 1 319 ? 10.450 10.816 8.850 1.00 86.75 319 ASN A O 1
ATOM 2549 N N . TYR A 1 320 ? 12.567 10.844 8.103 1.00 87.56 320 TYR A N 1
ATOM 2550 C CA . TYR A 1 320 ? 12.241 10.273 6.799 1.00 87.56 320 TYR A CA 1
ATOM 2551 C C . TYR A 1 320 ? 11.565 8.898 6.928 1.00 87.56 320 TYR A C 1
ATOM 2553 O O . TYR A 1 320 ? 10.539 8.645 6.293 1.00 87.56 320 TYR A O 1
ATOM 2561 N N . ILE A 1 321 ? 12.097 8.021 7.781 1.00 88.31 321 ILE A N 1
ATOM 2562 C CA . ILE A 1 321 ? 11.556 6.681 8.035 1.00 88.31 321 ILE A CA 1
ATOM 2563 C C . ILE A 1 321 ? 10.141 6.785 8.592 1.00 88.31 321 ILE A C 1
ATOM 2565 O O . ILE A 1 321 ? 9.238 6.132 8.079 1.00 88.31 321 ILE A O 1
ATOM 2569 N N . THR A 1 322 ? 9.931 7.635 9.595 1.00 88.44 322 THR A N 1
ATOM 2570 C CA . THR A 1 322 ? 8.610 7.843 10.202 1.00 88.44 322 THR A CA 1
ATOM 2571 C C . THR A 1 322 ? 7.601 8.323 9.160 1.00 88.44 322 THR A C 1
ATOM 2573 O O . THR A 1 322 ? 6.553 7.703 9.000 1.00 88.44 322 THR A O 1
ATOM 2576 N N . MET A 1 323 ? 7.959 9.331 8.360 1.00 86.31 323 MET A N 1
ATOM 2577 C CA . MET A 1 323 ? 7.088 9.901 7.325 1.00 86.31 323 MET A CA 1
ATOM 2578 C C . MET A 1 323 ? 6.764 8.941 6.173 1.00 86.31 323 MET A C 1
ATOM 2580 O O . MET A 1 323 ? 5.754 9.119 5.497 1.00 86.31 323 MET A O 1
ATOM 2584 N N . THR A 1 324 ? 7.619 7.950 5.910 1.00 88.19 324 THR A N 1
ATOM 2585 C CA . THR A 1 324 ? 7.443 7.008 4.788 1.00 88.19 324 THR A CA 1
ATOM 2586 C C . THR A 1 324 ? 6.934 5.632 5.212 1.00 88.19 324 THR A C 1
ATOM 2588 O O . THR A 1 324 ? 6.380 4.908 4.386 1.00 88.19 324 THR A O 1
ATOM 2591 N N . SER A 1 325 ? 7.100 5.268 6.485 1.00 90.88 325 SER A N 1
ATOM 2592 C CA . SER A 1 325 ? 6.797 3.927 6.995 1.00 90.88 325 SER A CA 1
ATOM 2593 C C . SER A 1 325 ? 5.579 3.883 7.907 1.00 90.88 325 SER A C 1
ATOM 2595 O O . SER A 1 325 ? 4.906 2.850 7.956 1.00 90.88 325 SER A O 1
ATOM 2597 N N . ALA A 1 326 ? 5.272 4.969 8.621 1.00 87.38 326 ALA A N 1
ATOM 2598 C CA . ALA A 1 326 ? 4.081 5.037 9.455 1.00 87.38 326 ALA A CA 1
ATOM 2599 C C . ALA A 1 326 ? 2.829 5.247 8.584 1.00 87.38 326 ALA A C 1
ATOM 2601 O O . ALA A 1 326 ? 2.845 6.093 7.686 1.00 87.38 326 ALA A O 1
ATOM 2602 N N . PRO A 1 327 ? 1.724 4.522 8.831 1.00 84.06 327 PRO A N 1
ATOM 2603 C CA . PRO A 1 327 ? 0.448 4.897 8.244 1.00 84.06 327 PRO A CA 1
ATOM 2604 C C . PRO A 1 327 ? 0.011 6.249 8.834 1.00 84.06 327 PRO A C 1
ATOM 2606 O O . PRO A 1 327 ? -0.050 6.374 10.060 1.00 84.06 327 PRO A O 1
ATOM 2609 N N . PRO A 1 328 ? -0.310 7.264 8.011 1.00 83.56 328 PRO A N 1
ATOM 2610 C CA . PRO A 1 328 ? -0.796 8.532 8.534 1.00 83.56 328 PRO A CA 1
ATOM 2611 C C . PRO A 1 328 ? -2.120 8.307 9.274 1.00 83.56 328 PRO A C 1
ATOM 2613 O O . PRO A 1 328 ? -3.026 7.634 8.773 1.00 83.56 328 PRO A O 1
ATOM 2616 N N . SER A 1 329 ? -2.251 8.872 10.475 1.00 84.94 329 SER A N 1
ATOM 2617 C CA . SER A 1 329 ? -3.511 8.839 11.225 1.00 84.94 329 SER A CA 1
ATOM 2618 C C . SER A 1 329 ? -4.612 9.539 10.424 1.00 84.94 329 SER A C 1
ATOM 2620 O O . SER A 1 329 ? -5.648 8.943 10.136 1.00 84.94 329 SER A O 1
ATOM 2622 N N . VAL A 1 330 ? -4.328 10.760 9.967 1.00 87.56 330 VAL A N 1
ATOM 2623 C CA . VAL A 1 330 ? -5.203 11.602 9.148 1.00 87.56 330 VAL A CA 1
ATOM 2624 C C . VAL A 1 330 ? -4.377 12.309 8.077 1.00 87.56 330 VAL A C 1
ATOM 2626 O O . VAL A 1 330 ? -3.271 12.776 8.338 1.00 87.56 330 VAL A O 1
ATOM 2629 N N . VAL A 1 331 ? -4.934 12.439 6.876 1.00 86.25 331 VAL A N 1
ATOM 2630 C CA . VAL A 1 331 ? -4.385 13.262 5.795 1.00 86.25 331 VAL A CA 1
ATOM 2631 C C . VAL A 1 331 ? -5.270 14.489 5.635 1.00 86.25 331 VAL A C 1
ATOM 2633 O O . VAL A 1 331 ? -6.455 14.370 5.323 1.00 86.25 331 VAL A O 1
ATOM 2636 N N . LEU A 1 332 ? -4.697 15.673 5.841 1.00 86.81 332 LEU A N 1
ATOM 2637 C CA . LEU A 1 332 ? -5.398 16.948 5.723 1.00 86.81 332 LEU A CA 1
ATOM 2638 C C . LEU A 1 332 ? -4.975 17.703 4.463 1.00 86.81 332 LEU A C 1
ATOM 2640 O O . LEU A 1 332 ? -3.842 17.629 3.991 1.00 86.81 332 LEU A O 1
ATOM 2644 N N . SER A 1 333 ? -5.909 18.484 3.944 1.00 82.88 333 SER A N 1
ATOM 2645 C CA . SER A 1 333 ? -5.693 19.413 2.850 1.00 82.88 333 SER A CA 1
ATOM 2646 C C . SER A 1 333 ? -4.879 20.615 3.331 1.00 82.88 333 SER A C 1
ATOM 2648 O O . SER A 1 333 ? -5.313 21.315 4.241 1.00 82.88 333 SER A O 1
ATOM 2650 N N . SER A 1 334 ? -3.722 20.886 2.723 1.00 77.12 334 SER A N 1
ATOM 2651 C CA . SER A 1 334 ? -2.846 22.007 3.126 1.00 77.12 334 SER A CA 1
ATOM 2652 C C . SER A 1 334 ? -3.516 23.387 3.046 1.00 77.12 334 SER A C 1
ATOM 2654 O O . SER A 1 334 ? -3.160 24.294 3.787 1.00 77.12 334 SER A O 1
ATOM 2656 N N . ASP A 1 335 ? -4.447 23.548 2.117 1.00 78.19 335 ASP A N 1
ATOM 2657 C CA . ASP A 1 335 ? -5.145 24.775 1.742 1.00 78.19 335 ASP A CA 1
ATOM 2658 C C . ASP A 1 335 ? -6.422 24.996 2.560 1.00 78.19 335 ASP A C 1
ATOM 2660 O O . ASP A 1 335 ? -6.660 26.083 3.078 1.00 78.19 335 ASP A O 1
ATOM 2664 N N . SER A 1 336 ? -7.237 23.956 2.712 1.00 77.88 336 SER A N 1
ATOM 2665 C CA . SER A 1 336 ? -8.577 24.057 3.298 1.00 77.88 336 SER A CA 1
ATOM 2666 C C . SER A 1 336 ? -8.702 23.387 4.672 1.00 77.88 336 SER A C 1
ATOM 2668 O O . SER A 1 336 ? -9.774 23.425 5.272 1.00 77.88 336 SER A O 1
ATOM 2670 N N . LYS A 1 337 ? -7.633 22.735 5.162 1.00 81.06 337 LYS A N 1
ATOM 2671 C CA . LYS A 1 337 ? -7.620 21.855 6.351 1.00 81.06 337 LYS A CA 1
ATOM 2672 C C . LYS A 1 337 ? -8.689 20.757 6.331 1.00 81.06 337 LYS A C 1
ATOM 2674 O O . LYS A 1 337 ? -8.974 20.142 7.354 1.00 81.06 337 LYS A O 1
ATOM 2679 N N . THR A 1 338 ? -9.282 20.489 5.171 1.00 84.62 338 THR A N 1
ATOM 2680 C CA . THR A 1 338 ? -10.295 19.448 5.023 1.00 84.62 338 THR A CA 1
ATOM 2681 C C . THR A 1 338 ? -9.636 18.085 5.048 1.00 84.62 338 THR A C 1
ATOM 2683 O O . THR A 1 338 ? -8.577 17.892 4.455 1.00 84.62 338 THR A O 1
ATOM 2686 N N . MET A 1 339 ? -10.267 17.126 5.702 1.00 86.12 339 MET A N 1
ATOM 2687 C CA . MET A 1 339 ? -9.792 15.757 5.751 1.00 86.12 339 MET A CA 1
ATOM 2688 C C . MET A 1 339 ? -9.927 15.101 4.375 1.00 86.12 339 MET A C 1
ATOM 2690 O O . MET A 1 339 ? -11.008 15.063 3.791 1.00 86.12 339 MET A O 1
ATOM 2694 N N . LEU A 1 340 ? -8.802 14.613 3.855 1.00 83.56 340 LEU A N 1
ATOM 2695 C CA . LEU A 1 340 ? -8.691 13.912 2.574 1.00 83.56 340 LEU A CA 1
ATOM 2696 C C . LEU A 1 340 ? -8.677 12.395 2.757 1.00 83.56 340 LEU A C 1
ATOM 2698 O O . LEU A 1 340 ? -9.086 11.665 1.863 1.00 83.56 340 LEU A O 1
ATOM 2702 N N . GLY A 1 341 ? -8.196 11.928 3.906 1.00 86.00 341 GLY A N 1
ATOM 2703 C CA . GLY A 1 341 ? -8.110 10.513 4.224 1.00 86.00 341 GLY A CA 1
ATOM 2704 C C . GLY A 1 341 ? -7.846 10.293 5.704 1.00 86.00 341 GLY A C 1
ATOM 2705 O O . GLY A 1 341 ? -7.407 11.194 6.417 1.00 86.00 341 GLY A O 1
ATOM 2706 N N . VAL A 1 342 ? -8.121 9.081 6.159 1.00 89.00 342 VAL A N 1
ATOM 2707 C CA . VAL A 1 342 ? -7.889 8.619 7.527 1.00 89.00 342 VAL A CA 1
ATOM 2708 C C . VAL A 1 342 ? -7.468 7.157 7.438 1.00 89.00 342 VAL A C 1
ATOM 2710 O O . VAL A 1 342 ? -8.005 6.415 6.612 1.00 89.00 342 VAL A O 1
ATOM 2713 N N . SER A 1 343 ? -6.490 6.731 8.236 1.00 90.38 343 SER A N 1
ATOM 2714 C CA . SER A 1 343 ? -6.182 5.298 8.314 1.00 90.38 343 SER A CA 1
ATOM 2715 C C . SER A 1 343 ? -7.337 4.550 8.968 1.00 90.38 343 SER A C 1
ATOM 2717 O O . SER A 1 343 ? -8.042 5.081 9.829 1.00 90.38 343 SER A O 1
ATOM 2719 N N . LEU A 1 344 ? -7.532 3.293 8.575 1.00 90.88 344 LEU A N 1
ATOM 2720 C CA . LEU A 1 344 ? -8.636 2.485 9.080 1.00 90.88 344 LEU A CA 1
ATOM 2721 C C . LEU A 1 344 ? -8.569 2.325 10.607 1.00 90.88 344 LEU A C 1
ATOM 2723 O O . LEU A 1 344 ? -9.563 2.506 11.304 1.00 90.88 344 LEU A O 1
ATOM 2727 N N . GLU A 1 345 ? -7.383 2.043 11.138 1.00 91.50 345 GLU A N 1
ATOM 2728 C CA . GLU A 1 345 ? -7.134 1.923 12.573 1.00 91.50 345 GLU A CA 1
ATOM 2729 C C . GLU A 1 345 ? -7.440 3.236 13.305 1.00 91.50 345 GLU A C 1
ATOM 2731 O O . GLU A 1 345 ? -8.015 3.210 14.395 1.00 91.50 345 GLU A O 1
ATOM 2736 N N . SER A 1 346 ? -7.101 4.382 12.697 1.00 90.75 346 SER A N 1
ATOM 2737 C CA . SER A 1 346 ? -7.394 5.704 13.256 1.00 90.75 346 SER A CA 1
ATOM 2738 C C . SER A 1 346 ? -8.893 6.006 13.249 1.00 90.75 346 SER A C 1
ATOM 2740 O O . SER A 1 346 ? -9.433 6.465 14.254 1.00 90.75 346 SER A O 1
ATOM 2742 N N . ALA A 1 347 ? -9.600 5.674 12.169 1.00 90.38 347 ALA A N 1
ATOM 2743 C CA . ALA A 1 347 ? -11.051 5.810 12.114 1.00 90.38 347 ALA A CA 1
ATOM 2744 C C . ALA A 1 347 ? -11.725 4.983 13.221 1.00 90.38 347 ALA A C 1
ATOM 2746 O O . ALA A 1 347 ? -12.528 5.516 13.987 1.00 90.38 347 ALA A O 1
ATOM 2747 N N . VAL A 1 348 ? -11.339 3.710 13.368 1.00 91.44 348 VAL A N 1
ATOM 2748 C CA . VAL A 1 348 ? -11.901 2.812 14.389 1.00 91.44 348 VAL A CA 1
ATOM 2749 C C . VAL A 1 348 ? -11.618 3.320 15.803 1.00 91.44 348 VAL A C 1
ATOM 2751 O O . VAL A 1 348 ? -12.539 3.387 16.615 1.00 91.44 348 VAL A O 1
ATOM 2754 N N . ILE A 1 349 ? -10.379 3.714 16.122 1.00 89.75 349 ILE A N 1
ATOM 2755 C CA . ILE A 1 349 ? -10.059 4.168 17.483 1.00 89.75 349 ILE A CA 1
ATOM 2756 C C . ILE A 1 349 ? -10.759 5.484 17.837 1.00 89.75 349 ILE A C 1
ATOM 2758 O O . ILE A 1 349 ? -11.191 5.639 18.976 1.00 89.75 349 ILE A O 1
ATOM 2762 N N . ASN A 1 350 ? -10.925 6.406 16.885 1.00 89.12 350 ASN A N 1
ATOM 2763 C CA . ASN A 1 350 ? -11.608 7.675 17.139 1.00 89.12 350 ASN A CA 1
ATOM 2764 C C . ASN A 1 350 ? -13.114 7.468 17.354 1.00 89.12 350 ASN A C 1
ATOM 2766 O O . ASN A 1 350 ? -13.677 8.022 18.296 1.00 89.12 350 ASN A O 1
ATOM 2770 N N . VAL A 1 351 ? -13.748 6.580 16.579 1.00 88.38 351 VAL A N 1
ATOM 2771 C CA . VAL A 1 351 ? -15.143 6.160 16.813 1.00 88.38 351 VAL A CA 1
ATOM 2772 C C . VAL A 1 351 ? -15.313 5.572 18.215 1.00 88.38 351 VAL A C 1
ATOM 2774 O O . VAL A 1 351 ? -16.254 5.933 18.928 1.00 88.38 351 VAL A O 1
ATOM 2777 N N . LEU A 1 352 ? -14.390 4.704 18.643 1.00 88.19 352 LEU A N 1
ATOM 2778 C CA . LEU A 1 352 ? -14.421 4.114 19.982 1.00 88.19 352 LEU A CA 1
ATOM 2779 C C . LEU A 1 352 ? -14.240 5.170 21.082 1.00 88.19 352 LEU A C 1
ATOM 2781 O O . LEU A 1 352 ? -15.026 5.184 22.024 1.00 88.19 352 LEU A O 1
ATOM 2785 N N . LYS A 1 353 ? -13.279 6.093 20.940 1.00 86.94 353 LYS A N 1
ATOM 2786 C CA . LYS A 1 353 ? -13.038 7.186 21.903 1.00 86.94 353 LYS A CA 1
ATOM 2787 C C . LYS A 1 353 ? -14.251 8.110 22.058 1.00 86.94 353 LYS A C 1
ATOM 2789 O O . LYS A 1 353 ? -14.622 8.466 23.175 1.00 86.94 353 LYS A O 1
ATOM 2794 N N . VAL A 1 354 ? -14.902 8.489 20.956 1.00 85.38 354 VAL A N 1
ATOM 2795 C CA . VAL A 1 354 ? -16.116 9.329 20.987 1.00 85.38 354 VAL A CA 1
ATOM 2796 C C . VAL A 1 354 ? -17.294 8.583 21.624 1.00 85.38 354 VAL A C 1
ATOM 2798 O O . VAL A 1 354 ? -18.099 9.167 22.351 1.00 85.38 354 VAL A O 1
ATOM 2801 N N . SER A 1 355 ? -17.388 7.274 21.393 1.00 81.56 355 SER A N 1
ATOM 2802 C CA . SER A 1 355 ? -18.423 6.438 22.010 1.00 81.56 355 SER A CA 1
ATOM 2803 C C . SER A 1 355 ? -18.198 6.278 23.518 1.00 81.56 355 SER A C 1
ATOM 2805 O O . SER A 1 355 ? -19.140 6.385 24.297 1.00 81.56 355 SER A O 1
ATOM 2807 N N . GLU A 1 356 ? -16.950 6.086 23.946 1.00 83.12 356 GLU A N 1
ATOM 2808 C CA . GLU A 1 356 ? -16.561 5.957 25.356 1.00 83.12 356 GLU A CA 1
ATOM 2809 C C . GLU A 1 356 ? -16.769 7.260 26.141 1.00 83.12 356 GLU A C 1
ATOM 2811 O O . GLU A 1 356 ? -17.313 7.251 27.248 1.00 83.12 356 GLU A O 1
ATOM 2816 N N . THR A 1 357 ? -16.404 8.402 25.555 1.00 81.69 357 THR A N 1
ATOM 2817 C CA . THR A 1 357 ? -16.666 9.728 26.145 1.00 81.69 357 THR A CA 1
ATOM 2818 C C . THR A 1 357 ? -18.164 10.004 26.275 1.00 81.69 357 THR A C 1
ATOM 2820 O O . THR A 1 357 ? -18.610 10.483 27.314 1.00 81.69 357 THR A O 1
ATOM 2823 N N . SER A 1 358 ? -18.963 9.616 25.276 1.00 73.94 358 SER A N 1
ATOM 2824 C CA . SER A 1 358 ? -20.427 9.723 25.346 1.00 73.94 358 SER A CA 1
ATOM 2825 C C . SER A 1 358 ? -21.031 8.826 26.437 1.00 73.94 358 SER A C 1
ATOM 2827 O O . SER A 1 358 ? -21.994 9.219 27.088 1.00 73.94 358 SER A O 1
ATOM 2829 N N . LEU A 1 359 ? -20.471 7.631 26.655 1.00 73.94 359 LEU A N 1
ATOM 2830 C CA . LEU A 1 359 ? -20.957 6.680 27.660 1.00 73.94 359 LEU A CA 1
ATOM 2831 C C . LEU A 1 359 ? -20.572 7.085 29.094 1.00 73.94 359 LEU A C 1
ATOM 2833 O O . LEU A 1 359 ? -21.359 6.914 30.021 1.00 73.94 359 LEU A O 1
ATOM 2837 N N . SER A 1 360 ? -19.366 7.624 29.278 1.00 75.06 360 SER A N 1
ATOM 2838 C CA . SER A 1 360 ? -18.834 8.027 30.589 1.00 75.06 360 SER A CA 1
ATOM 2839 C C . SER A 1 360 ? -19.451 9.315 31.135 1.00 75.06 360 SER A C 1
ATOM 2841 O O . SER A 1 360 ? -19.506 9.493 32.349 1.00 75.06 360 SER A O 1
ATOM 2843 N N . GLN A 1 361 ? -19.949 10.200 30.267 1.00 66.50 361 GLN A N 1
ATOM 2844 C CA . GLN A 1 361 ? -20.523 11.482 30.684 1.00 66.50 361 GLN A CA 1
ATOM 2845 C C . GLN A 1 361 ? -21.947 11.393 31.259 1.00 66.50 361 GLN A C 1
ATOM 2847 O O . GLN A 1 361 ? -22.437 12.406 31.752 1.00 66.50 361 GLN A O 1
ATOM 2852 N N . GLY A 1 362 ? -22.611 10.227 31.245 1.00 54.25 362 GLY A N 1
ATOM 2853 C CA . GLY A 1 362 ? -23.915 10.027 31.905 1.00 54.25 362 GLY A CA 1
ATOM 2854 C C . GLY A 1 362 ? -25.002 11.041 31.513 1.00 54.25 362 GLY A C 1
ATOM 2855 O O . GLY A 1 362 ? -25.950 11.257 32.267 1.00 54.25 362 GLY A O 1
ATOM 2856 N N . THR A 1 363 ? -24.851 11.713 30.372 1.00 48.62 363 THR A N 1
ATOM 2857 C CA . THR A 1 363 ? -25.673 12.854 29.986 1.00 48.62 363 THR A CA 1
ATOM 2858 C C . THR A 1 363 ? -27.041 12.385 29.515 1.00 48.62 363 THR A C 1
ATOM 2860 O O . THR A 1 363 ? -27.165 11.520 28.646 1.00 48.62 363 THR A O 1
ATOM 2863 N N . ALA A 1 364 ? -28.085 12.992 30.089 1.00 47.75 364 ALA A N 1
ATOM 2864 C CA . ALA A 1 364 ? -29.446 12.885 29.588 1.00 47.75 364 ALA A CA 1
ATOM 2865 C C . ALA A 1 364 ? -29.461 13.150 28.069 1.00 47.75 364 ALA A C 1
ATOM 2867 O O . ALA A 1 364 ? -28.718 14.016 27.588 1.00 47.75 364 ALA A O 1
ATOM 2868 N N . PRO A 1 365 ? -30.272 12.400 27.308 1.00 45.62 365 PRO A N 1
ATOM 2869 C CA . PRO A 1 365 ? -30.200 12.357 25.861 1.00 45.62 365 PRO A CA 1
ATOM 2870 C C . PRO A 1 365 ? -30.670 13.688 25.275 1.00 45.62 365 PRO A 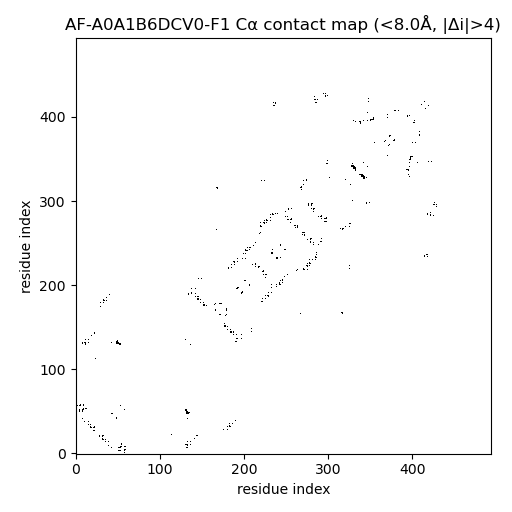C 1
ATOM 2872 O O . PRO A 1 365 ? -31.843 13.868 24.967 1.00 45.62 365 PRO A O 1
ATOM 2875 N N . THR A 1 366 ? -29.756 14.631 25.070 1.00 47.69 366 THR A N 1
ATOM 2876 C CA . THR A 1 366 ? -29.976 15.614 24.012 1.00 47.69 366 THR A CA 1
ATOM 2877 C C . THR A 1 366 ? -30.016 14.839 22.694 1.00 47.69 366 THR A C 1
ATOM 2879 O O . THR A 1 366 ? -29.254 13.888 22.497 1.00 47.69 366 THR A O 1
ATOM 2882 N N . GLU A 1 367 ? -30.934 15.210 21.800 1.00 47.09 367 GLU A N 1
ATOM 2883 C CA . GLU A 1 367 ? -31.301 14.526 20.542 1.00 47.09 367 GLU A CA 1
ATOM 2884 C C . GLU A 1 367 ? -30.146 14.331 19.527 1.00 47.09 367 GLU A C 1
ATOM 2886 O O . GLU A 1 367 ? -30.359 13.984 18.368 1.00 47.09 367 GLU A O 1
ATOM 2891 N N . SER A 1 368 ? -28.905 14.593 19.934 1.00 51.34 368 SER A N 1
ATOM 2892 C CA . SER A 1 368 ? -27.691 14.558 19.119 1.00 51.34 368 SER A CA 1
ATOM 2893 C C . SER A 1 368 ? -26.587 13.671 19.707 1.00 51.34 368 SER A C 1
ATOM 2895 O O . SER A 1 368 ? -25.435 13.789 19.292 1.00 51.34 368 SER A O 1
ATOM 2897 N N . SER A 1 369 ? -26.893 12.783 20.663 1.00 57.44 369 SER A N 1
ATOM 2898 C CA . SER A 1 369 ? -25.897 11.814 21.133 1.00 57.44 369 SER A CA 1
ATOM 2899 C C . SER A 1 369 ? -25.634 10.752 20.053 1.00 57.44 369 SER A C 1
ATOM 2901 O O . SER A 1 369 ? -26.548 10.111 19.526 1.00 57.44 369 SER A O 1
ATOM 2903 N N . THR A 1 370 ? -24.362 10.562 19.699 1.00 58.25 370 THR A N 1
ATOM 2904 C CA . THR A 1 370 ? -23.907 9.565 18.713 1.00 58.25 370 THR A CA 1
ATOM 2905 C C . THR A 1 370 ? -24.345 8.145 19.096 1.00 58.25 370 THR A C 1
ATOM 2907 O O . THR A 1 370 ? -24.648 7.334 18.224 1.00 58.25 370 THR A O 1
ATOM 2910 N N . LEU A 1 371 ? -24.446 7.869 20.403 1.00 56.88 371 LEU A N 1
ATOM 2911 C CA . LEU A 1 371 ? -24.950 6.608 20.949 1.00 56.88 371 LEU A CA 1
ATOM 2912 C C . LEU A 1 371 ? -26.459 6.425 20.744 1.00 56.88 371 LEU A C 1
ATOM 2914 O O . LEU A 1 371 ? -26.870 5.327 20.389 1.00 56.88 371 LEU A O 1
ATOM 2918 N N . ASN A 1 372 ? -27.290 7.464 20.894 1.00 57.41 372 ASN A N 1
ATOM 2919 C CA . ASN A 1 372 ? -28.720 7.345 20.585 1.00 57.41 372 ASN A CA 1
ATOM 2920 C C . ASN A 1 372 ? -28.949 7.120 19.098 1.00 57.41 372 ASN A C 1
ATOM 2922 O O . ASN A 1 372 ? -29.785 6.301 18.735 1.00 57.41 372 ASN A O 1
ATOM 2926 N N . TRP A 1 373 ? -28.189 7.799 18.238 1.00 60.25 373 TRP A N 1
ATOM 2927 C CA . TRP A 1 373 ? -28.247 7.552 16.798 1.00 60.25 373 TRP A CA 1
ATOM 2928 C C . TRP A 1 373 ? -27.868 6.101 16.452 1.00 60.25 373 TRP A C 1
ATOM 2930 O O . TRP A 1 373 ? -28.517 5.477 15.617 1.00 60.25 373 TRP A O 1
ATOM 2940 N N . PHE A 1 374 ? -26.870 5.542 17.144 1.00 59.94 374 PHE A N 1
ATOM 2941 C CA . PHE A 1 374 ? -26.444 4.151 16.984 1.00 59.94 374 PHE A CA 1
ATOM 2942 C C . PHE A 1 374 ? -27.484 3.139 17.499 1.00 59.94 374 PHE A C 1
ATOM 2944 O O . PHE A 1 374 ? -27.795 2.171 16.811 1.00 59.94 374 PHE A O 1
ATOM 2951 N N . LEU A 1 375 ? -28.036 3.361 18.697 1.00 59.34 375 LEU A N 1
ATOM 2952 C CA . LEU A 1 375 ? -28.945 2.427 19.373 1.00 59.34 375 LEU A CA 1
ATOM 2953 C C . LEU A 1 375 ? -30.389 2.491 18.859 1.00 59.34 375 LEU A C 1
ATOM 2955 O O . LEU A 1 375 ? -31.107 1.502 18.964 1.00 59.34 375 LEU A O 1
ATOM 2959 N N . SER A 1 376 ? -30.819 3.617 18.282 1.00 59.62 376 SER A N 1
ATOM 2960 C CA . SER A 1 376 ? -32.206 3.794 17.818 1.00 59.62 376 SER A CA 1
ATOM 2961 C C . SER A 1 376 ? -32.541 3.009 16.543 1.00 59.62 376 SER A C 1
ATOM 2963 O O . SER A 1 376 ? -33.679 3.067 16.089 1.00 59.62 376 SER A O 1
ATOM 2965 N N . GLY A 1 377 ? -31.576 2.319 15.916 1.00 52.91 377 GLY A N 1
ATOM 2966 C CA . GLY A 1 377 ? -31.802 1.509 14.706 1.00 52.91 377 GLY A CA 1
ATOM 2967 C C . GLY A 1 377 ? -32.231 2.305 13.462 1.00 52.91 377 GLY A C 1
ATOM 2968 O O . GLY A 1 377 ? -32.396 1.743 12.384 1.00 52.91 377 GLY A O 1
ATOM 2969 N N . SER A 1 378 ? -32.366 3.626 13.578 1.00 53.31 378 SER A N 1
ATOM 2970 C CA . SER A 1 378 ? -32.810 4.546 12.530 1.00 53.31 378 SER A CA 1
ATOM 2971 C C . SER A 1 378 ? -31.660 5.042 11.638 1.00 53.31 378 SER A C 1
ATOM 2973 O O . SER A 1 378 ? -31.798 6.027 10.903 1.00 53.31 378 SER A O 1
ATOM 2975 N N . THR A 1 379 ? -30.524 4.336 11.685 1.00 52.38 379 THR A N 1
ATOM 2976 C CA . THR A 1 379 ? -29.242 4.646 11.033 1.00 52.38 379 THR A CA 1
ATOM 2977 C C . THR A 1 379 ? -29.372 4.877 9.529 1.00 52.38 379 THR A C 1
ATOM 2979 O O . THR A 1 379 ? -28.691 5.749 8.990 1.00 52.38 379 THR A O 1
ATOM 2982 N N . TYR A 1 380 ? -30.294 4.179 8.861 1.00 50.16 380 TYR A N 1
ATOM 2983 C CA . TYR A 1 380 ? -30.555 4.366 7.432 1.00 50.16 380 TYR A CA 1
ATOM 2984 C C . TYR A 1 380 ? -31.575 5.478 7.130 1.00 50.16 380 TYR A C 1
ATOM 2986 O O . TYR A 1 380 ? -31.352 6.272 6.216 1.00 50.16 380 TYR A O 1
ATOM 2994 N N . SER A 1 381 ? -32.652 5.612 7.913 1.00 47.62 381 SER A N 1
ATOM 2995 C CA . SER A 1 381 ? -33.723 6.579 7.614 1.00 47.62 381 SER A CA 1
ATOM 2996 C C . SER A 1 381 ? -33.318 8.041 7.845 1.00 47.62 381 SER A C 1
ATOM 2998 O O . SER A 1 381 ? -33.774 8.930 7.125 1.00 47.62 381 SER A O 1
ATOM 3000 N N . HIS A 1 382 ? -32.431 8.326 8.808 1.00 46.81 382 HIS A N 1
ATOM 3001 C CA . HIS A 1 382 ? -31.989 9.706 9.065 1.00 46.81 382 HIS A CA 1
ATOM 3002 C C . HIS A 1 382 ? -30.813 10.166 8.200 1.00 46.81 382 HIS A C 1
ATOM 3004 O O . HIS A 1 382 ? -30.675 11.371 7.990 1.00 46.81 382 HIS A O 1
ATOM 3010 N N . ALA A 1 383 ? -29.999 9.248 7.665 1.00 49.53 383 ALA A N 1
ATOM 3011 C CA . ALA A 1 383 ? -28.923 9.604 6.737 1.00 49.53 383 ALA A CA 1
ATOM 3012 C C . ALA A 1 383 ? -29.476 10.241 5.448 1.00 49.53 383 ALA A C 1
ATOM 3014 O O . ALA A 1 383 ? -28.859 11.148 4.892 1.00 49.53 383 ALA A O 1
ATOM 3015 N N . TYR A 1 384 ? -30.671 9.818 5.021 1.00 45.06 384 TYR A N 1
ATOM 3016 C CA . TYR A 1 384 ? -31.351 10.363 3.845 1.00 45.06 384 TYR A CA 1
ATOM 3017 C C . TYR A 1 384 ? -32.089 11.684 4.132 1.00 45.06 384 TYR A C 1
ATOM 3019 O O . TYR A 1 384 ? -32.069 12.595 3.310 1.00 45.06 384 TYR A O 1
ATOM 3027 N N . ASN A 1 385 ? -32.700 11.819 5.316 1.00 43.12 385 ASN A N 1
ATOM 3028 C CA . ASN A 1 385 ? -33.552 12.969 5.655 1.00 43.12 385 ASN A CA 1
ATOM 3029 C C . ASN A 1 385 ? -32.822 14.149 6.311 1.00 43.12 385 ASN A C 1
ATOM 3031 O O . ASN A 1 385 ? -33.377 15.243 6.394 1.00 43.12 385 ASN A O 1
ATOM 3035 N N . ARG A 1 386 ? -31.588 13.958 6.786 1.00 44.78 386 ARG A N 1
ATOM 3036 C CA . ARG A 1 386 ? -30.827 14.992 7.500 1.00 44.78 386 ARG A CA 1
ATOM 3037 C C . ARG A 1 386 ? -29.487 15.276 6.833 1.00 44.78 386 ARG A C 1
ATOM 3039 O O . ARG A 1 386 ? -28.500 15.481 7.528 1.00 44.78 386 ARG A O 1
ATOM 3046 N N . ALA A 1 387 ? -29.442 15.317 5.499 1.00 40.94 387 ALA A N 1
ATOM 3047 C CA . ALA A 1 387 ? -28.333 15.969 4.812 1.00 40.94 387 ALA A CA 1
ATOM 3048 C C . ALA A 1 387 ? -28.286 17.426 5.308 1.00 40.94 387 ALA A C 1
ATOM 3050 O O . ALA A 1 387 ? -29.210 18.188 5.011 1.00 40.94 387 ALA A O 1
ATOM 3051 N N . PRO A 1 388 ? -27.284 17.836 6.109 1.00 46.19 388 PRO A N 1
ATOM 3052 C CA . PRO A 1 388 ? -27.227 19.210 6.559 1.00 46.19 388 PRO A CA 1
ATOM 3053 C C . PRO A 1 388 ? -27.090 20.088 5.316 1.00 46.19 388 PRO A C 1
ATOM 3055 O O . PRO A 1 388 ? -26.178 19.924 4.505 1.00 46.19 388 PRO A O 1
ATOM 3058 N N . THR A 1 389 ? -27.997 21.051 5.192 1.00 44.06 389 THR A N 1
ATOM 3059 C CA . THR A 1 389 ? -28.018 22.124 4.185 1.00 44.06 389 THR A CA 1
ATOM 3060 C C . THR A 1 389 ? -26.740 22.975 4.179 1.00 44.06 389 THR A C 1
ATOM 3062 O O . THR A 1 389 ? -26.552 23.818 3.309 1.00 44.06 389 THR A O 1
ATOM 3065 N N . THR A 1 390 ? -25.804 22.707 5.093 1.00 43.94 390 THR A N 1
ATOM 3066 C CA . THR A 1 390 ? -24.419 23.169 5.049 1.00 43.94 390 THR A CA 1
ATOM 3067 C C . THR A 1 390 ? -23.481 21.959 5.078 1.00 43.94 390 THR A C 1
ATOM 3069 O O . THR A 1 390 ? -23.230 21.368 6.126 1.00 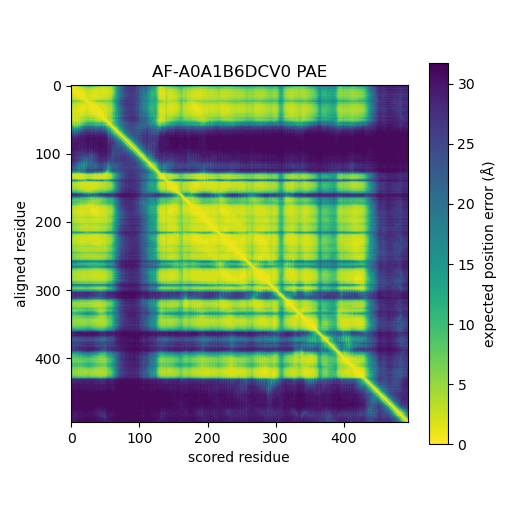43.94 390 THR A O 1
ATOM 3072 N N . ARG A 1 391 ? -22.935 21.575 3.914 1.00 57.59 391 ARG A N 1
ATOM 3073 C CA . ARG A 1 391 ? -21.826 20.610 3.797 1.00 57.59 391 ARG A CA 1
ATOM 3074 C C . ARG A 1 391 ? -20.562 21.220 4.415 1.00 57.59 391 ARG A C 1
ATOM 3076 O O . ARG A 1 391 ? -19.667 21.657 3.697 1.00 57.59 391 ARG A O 1
ATOM 3083 N N . LYS A 1 392 ? -20.499 21.320 5.745 1.00 64.12 392 LYS A N 1
ATOM 3084 C CA . LYS A 1 392 ? -19.249 21.669 6.421 1.00 64.12 392 LYS A CA 1
ATOM 3085 C C . LYS A 1 392 ? -18.256 20.542 6.142 1.00 64.12 392 LYS A C 1
ATOM 3087 O O . LYS A 1 392 ? -18.602 19.378 6.352 1.00 64.12 392 LYS A O 1
ATOM 3092 N N . PRO A 1 393 ? -17.060 20.853 5.629 1.00 66.62 393 PRO A N 1
ATOM 3093 C CA . PRO A 1 393 ? -16.081 19.820 5.364 1.00 66.62 393 PRO A CA 1
ATOM 3094 C C . PRO A 1 393 ? -15.644 19.178 6.683 1.00 66.62 393 PRO A C 1
ATOM 3096 O O . PRO A 1 393 ? -15.487 19.864 7.692 1.00 66.62 393 PRO A O 1
ATOM 3099 N N . LEU A 1 394 ? -15.453 17.859 6.675 1.00 77.56 394 LEU A N 1
ATOM 3100 C CA . LEU A 1 394 ? -14.925 17.137 7.829 1.00 77.56 394 LEU A CA 1
ATOM 3101 C C . LEU A 1 394 ? -13.468 17.562 8.038 1.00 77.56 394 LEU A C 1
ATOM 3103 O O . LEU A 1 394 ? -12.654 17.426 7.128 1.00 77.56 394 LEU A O 1
ATOM 3107 N N . THR A 1 395 ? -13.147 18.102 9.209 1.00 78.62 395 THR A N 1
ATOM 3108 C CA . THR A 1 395 ? -11.793 18.580 9.549 1.00 78.62 395 THR A CA 1
ATOM 3109 C C . THR A 1 395 ? -11.159 17.805 10.700 1.00 78.62 395 THR A C 1
ATOM 3111 O O . THR A 1 395 ? -9.948 17.874 10.870 1.00 78.62 395 THR A O 1
ATOM 3114 N N . ASP A 1 396 ? -11.959 17.084 11.489 1.00 82.06 396 ASP A N 1
ATOM 3115 C CA . ASP A 1 396 ? -11.513 16.395 12.701 1.00 82.06 396 ASP A CA 1
ATOM 3116 C C . ASP A 1 396 ? -12.122 14.983 12.779 1.00 82.06 396 ASP A C 1
ATOM 3118 O O . ASP A 1 396 ? -13.358 14.857 12.780 1.00 82.06 396 ASP A O 1
ATOM 3122 N N . PRO A 1 397 ? -11.300 13.918 12.855 1.00 80.94 397 PRO A N 1
ATOM 3123 C CA . PRO A 1 397 ? -11.793 12.552 13.010 1.00 80.94 397 PRO A CA 1
ATOM 3124 C C . PRO A 1 397 ? -12.395 12.270 14.399 1.00 80.94 397 PRO A C 1
ATOM 3126 O O . PRO A 1 397 ? -13.040 11.242 14.574 1.00 80.94 397 PRO A O 1
ATOM 3129 N N . ASN A 1 398 ? -12.217 13.152 15.388 1.00 83.25 398 ASN A N 1
ATOM 3130 C CA . ASN A 1 398 ? -12.873 13.044 16.696 1.00 83.25 398 ASN A CA 1
ATOM 3131 C C . ASN A 1 398 ? -14.245 13.734 16.730 1.00 83.25 398 ASN A C 1
ATOM 3133 O O . ASN A 1 398 ? -14.933 13.707 17.751 1.00 83.25 398 ASN A O 1
ATOM 3137 N N . SER A 1 399 ? -14.668 14.356 15.626 1.00 84.31 399 SER A N 1
ATOM 3138 C CA . SER A 1 399 ? -15.971 15.014 15.558 1.00 84.31 399 SER A CA 1
ATOM 3139 C C . SER A 1 399 ? -17.121 14.002 15.523 1.00 84.31 399 SER A C 1
ATOM 3141 O O . SER A 1 399 ? -17.052 12.959 14.869 1.00 84.31 399 SER A O 1
ATOM 3143 N N . THR A 1 400 ? -18.240 14.342 16.165 1.00 80.19 400 THR A N 1
ATOM 3144 C CA . THR A 1 400 ? -19.471 13.533 16.119 1.00 80.19 400 THR A CA 1
ATOM 3145 C C . THR A 1 400 ? -19.990 13.358 14.689 1.00 80.19 400 THR A C 1
ATOM 3147 O O . THR A 1 400 ? -20.462 12.279 14.336 1.00 80.19 400 THR A O 1
ATOM 3150 N N . LEU A 1 401 ? -19.824 14.381 13.840 1.00 81.38 401 LEU A N 1
ATOM 3151 C CA . LEU A 1 401 ? -20.160 14.340 12.413 1.00 81.38 401 LEU A CA 1
ATOM 3152 C C . LEU A 1 401 ? -19.339 13.298 11.649 1.00 81.38 401 LEU A C 1
ATOM 3154 O O . LEU A 1 401 ? -19.898 12.572 10.824 1.00 81.38 401 LEU A O 1
ATOM 3158 N N . PHE A 1 402 ? -18.031 13.203 11.919 1.00 84.94 402 PHE A N 1
ATOM 3159 C CA . PHE A 1 402 ? -17.198 12.163 11.323 1.00 84.94 402 PHE A CA 1
ATOM 3160 C C . PHE A 1 402 ? -17.675 10.779 11.755 1.00 84.94 402 PHE A C 1
ATOM 3162 O O . PHE A 1 402 ? -17.884 9.928 10.899 1.00 84.94 402 PHE A O 1
ATOM 3169 N N . VAL A 1 403 ? -17.899 10.564 13.055 1.00 83.06 403 VAL A N 1
ATOM 3170 C CA . VAL A 1 403 ? -18.318 9.255 13.579 1.00 83.06 403 VAL A CA 1
ATOM 3171 C C . VAL A 1 403 ? -19.650 8.811 12.977 1.00 83.06 403 VAL A C 1
ATOM 3173 O O . VAL A 1 403 ? -19.759 7.676 12.519 1.00 83.06 403 VAL A O 1
ATOM 3176 N N . GLN A 1 404 ? -20.637 9.707 12.904 1.00 79.31 404 GLN A N 1
ATOM 3177 C CA . GLN A 1 404 ? -21.922 9.426 12.256 1.00 79.31 404 GLN A CA 1
ATOM 3178 C C . GLN A 1 404 ? -21.748 9.092 10.769 1.00 79.31 404 GLN A C 1
ATOM 3180 O O . GLN A 1 404 ? -22.317 8.114 10.292 1.00 79.31 404 GLN A O 1
ATOM 3185 N N . SER A 1 405 ? -20.927 9.864 10.049 1.00 82.00 405 SER A N 1
ATOM 3186 C CA . SER A 1 405 ? -20.655 9.642 8.621 1.00 82.00 405 SER A CA 1
ATOM 3187 C C . SER A 1 405 ? -19.896 8.338 8.366 1.00 82.00 405 SER A C 1
ATOM 3189 O O . SER A 1 405 ? -20.171 7.632 7.401 1.00 82.00 405 SER A O 1
ATOM 3191 N N . PHE A 1 406 ? -18.934 8.001 9.225 1.00 84.75 406 PHE A N 1
ATOM 3192 C CA . PHE A 1 406 ? -18.183 6.756 9.133 1.00 84.75 406 PHE A CA 1
ATOM 3193 C C . PHE A 1 406 ? -19.105 5.567 9.391 1.00 84.75 406 PHE A C 1
ATOM 3195 O O . PHE A 1 406 ? -19.144 4.644 8.590 1.00 84.75 406 PHE A O 1
ATOM 3202 N N . LEU A 1 407 ? -19.899 5.598 10.462 1.00 82.06 407 LEU A N 1
ATOM 3203 C CA . LEU A 1 407 ? -20.787 4.492 10.816 1.00 82.06 407 LEU A CA 1
ATOM 3204 C C . LEU A 1 407 ? -21.915 4.265 9.798 1.00 82.06 407 LEU A C 1
ATOM 3206 O O . LEU A 1 407 ? -22.319 3.121 9.603 1.00 82.06 407 LEU A O 1
ATOM 3210 N N . SER A 1 408 ? -22.407 5.313 9.130 1.00 80.06 408 SER A N 1
ATOM 3211 C CA . SER A 1 408 ? -23.429 5.175 8.084 1.00 80.06 408 SER A CA 1
ATOM 3212 C C . SER A 1 408 ? -22.867 4.661 6.756 1.00 80.06 408 SER A C 1
ATOM 3214 O O . SER A 1 408 ? -23.571 3.963 6.027 1.00 80.06 408 SER A O 1
ATOM 3216 N N . CYS A 1 409 ? -21.605 4.969 6.444 1.00 82.69 409 CYS A N 1
ATOM 3217 C CA . CYS A 1 409 ? -21.013 4.688 5.135 1.00 82.69 409 CYS A CA 1
ATOM 3218 C C . CYS A 1 409 ? -19.958 3.573 5.135 1.00 82.69 409 CYS A C 1
ATOM 3220 O O . CYS A 1 409 ? -19.593 3.116 4.051 1.00 82.69 409 CYS A O 1
ATOM 3222 N N . PHE A 1 410 ? -19.453 3.115 6.290 1.00 83.81 410 PHE A N 1
ATOM 3223 C CA . PHE A 1 410 ? -18.361 2.131 6.320 1.00 83.81 410 PHE A CA 1
ATOM 3224 C C . PHE A 1 410 ? -18.656 0.843 5.534 1.00 83.81 410 PHE A C 1
ATOM 3226 O O . PHE A 1 410 ? -17.721 0.366 4.892 1.00 83.81 410 PHE A O 1
ATOM 3233 N N . PRO A 1 411 ? -19.890 0.284 5.492 1.00 84.00 411 PRO A N 1
ATOM 3234 C CA . PRO A 1 411 ? -20.137 -0.951 4.747 1.00 84.00 411 PRO A CA 1
ATOM 3235 C C . PRO A 1 411 ? -19.926 -0.789 3.237 1.00 84.00 411 PRO A C 1
ATOM 3237 O O . PRO A 1 411 ? -19.671 -1.770 2.547 1.00 84.00 411 PRO A O 1
ATOM 3240 N N . CYS A 1 412 ? -20.009 0.444 2.722 1.00 82.81 412 CYS A N 1
ATOM 3241 C CA . CYS A 1 412 ? -19.786 0.758 1.312 1.00 82.81 412 CYS A CA 1
ATOM 3242 C C . CYS A 1 412 ? -18.297 0.848 0.945 1.00 82.81 412 CYS A C 1
ATOM 3244 O O . CYS A 1 412 ? -17.965 0.818 -0.236 1.00 82.81 412 CYS A O 1
ATOM 3246 N N . VAL A 1 413 ? -17.409 1.004 1.932 1.00 81.56 413 VAL A N 1
ATOM 3247 C CA . VAL A 1 413 ? -15.970 1.249 1.716 1.00 81.56 413 VAL A CA 1
ATOM 3248 C C . VAL A 1 413 ? -15.069 0.192 2.352 1.00 81.56 413 VAL A C 1
ATOM 3250 O O . VAL A 1 413 ? -13.895 0.104 2.008 1.00 81.56 413 VAL A O 1
ATOM 3253 N N . LEU A 1 414 ? -15.593 -0.612 3.277 1.00 89.00 414 LEU A N 1
ATOM 3254 C CA . LEU A 1 414 ? -14.840 -1.615 4.015 1.00 89.00 414 LEU A CA 1
ATOM 3255 C C . LEU A 1 414 ? -15.696 -2.851 4.273 1.00 89.00 414 LEU A C 1
ATOM 3257 O O . LEU A 1 414 ? -16.834 -2.756 4.733 1.00 89.00 414 LEU A O 1
ATOM 3261 N N . SER A 1 415 ? -15.102 -4.031 4.089 1.00 91.44 415 SER A N 1
ATOM 3262 C CA . SER A 1 415 ? -15.754 -5.266 4.511 1.00 91.44 415 SER A CA 1
ATOM 3263 C C . SER A 1 415 ? -16.003 -5.282 6.030 1.00 91.44 415 SER A C 1
ATOM 3265 O O . SER A 1 415 ? -15.054 -5.123 6.811 1.00 91.44 415 SER A O 1
ATOM 3267 N N . PRO A 1 416 ? -17.233 -5.597 6.483 1.00 92.06 416 PRO A N 1
ATOM 3268 C CA . PRO A 1 416 ? -17.545 -5.738 7.905 1.00 92.06 416 PRO A CA 1
ATOM 3269 C C . PRO A 1 416 ? -16.642 -6.738 8.639 1.00 92.06 416 PRO A C 1
ATOM 3271 O O . PRO A 1 416 ? -16.371 -6.569 9.826 1.00 92.06 416 PRO A O 1
ATOM 3274 N N . ILE A 1 417 ? -16.125 -7.757 7.941 1.00 94.31 417 ILE A N 1
ATOM 3275 C CA . ILE A 1 417 ? -15.231 -8.769 8.522 1.00 94.31 417 ILE A CA 1
ATOM 3276 C C . ILE A 1 417 ? -13.931 -8.129 9.022 1.00 94.31 417 ILE A C 1
ATOM 3278 O O . ILE A 1 417 ? -13.461 -8.460 10.110 1.00 94.31 417 ILE A O 1
ATOM 3282 N N . VAL A 1 418 ? -13.356 -7.194 8.260 1.00 95.31 418 VAL A N 1
ATOM 3283 C CA . VAL A 1 418 ? -12.118 -6.503 8.652 1.00 95.31 418 VAL A CA 1
ATOM 3284 C C . VAL A 1 418 ? -12.372 -5.606 9.864 1.00 95.31 418 VAL A C 1
ATOM 3286 O O . VAL A 1 418 ? -11.588 -5.627 10.815 1.00 95.31 418 VAL A O 1
ATOM 3289 N N . LEU A 1 419 ? -13.504 -4.894 9.890 1.00 94.00 419 LEU A N 1
ATOM 3290 C CA . LEU A 1 419 ? -13.900 -4.078 11.041 1.00 94.00 419 LEU A CA 1
ATOM 3291 C C . LEU A 1 419 ? -14.067 -4.925 12.310 1.00 94.00 419 LEU A C 1
ATOM 3293 O O . LEU A 1 419 ? -13.502 -4.597 13.352 1.00 94.00 419 LEU A O 1
ATOM 3297 N N . LEU A 1 420 ? -14.788 -6.046 12.224 1.00 94.00 420 LEU A N 1
ATOM 3298 C CA . LEU A 1 420 ? -14.969 -6.968 13.349 1.00 94.00 420 LEU A CA 1
ATOM 3299 C C . LEU A 1 420 ? -13.630 -7.496 13.872 1.00 94.00 420 LEU A C 1
ATOM 3301 O O . LEU A 1 420 ? -13.424 -7.571 15.082 1.00 94.00 420 LEU A O 1
ATOM 3305 N N . ARG A 1 421 ? -12.694 -7.821 12.974 1.00 95.00 421 ARG A N 1
ATOM 3306 C CA . ARG A 1 421 ? -11.351 -8.290 13.341 1.00 95.00 421 ARG A CA 1
ATOM 3307 C C . ARG A 1 421 ? -10.537 -7.220 14.068 1.00 95.00 421 ARG A C 1
ATOM 3309 O O . ARG A 1 421 ? -9.829 -7.562 15.016 1.00 95.00 421 ARG A O 1
ATOM 3316 N N . LEU A 1 422 ? -10.661 -5.955 13.668 1.00 93.88 422 LEU A N 1
ATOM 3317 C CA . LEU A 1 422 ? -10.027 -4.808 14.325 1.00 93.88 422 LEU A CA 1
ATOM 3318 C C . LEU A 1 422 ? -10.620 -4.512 15.708 1.00 93.88 422 LEU A C 1
ATOM 3320 O O . LEU A 1 422 ? -9.870 -4.238 16.650 1.00 93.88 422 LEU A O 1
ATOM 3324 N N . LEU A 1 423 ? -11.945 -4.596 15.844 1.00 92.62 423 LEU A N 1
ATOM 3325 C CA . LEU A 1 423 ? -12.642 -4.447 17.125 1.00 92.62 423 LEU A CA 1
ATOM 3326 C C . LEU A 1 423 ? -12.288 -5.586 18.086 1.00 92.62 423 LEU A C 1
ATOM 3328 O O . LEU A 1 423 ? -11.963 -5.335 19.246 1.00 92.62 423 LEU A O 1
ATOM 3332 N N . LEU A 1 424 ? -12.273 -6.829 17.593 1.00 91.50 424 LEU A N 1
ATOM 3333 C CA . LEU A 1 424 ? -11.832 -7.992 18.360 1.00 91.50 424 LEU A CA 1
ATOM 3334 C C . LEU A 1 424 ? -10.379 -7.831 18.815 1.00 91.50 424 LEU A C 1
ATOM 3336 O O . LEU A 1 424 ? -10.069 -8.100 19.972 1.00 91.50 424 LEU A O 1
ATOM 3340 N N . HIS A 1 425 ? -9.495 -7.355 17.933 1.00 91.81 425 HIS A N 1
ATOM 3341 C CA . HIS A 1 425 ? -8.106 -7.079 18.299 1.00 91.81 425 HIS A CA 1
ATOM 3342 C C . HIS A 1 425 ? -8.014 -6.040 19.414 1.00 91.81 425 HIS A C 1
ATOM 3344 O O . HIS A 1 425 ? -7.319 -6.276 20.396 1.00 91.81 425 HIS A O 1
ATOM 3350 N N . ARG A 1 426 ? -8.763 -4.930 19.310 1.00 89.25 426 ARG A N 1
ATOM 3351 C CA . ARG A 1 426 ? -8.814 -3.904 20.363 1.00 89.25 426 ARG A CA 1
ATOM 3352 C C . ARG A 1 426 ? -9.277 -4.493 21.691 1.00 89.25 426 ARG A C 1
ATOM 3354 O O . ARG A 1 426 ? -8.627 -4.250 22.698 1.00 89.25 426 ARG A O 1
ATOM 3361 N N . LEU A 1 427 ? -10.362 -5.269 21.686 1.00 87.56 427 LEU A N 1
ATOM 3362 C CA . LEU A 1 427 ? -10.899 -5.921 22.881 1.00 87.56 427 LEU A CA 1
ATOM 3363 C C . LEU A 1 427 ? -9.853 -6.825 23.543 1.00 87.56 427 LEU A C 1
ATOM 3365 O O . LEU A 1 427 ? -9.683 -6.796 24.758 1.00 87.56 427 LEU A O 1
ATOM 3369 N N . LEU A 1 428 ? -9.143 -7.620 22.742 1.00 84.69 428 LEU A N 1
ATOM 3370 C CA . LEU A 1 428 ? -8.128 -8.549 23.225 1.00 84.69 428 LEU A CA 1
ATOM 3371 C C . LEU A 1 428 ? -6.888 -7.841 23.789 1.00 84.69 428 LEU A C 1
ATOM 3373 O O . LEU A 1 428 ? -6.297 -8.346 24.742 1.00 84.69 428 LEU A O 1
ATOM 3377 N N . THR A 1 429 ? -6.488 -6.696 23.227 1.00 81.94 429 THR A N 1
ATOM 3378 C CA . THR A 1 429 ? -5.285 -5.972 23.666 1.00 81.94 429 THR A CA 1
ATOM 3379 C C . THR A 1 429 ? -5.532 -4.991 24.811 1.00 81.94 429 THR A C 1
ATOM 3381 O O . THR A 1 429 ? -4.613 -4.751 25.588 1.00 81.94 429 THR A O 1
ATOM 3384 N N . THR A 1 430 ? -6.742 -4.446 24.975 1.00 74.88 430 THR A N 1
ATOM 3385 C CA . THR A 1 430 ? -7.071 -3.573 26.121 1.00 74.88 430 THR A CA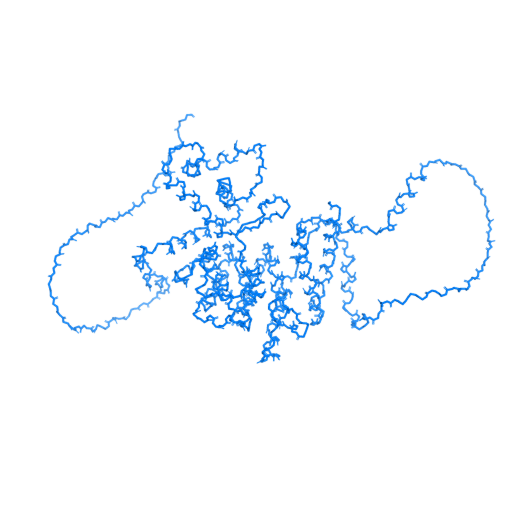 1
ATOM 3386 C C . THR A 1 430 ? -7.519 -4.337 27.355 1.00 74.88 430 THR A C 1
ATOM 3388 O O . THR A 1 430 ? -7.327 -3.869 28.478 1.00 74.88 430 THR A O 1
ATOM 3391 N N . ALA A 1 431 ? -8.108 -5.521 27.186 1.00 60.09 431 ALA A N 1
ATOM 3392 C CA . ALA A 1 431 ? -8.607 -6.309 28.298 1.00 60.09 431 ALA A CA 1
ATOM 3393 C C . ALA A 1 431 ? -7.480 -7.092 28.992 1.00 60.09 431 ALA A C 1
ATOM 3395 O O . ALA A 1 431 ? -7.466 -8.324 28.995 1.00 60.09 431 ALA A O 1
ATOM 3396 N N . ALA A 1 432 ? -6.584 -6.388 29.690 1.00 51.25 432 ALA A N 1
ATOM 3397 C CA . ALA A 1 432 ? -5.660 -6.996 30.654 1.00 51.25 432 ALA A CA 1
ATOM 3398 C C . ALA A 1 432 ? -6.394 -7.876 31.702 1.00 51.25 432 ALA A C 1
ATOM 3400 O O . ALA A 1 432 ? -5.811 -8.804 32.263 1.00 51.25 432 ALA A O 1
ATOM 3401 N N . HIS A 1 433 ? -7.702 -7.654 31.905 1.00 44.84 433 HIS A N 1
ATOM 3402 C CA . HIS A 1 433 ? -8.580 -8.445 32.774 1.00 44.84 433 HIS A CA 1
ATOM 3403 C C . HIS A 1 433 ? -9.172 -9.731 32.154 1.00 44.84 433 HIS A C 1
ATOM 3405 O O . HIS A 1 433 ? -9.711 -10.556 32.894 1.00 44.84 433 HIS A O 1
ATOM 3411 N N . LEU A 1 434 ? -9.045 -9.980 30.843 1.00 46.19 434 LEU A N 1
ATOM 3412 C CA . LEU A 1 434 ? -9.532 -11.209 30.185 1.00 46.19 434 LEU A CA 1
ATOM 3413 C C . LEU A 1 434 ? -8.473 -12.330 30.126 1.00 46.19 434 LEU A C 1
ATOM 3415 O O . LEU A 1 434 ? -8.537 -13.213 29.270 1.00 46.19 434 LEU A O 1
ATOM 3419 N N . GLN A 1 435 ? -7.549 -12.390 31.095 1.00 43.66 435 GLN A N 1
ATOM 3420 C CA . GLN A 1 435 ? -6.597 -13.509 31.285 1.00 43.66 435 GLN A CA 1
ATOM 3421 C C . GLN A 1 435 ? -7.271 -14.900 31.335 1.00 43.66 435 GLN A C 1
ATOM 3423 O O . GLN A 1 435 ? -6.604 -15.923 31.195 1.00 43.66 435 GLN A O 1
ATOM 3428 N N . ARG A 1 436 ? -8.599 -14.959 31.501 1.00 41.56 436 ARG A N 1
ATOM 3429 C CA . ARG A 1 436 ? -9.395 -16.190 31.558 1.00 41.56 436 ARG A CA 1
ATOM 3430 C C . ARG A 1 436 ? -9.835 -16.726 30.183 1.00 41.56 436 ARG A C 1
ATOM 3432 O O . ARG A 1 436 ? -10.236 -17.884 30.102 1.00 41.56 436 ARG A O 1
ATOM 3439 N N . TRP A 1 437 ? -9.716 -15.956 29.094 1.00 42.06 437 TRP A N 1
ATOM 3440 C CA . TRP A 1 437 ? -10.145 -16.415 27.759 1.00 42.06 437 TRP A CA 1
ATOM 3441 C C . TRP A 1 437 ? -9.137 -17.339 27.053 1.00 42.06 437 TRP A C 1
ATOM 3443 O O . TRP A 1 437 ? -9.481 -18.016 26.085 1.00 42.06 437 TRP A O 1
ATOM 3453 N N . LYS A 1 438 ? -7.934 -17.501 27.629 1.00 43.03 438 LYS A N 1
ATOM 3454 C CA . LYS A 1 438 ? -6.968 -18.559 27.271 1.00 43.03 438 LYS A CA 1
ATOM 3455 C C . LYS A 1 438 ? -7.566 -19.980 27.328 1.00 43.03 438 LYS A C 1
ATOM 3457 O O . LYS A 1 438 ? -6.990 -20.893 26.751 1.00 43.03 438 LYS A O 1
ATOM 3462 N N . SER A 1 439 ? -8.722 -20.170 27.973 1.00 40.72 439 SER A N 1
ATOM 3463 C CA . SER A 1 439 ? -9.410 -21.463 28.089 1.00 40.72 439 SER A CA 1
ATOM 3464 C C . SER A 1 439 ? -10.223 -21.891 26.856 1.00 40.72 439 SER A C 1
ATOM 3466 O O . SER A 1 439 ? -10.590 -23.062 26.779 1.00 40.72 439 SER A O 1
ATOM 3468 N N . CYS A 1 440 ? -10.544 -20.996 25.914 1.00 39.47 440 CYS A N 1
ATOM 3469 C CA . CYS A 1 440 ? -11.371 -21.350 24.746 1.00 39.47 440 CYS A CA 1
ATOM 3470 C C . CYS A 1 440 ? -10.548 -21.620 23.475 1.00 39.47 440 CYS A C 1
ATOM 3472 O O . CYS A 1 440 ? -11.070 -22.184 22.520 1.00 39.47 440 CYS A O 1
ATOM 3474 N N . ALA A 1 441 ? -9.252 -21.290 23.484 1.00 38.28 441 ALA A N 1
ATOM 3475 C CA . ALA A 1 441 ? -8.295 -21.630 22.430 1.00 38.28 441 ALA A CA 1
ATOM 3476 C C . ALA A 1 441 ? -7.450 -22.867 22.801 1.00 38.28 441 ALA A C 1
ATOM 3478 O O . ALA A 1 441 ? -6.247 -22.923 22.538 1.00 38.28 441 ALA A O 1
ATOM 3479 N N . SER A 1 442 ? -8.074 -23.864 23.437 1.00 33.44 442 SER A N 1
ATOM 3480 C CA . SER A 1 442 ? -7.470 -25.186 23.618 1.00 33.44 442 SER A CA 1
ATOM 3481 C C . SER A 1 442 ? -7.229 -25.814 22.241 1.00 33.44 442 SER A C 1
ATOM 3483 O O . SER A 1 442 ? -8.157 -26.048 21.467 1.00 33.44 442 SER A O 1
ATOM 3485 N N . ARG A 1 443 ? -5.948 -26.041 21.938 1.00 40.00 443 ARG A N 1
ATOM 3486 C CA . ARG A 1 443 ? -5.352 -26.481 20.663 1.00 40.00 443 ARG A CA 1
ATOM 3487 C C . ARG A 1 443 ? -5.717 -27.924 20.256 1.00 40.00 443 ARG A C 1
ATOM 3489 O O . ARG A 1 443 ? -4.831 -28.670 19.859 1.00 40.00 443 ARG A O 1
ATOM 3496 N N . SER A 1 444 ? -6.979 -28.347 20.344 1.00 31.95 444 SER A N 1
ATOM 3497 C CA . SER A 1 444 ? -7.345 -29.749 20.060 1.00 31.95 444 SER A CA 1
ATOM 3498 C C . SER A 1 444 ? -8.625 -29.998 19.257 1.00 31.95 444 SER A C 1
ATOM 3500 O O . SER A 1 444 ? -8.893 -31.157 18.969 1.00 31.95 444 SER A O 1
ATOM 3502 N N . SER A 1 445 ? -9.405 -28.987 18.851 1.00 30.39 445 SER A N 1
ATOM 3503 C CA . SER A 1 445 ? -10.749 -29.262 18.288 1.00 30.39 445 SER A CA 1
ATOM 3504 C C . SER A 1 445 ? -10.974 -28.900 16.815 1.00 30.39 445 SER A C 1
ATOM 3506 O O . SER A 1 445 ? -12.082 -29.087 16.332 1.00 30.39 445 SER A O 1
ATOM 3508 N N . PHE A 1 446 ? -9.960 -28.439 16.074 1.00 34.38 446 PHE A N 1
ATOM 3509 C CA . PHE A 1 446 ? -10.101 -28.153 14.630 1.00 34.38 446 PHE A CA 1
ATOM 3510 C C . PHE A 1 446 ? -9.368 -29.138 13.703 1.00 34.38 446 PHE A C 1
ATOM 3512 O O . PHE A 1 446 ? -9.526 -29.052 12.492 1.00 34.38 446 PHE A O 1
ATOM 3519 N N . ALA A 1 447 ? -8.607 -30.097 14.246 1.00 31.81 447 ALA A N 1
ATOM 3520 C CA . ALA A 1 447 ? -7.808 -31.043 13.455 1.00 31.81 447 ALA A CA 1
ATOM 3521 C C . ALA A 1 447 ? -8.434 -32.446 13.295 1.00 31.81 447 ALA A C 1
ATOM 3523 O O . ALA A 1 447 ? -7.789 -33.328 12.742 1.00 31.81 447 ALA A O 1
ATOM 3524 N N . SER A 1 448 ? -9.674 -32.672 13.745 1.00 29.39 448 SER A N 1
ATOM 3525 C CA . SER A 1 448 ? -10.270 -34.024 13.766 1.00 29.39 448 SER A CA 1
ATOM 3526 C C . SER A 1 448 ? -11.446 -34.231 12.804 1.00 29.39 448 SER A C 1
ATOM 3528 O O . SER A 1 448 ? -12.177 -35.202 12.952 1.00 29.39 448 SER A O 1
ATOM 3530 N N . ALA A 1 449 ? -11.644 -33.357 11.812 1.00 30.81 449 ALA A N 1
ATOM 3531 C CA . ALA A 1 449 ? -12.746 -33.486 10.846 1.00 30.81 449 ALA A CA 1
ATOM 3532 C C . ALA A 1 449 ? -12.330 -34.033 9.465 1.00 30.81 449 ALA A C 1
ATOM 3534 O O . ALA A 1 449 ? -13.145 -34.051 8.548 1.00 30.81 449 ALA A O 1
ATOM 3535 N N . SER A 1 450 ? -11.092 -34.507 9.293 1.00 34.78 450 SER A N 1
ATOM 3536 C CA . SER A 1 450 ? -10.642 -35.094 8.025 1.00 34.78 450 SER A CA 1
ATOM 3537 C C . SER A 1 450 ? -9.677 -36.261 8.241 1.00 34.78 450 SER A C 1
ATOM 3539 O O . SER A 1 450 ? -8.468 -36.085 8.144 1.00 34.78 450 SER A O 1
ATOM 3541 N N . ALA A 1 451 ? -10.217 -37.434 8.572 1.00 31.75 451 ALA A N 1
ATOM 3542 C CA . ALA A 1 451 ? -9.731 -38.747 8.126 1.00 31.75 451 ALA A CA 1
ATOM 3543 C C . ALA A 1 451 ? -10.495 -39.849 8.875 1.00 31.75 451 ALA A C 1
ATOM 3545 O O . ALA A 1 451 ? -10.316 -40.062 10.073 1.00 31.75 451 ALA A O 1
ATOM 3546 N N . HIS A 1 452 ? -11.351 -40.555 8.145 1.00 31.61 452 HIS A N 1
ATOM 3547 C CA . HIS A 1 452 ? -11.761 -41.908 8.495 1.00 31.61 452 HIS A CA 1
ATOM 3548 C C . HIS A 1 452 ? -10.529 -42.831 8.448 1.00 31.61 452 HIS A C 1
ATOM 3550 O O . HIS A 1 452 ? -9.892 -42.895 7.406 1.00 31.61 452 HIS A O 1
ATOM 3556 N N . GLU A 1 453 ? -10.196 -43.500 9.561 1.00 28.94 453 GLU A N 1
ATOM 3557 C CA . GLU A 1 453 ? -9.959 -44.959 9.694 1.00 28.94 453 GLU A CA 1
ATOM 3558 C C . GLU A 1 453 ? -9.124 -45.326 10.947 1.00 28.94 453 GLU A C 1
ATOM 3560 O O . GLU A 1 453 ? -7.932 -45.061 11.035 1.00 28.94 453 GLU A O 1
ATOM 3565 N N . ALA A 1 454 ? -9.811 -46.009 11.873 1.00 32.03 454 ALA A N 1
ATOM 3566 C CA . ALA A 1 454 ? -9.385 -47.039 12.837 1.00 32.03 454 ALA A CA 1
ATOM 3567 C C . ALA A 1 454 ? -8.300 -46.787 13.931 1.00 32.03 454 ALA A C 1
ATOM 3569 O O . ALA A 1 454 ? -7.339 -46.046 13.750 1.00 32.03 454 ALA A O 1
ATOM 3570 N N . PRO A 1 455 ? -8.432 -47.442 15.114 1.00 36.31 455 PRO A N 1
ATOM 3571 C CA . PRO A 1 455 ? -7.853 -46.973 16.374 1.00 36.31 455 PRO A CA 1
ATOM 3572 C C . PRO A 1 455 ? -6.654 -47.806 16.862 1.00 36.31 455 PRO A C 1
ATOM 3574 O O . PRO A 1 455 ? -6.608 -49.026 16.694 1.00 36.31 455 PRO A O 1
ATOM 3577 N N . ARG A 1 456 ? -5.729 -47.180 17.603 1.00 32.22 456 ARG A N 1
ATOM 3578 C CA . ARG A 1 456 ? -4.847 -47.891 18.546 1.00 32.22 456 ARG A CA 1
ATOM 3579 C C . ARG A 1 456 ? -4.840 -47.211 19.916 1.00 32.22 456 ARG A C 1
ATOM 3581 O O . ARG A 1 456 ? -4.754 -45.995 20.036 1.00 32.22 456 ARG A O 1
ATOM 3588 N N . SER A 1 457 ? -5.000 -48.066 20.922 1.00 28.98 457 SER A N 1
ATOM 3589 C CA . SER A 1 457 ? -5.197 -47.816 22.353 1.00 28.98 457 SER A CA 1
ATOM 3590 C C . SER A 1 457 ? -4.055 -47.026 23.029 1.00 28.98 457 SER A C 1
ATOM 3592 O O . SER A 1 457 ? -2.898 -47.151 22.619 1.00 28.98 457 SER A O 1
ATOM 3594 N N . PRO A 1 458 ? -4.355 -46.260 24.103 1.00 34.78 458 PRO A N 1
ATOM 3595 C CA . PRO A 1 458 ? -3.365 -45.535 24.888 1.00 34.78 458 PRO A CA 1
ATOM 3596 C C . PRO A 1 458 ? -2.803 -46.413 26.014 1.00 34.78 458 PRO A C 1
ATOM 3598 O O . PRO A 1 458 ? -3.547 -47.034 26.776 1.00 34.78 458 PRO A O 1
ATOM 3601 N N . ARG A 1 459 ? -1.474 -46.432 26.159 1.00 30.16 459 ARG A N 1
ATOM 3602 C CA . ARG A 1 459 ? -0.800 -47.072 27.293 1.00 30.16 459 ARG A CA 1
ATOM 3603 C C . ARG A 1 459 ? -0.602 -46.052 28.411 1.00 30.16 459 ARG A C 1
ATOM 3605 O O . ARG A 1 459 ? 0.209 -45.137 28.309 1.00 30.16 459 ARG A O 1
ATOM 3612 N N . SER A 1 460 ? -1.372 -46.250 29.468 1.00 32.47 460 SER A N 1
ATOM 3613 C CA . SER A 1 460 ? -1.307 -45.577 30.757 1.00 32.47 460 SER A CA 1
ATOM 3614 C C . SER A 1 460 ? 0.058 -45.753 31.432 1.00 32.47 460 SER A C 1
ATOM 3616 O O . SER A 1 460 ? 0.596 -46.860 31.481 1.00 32.47 460 SER A O 1
ATOM 3618 N N . ARG A 1 461 ? 0.558 -44.688 32.062 1.00 32.09 461 ARG A N 1
ATOM 3619 C CA . ARG A 1 461 ? 1.388 -44.779 33.268 1.00 32.09 461 ARG A CA 1
ATOM 3620 C C . ARG A 1 461 ? 0.873 -43.755 34.273 1.00 32.09 461 ARG A C 1
ATOM 3622 O O . ARG A 1 461 ? 0.761 -42.576 33.957 1.00 32.09 461 ARG A O 1
ATOM 3629 N N . ALA A 1 462 ? 0.511 -44.261 35.443 1.00 31.05 462 ALA A N 1
ATOM 3630 C CA . ALA A 1 462 ? 0.008 -43.534 36.598 1.00 31.05 462 ALA A CA 1
ATOM 3631 C C . ALA A 1 462 ? 0.971 -43.704 37.787 1.00 31.05 462 ALA A C 1
ATOM 3633 O O . ALA A 1 462 ? 1.850 -44.568 37.738 1.00 31.05 462 ALA A O 1
ATOM 3634 N N . SER A 1 463 ? 0.659 -42.955 38.857 1.00 33.69 463 SER A N 1
ATOM 3635 C CA . SER A 1 463 ? 1.122 -43.055 40.260 1.00 33.69 463 SER A CA 1
ATOM 3636 C C . SER A 1 463 ? 2.332 -42.180 40.610 1.00 33.69 463 SER A C 1
ATOM 3638 O O . SER A 1 463 ? 3.301 -42.179 39.861 1.00 33.69 463 SER A O 1
ATOM 3640 N N . SER A 1 464 ? 2.406 -41.437 41.725 1.00 31.28 464 SER A N 1
ATOM 3641 C CA . SER A 1 464 ? 1.554 -41.135 42.914 1.00 31.28 464 SER A CA 1
ATOM 3642 C C . SER A 1 464 ? 2.263 -39.976 43.669 1.00 31.28 464 SER A C 1
ATOM 3644 O O . SER A 1 464 ? 3.445 -39.771 43.410 1.00 31.28 464 SER A O 1
ATOM 3646 N N . THR A 1 465 ? 1.669 -39.130 44.523 1.00 33.69 465 THR A N 1
ATOM 3647 C CA . THR A 1 465 ? 1.069 -39.394 45.856 1.00 33.69 465 THR A CA 1
ATOM 3648 C C . THR A 1 465 ? 0.347 -38.143 46.417 1.00 33.69 465 THR A C 1
ATOM 3650 O O . THR A 1 465 ? 0.826 -37.033 46.195 1.00 33.69 465 THR A O 1
ATOM 3653 N N . ASP A 1 466 ? -0.756 -38.392 47.145 1.00 30.86 466 ASP A N 1
ATOM 3654 C CA . ASP A 1 466 ? -1.487 -37.690 48.243 1.00 30.86 466 ASP A CA 1
ATOM 3655 C C . ASP A 1 466 ? -1.014 -36.308 48.764 1.00 30.86 466 ASP A C 1
ATOM 3657 O O . ASP A 1 466 ? 0.182 -36.066 48.877 1.00 30.86 466 ASP A O 1
ATOM 3661 N N . THR A 1 467 ? -1.892 -35.358 49.152 1.00 32.38 467 THR A N 1
ATOM 3662 C CA . THR A 1 467 ? -2.849 -35.413 50.294 1.00 32.38 467 THR A CA 1
ATOM 3663 C C . THR A 1 467 ? -4.097 -34.489 50.166 1.00 32.38 467 THR A C 1
ATOM 3665 O O . THR A 1 467 ? -4.075 -33.470 49.480 1.00 32.38 467 THR A O 1
ATOM 3668 N N . GLU A 1 468 ? -5.192 -34.876 50.845 1.00 28.95 468 GLU A N 1
ATOM 3669 C CA . GLU A 1 468 ? -6.562 -34.293 50.912 1.00 28.95 468 GLU A CA 1
ATOM 3670 C C . GLU A 1 468 ? -6.723 -32.935 51.692 1.00 28.95 468 GLU A C 1
ATOM 3672 O O . GLU A 1 468 ? -5.720 -32.350 52.091 1.00 28.95 468 GLU A O 1
ATOM 3677 N N . PRO A 1 469 ? -7.939 -32.466 52.108 1.00 45.06 469 PRO A N 1
ATOM 3678 C CA . PRO A 1 469 ? -9.123 -32.013 51.345 1.00 45.06 469 PRO A CA 1
ATOM 3679 C C . PRO A 1 469 ? -9.627 -30.611 51.804 1.00 45.06 469 PRO A C 1
ATOM 3681 O O . PRO A 1 469 ? -9.439 -30.216 52.950 1.00 45.06 469 PRO A O 1
ATOM 3684 N N . SER A 1 470 ? -10.379 -29.860 50.981 1.00 27.89 470 SER A N 1
ATOM 3685 C CA . SER A 1 470 ? -11.394 -28.913 51.510 1.00 27.89 470 SER A CA 1
ATOM 3686 C C . SER A 1 470 ? -12.372 -28.334 50.466 1.00 27.89 470 SER A C 1
ATOM 3688 O O . SER A 1 470 ? -11.997 -27.755 49.455 1.00 27.89 470 SER A O 1
ATOM 3690 N N . THR A 1 471 ? -13.656 -28.507 50.806 1.00 31.28 471 THR A N 1
ATOM 3691 C CA . THR A 1 471 ? -14.818 -27.601 50.663 1.00 31.28 471 THR A CA 1
ATOM 3692 C C . THR A 1 471 ? -15.387 -27.214 49.280 1.00 31.28 471 THR A C 1
ATOM 3694 O O . THR A 1 471 ? -15.032 -26.241 48.626 1.00 31.28 471 THR A O 1
ATOM 3697 N N . LEU A 1 472 ? -16.460 -27.935 48.928 1.00 31.94 472 LEU A N 1
ATOM 3698 C CA . LEU A 1 472 ? -17.795 -27.417 48.572 1.00 31.94 472 LEU A CA 1
ATOM 3699 C C . LEU A 1 472 ? -17.902 -26.005 47.950 1.00 31.94 472 LEU A C 1
ATOM 3701 O O . LEU A 1 472 ? -17.910 -25.000 48.656 1.00 31.94 472 LEU A O 1
ATOM 3705 N N . ARG A 1 473 ? -18.312 -25.961 46.674 1.00 35.88 473 ARG A 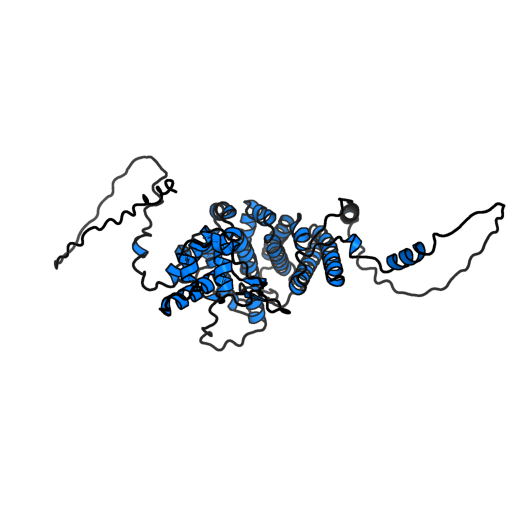N 1
ATOM 3706 C CA . ARG A 1 473 ? -19.544 -25.254 46.253 1.00 35.88 473 ARG A CA 1
ATOM 3707 C C . ARG A 1 473 ? -19.989 -25.714 44.861 1.00 35.88 473 ARG A C 1
ATOM 3709 O O . ARG A 1 473 ? -19.358 -25.414 43.852 1.00 35.88 473 ARG A O 1
ATOM 3716 N N . LYS A 1 474 ? -21.132 -26.410 44.815 1.00 39.91 474 LYS A N 1
ATOM 3717 C CA . LYS A 1 474 ? -21.933 -26.639 43.602 1.00 39.91 474 LYS A CA 1
ATOM 3718 C C . LYS A 1 474 ? -22.182 -25.292 42.906 1.00 39.91 474 LYS A C 1
ATOM 3720 O O . LYS A 1 474 ? -22.96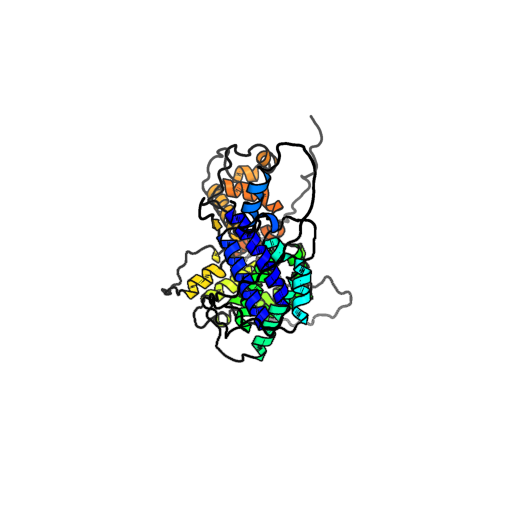4 -24.487 43.407 1.00 39.91 474 LYS A O 1
ATOM 3725 N N . ARG A 1 475 ? -21.564 -25.045 41.746 1.00 34.50 475 ARG A N 1
ATOM 3726 C CA . ARG A 1 475 ? -21.984 -23.971 40.832 1.00 34.50 475 ARG A CA 1
ATOM 3727 C C . ARG A 1 475 ? -22.870 -24.573 39.747 1.00 34.50 475 ARG A C 1
ATOM 3729 O O . ARG A 1 475 ? -22.453 -25.470 39.021 1.00 34.50 475 ARG A O 1
ATOM 3736 N N . ARG A 1 476 ? -24.113 -24.087 39.690 1.00 38.69 476 ARG A N 1
ATOM 3737 C CA . ARG A 1 476 ? -25.112 -24.401 38.662 1.00 38.69 476 ARG A CA 1
ATOM 3738 C C . ARG A 1 476 ? -24.499 -24.203 37.269 1.00 38.69 476 ARG A C 1
ATOM 3740 O O . ARG A 1 476 ? -23.957 -23.135 36.993 1.00 38.69 476 ARG A O 1
ATOM 3747 N N . LYS A 1 477 ? -24.617 -25.214 36.400 1.00 31.81 477 LYS A N 1
ATOM 3748 C CA . LYS A 1 477 ? -24.478 -25.040 34.948 1.00 31.81 477 LYS A CA 1
ATOM 3749 C C . LYS A 1 477 ? -25.568 -24.067 34.505 1.00 31.81 477 LYS A C 1
ATOM 3751 O O . LYS A 1 477 ? -26.746 -24.394 34.604 1.00 31.81 477 LYS A O 1
ATOM 3756 N N . VAL A 1 478 ? -25.174 -22.884 34.050 1.00 31.86 478 VAL A N 1
ATOM 3757 C CA . VAL A 1 478 ? -26.054 -21.986 33.302 1.00 31.86 478 VAL A CA 1
ATOM 3758 C C . VAL A 1 478 ? -25.670 -22.164 31.840 1.00 31.86 478 VAL A C 1
ATOM 3760 O O . VAL A 1 478 ? -24.623 -21.684 31.413 1.00 31.86 478 VAL A O 1
ATOM 3763 N N . ASN A 1 479 ? -26.475 -22.923 31.100 1.00 30.84 479 ASN A N 1
ATOM 3764 C CA . ASN A 1 479 ? -26.414 -22.920 29.644 1.00 30.84 479 ASN A CA 1
ATOM 3765 C C . ASN A 1 479 ? -27.146 -21.658 29.184 1.00 30.84 479 ASN A C 1
ATOM 3767 O O . ASN A 1 479 ? -28.366 -21.581 29.300 1.00 30.84 479 ASN A O 1
ATOM 3771 N N . LEU A 1 480 ? -26.403 -20.657 28.718 1.00 31.84 480 LEU A N 1
ATOM 3772 C CA . LEU A 1 480 ? -26.979 -19.538 27.979 1.00 31.84 480 LEU A CA 1
ATOM 3773 C C . LEU A 1 480 ? -27.185 -19.997 26.535 1.00 31.84 480 LEU A C 1
ATOM 3775 O O . LEU A 1 480 ? -26.276 -19.922 25.713 1.00 31.84 480 LEU A O 1
ATOM 3779 N N . THR A 1 481 ? -28.371 -20.522 26.246 1.00 33.41 481 THR A N 1
ATOM 3780 C CA . THR A 1 481 ? -28.896 -20.613 24.883 1.00 33.41 481 THR A CA 1
ATOM 3781 C C . THR A 1 481 ? -29.535 -19.272 24.546 1.00 33.41 481 THR A C 1
ATOM 3783 O O . THR A 1 481 ? -30.505 -18.875 25.187 1.00 33.41 481 THR A O 1
ATOM 3786 N N . VAL A 1 482 ? -28.955 -18.556 23.583 1.00 32.44 482 VAL A N 1
ATOM 3787 C CA . VAL A 1 482 ? -29.556 -17.353 22.998 1.00 32.44 482 VAL A CA 1
ATOM 3788 C C . VAL A 1 482 ? -30.624 -17.823 22.017 1.00 32.44 482 VAL A C 1
ATOM 3790 O O . VAL A 1 482 ? -30.301 -18.483 21.031 1.00 32.44 482 VAL A O 1
ATOM 3793 N N . ASP A 1 483 ? -31.885 -17.538 22.329 1.00 30.23 483 ASP A N 1
ATOM 3794 C CA . ASP A 1 483 ? -33.011 -17.759 21.428 1.00 30.23 483 ASP A CA 1
ATOM 3795 C C . ASP A 1 483 ? -33.108 -16.576 20.451 1.00 30.23 483 ASP A C 1
ATOM 3797 O O . ASP A 1 483 ? -33.220 -15.422 20.864 1.00 30.23 483 ASP A O 1
ATOM 3801 N N . CYS A 1 484 ? -33.016 -16.868 19.153 1.00 34.50 484 CYS A N 1
ATOM 3802 C CA . CYS A 1 484 ? -33.100 -15.892 18.064 1.00 34.50 484 CYS A CA 1
ATOM 3803 C C . CYS A 1 484 ? -34.495 -15.862 17.414 1.00 34.50 484 CYS A C 1
ATOM 3805 O O . CYS A 1 484 ? -34.636 -15.387 16.289 1.00 34.50 484 CYS A O 1
ATOM 3807 N N . SER A 1 485 ? -35.532 -16.363 18.089 1.00 36.72 485 SER A N 1
ATOM 3808 C CA . SER A 1 485 ? -36.908 -16.402 17.575 1.00 36.72 485 SER A CA 1
ATOM 3809 C C . SER A 1 485 ? -37.579 -15.025 17.397 1.00 36.72 485 SER A C 1
ATOM 3811 O O . SER A 1 485 ? -38.639 -14.938 16.786 1.00 36.72 485 SER A O 1
ATOM 3813 N N . GLY A 1 486 ? -36.955 -13.925 17.832 1.00 34.38 486 GLY A N 1
ATOM 3814 C CA . GLY A 1 486 ? -37.535 -12.574 17.782 1.00 34.38 486 GLY A CA 1
ATOM 3815 C C . GLY A 1 486 ? -37.525 -11.845 16.428 1.00 34.38 486 GLY A C 1
ATOM 3816 O O . GLY A 1 486 ? -37.784 -10.649 16.409 1.00 34.38 486 GLY A O 1
ATOM 3817 N N . TRP A 1 487 ? -37.191 -12.500 15.309 1.00 35.56 487 TRP A N 1
ATOM 3818 C CA . TRP A 1 487 ? -37.166 -11.865 13.971 1.00 35.56 487 TRP A CA 1
ATOM 3819 C C . TRP A 1 487 ? -38.368 -12.226 13.088 1.00 35.56 487 TRP A C 1
ATOM 3821 O O . TRP A 1 487 ? -38.397 -11.890 11.905 1.00 35.56 487 TRP A O 1
ATOM 3831 N N . ALA A 1 488 ? -39.376 -12.888 13.651 1.00 42.19 488 ALA A N 1
ATOM 3832 C CA . ALA A 1 488 ? -40.630 -13.157 12.969 1.00 42.19 488 ALA A CA 1
ATOM 3833 C C . ALA A 1 488 ? -41.790 -12.604 13.798 1.00 42.19 488 ALA A C 1
ATOM 3835 O O . ALA A 1 488 ? -42.222 -13.263 14.736 1.00 42.19 488 ALA A O 1
ATOM 3836 N N . LEU A 1 489 ? -42.245 -11.398 13.437 1.00 33.69 489 LEU A N 1
ATOM 3837 C CA . LEU A 1 489 ? -43.635 -10.906 13.419 1.00 33.69 489 LEU A CA 1
ATOM 3838 C C . LEU A 1 489 ? -43.645 -9.386 13.623 1.00 33.69 489 LEU A C 1
ATOM 3840 O O . LEU A 1 489 ? -43.348 -8.905 14.705 1.00 33.69 489 LEU A O 1
ATOM 3844 N N . ASP A 1 490 ? -43.948 -8.662 12.545 1.00 33.78 490 ASP A N 1
ATOM 3845 C CA . ASP A 1 490 ? -44.959 -7.597 12.530 1.00 33.78 490 ASP A CA 1
ATOM 3846 C C . ASP A 1 490 ? -45.222 -7.211 11.067 1.00 33.78 490 ASP A C 1
ATOM 3848 O O . ASP A 1 490 ? -44.760 -6.209 10.527 1.00 33.78 490 ASP A O 1
ATOM 3852 N N . LEU A 1 491 ? -45.959 -8.094 10.395 1.00 39.31 491 LEU A N 1
ATOM 3853 C CA . LEU A 1 491 ? -46.687 -7.794 9.167 1.00 39.31 491 LEU A CA 1
ATOM 3854 C C . LEU A 1 491 ? -48.146 -8.176 9.409 1.00 39.31 491 LEU A C 1
ATOM 3856 O O . LEU A 1 491 ? -48.620 -9.155 8.853 1.00 39.31 491 LEU A O 1
ATOM 3860 N N . THR A 1 492 ? -48.831 -7.418 10.267 1.00 36.25 492 THR A N 1
ATOM 3861 C CA . THR A 1 492 ? -50.294 -7.247 10.247 1.00 36.25 492 THR A CA 1
ATOM 3862 C C . THR A 1 492 ? -50.698 -6.049 11.113 1.00 36.25 492 THR A C 1
ATOM 3864 O O . THR A 1 492 ? -50.339 -6.008 12.285 1.00 36.25 492 THR A O 1
ATOM 3867 N N . ASN A 1 493 ? -51.530 -5.172 10.535 1.00 30.95 493 ASN A N 1
ATOM 3868 C CA . ASN A 1 493 ? -52.338 -4.092 11.134 1.00 30.95 493 ASN A CA 1
ATOM 3869 C C . ASN A 1 493 ? -51.682 -2.709 11.316 1.00 30.95 493 ASN A C 1
ATOM 3871 O O . ASN A 1 493 ? -51.263 -2.346 12.412 1.00 30.95 493 ASN A O 1
ATOM 3875 N N . ASN A 1 494 ? -51.707 -1.876 10.270 1.00 31.84 494 ASN A N 1
ATOM 3876 C CA . ASN A 1 494 ? -52.811 -0.935 9.991 1.00 31.84 494 ASN A CA 1
ATOM 3877 C C . ASN A 1 494 ? -52.615 -0.271 8.624 1.00 31.84 494 ASN A C 1
ATOM 3879 O O . ASN A 1 494 ? -51.491 0.221 8.377 1.00 3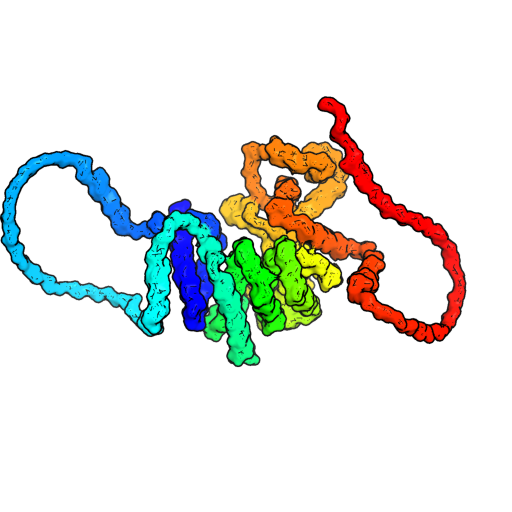1.84 494 ASN A O 1
#

Secondary structure (DSSP, 8-state):
-HHHHHHHHHHHHHHHHHHHHTTS-HHHHHHHHHHHHHHHHHHHHTT-TT--B-HHHHS--TTHHHHHHHHTT--------------------------------S---S-GGGSHHHHHHHS-------B-HHHHHHSS-HHHHHHHHHHHHHHHHHH--S--PPPSS---GGGHHHHHHHHHHHHHHHHTTSHHHHHHHTSHHHHHHHHHHHHH---HHHHHHHHHHHHHHHTSGGGHHHHHHTTHHHHHHHHTSS-GGGG-BTTBSTHHHHHHHHHHHHHHHHT-GGGGTTT--TTGGG------SS-----HHHHHHHHHHSPPSEEE-TTT--EEEE-HHHHHHHHHHHHHHHHHT-----TT-HHHHHHTS-HHHHHHH---SS-PPP--TTSHHHHHHHHHHHHHHS-HHHHHHHHHHHHHHH-TT-TTGGGT--TTSSSSSS----------------------------------GGGS------

Organism: NCBI:txid38151

InterPro domains:
  IPR011989 Armadillo-like helical [G3DSA:1.25.10.10] (88-304)
  IPR016024 Armadillo-type fold [SSF48371] (130-292)

Solvent-accessible surface area (backbone atoms only — not comparable to full-atom values): 30786 Å² total; per-residue (Å²): 111,68,71,58,41,29,50,35,22,52,48,39,53,53,44,56,54,28,63,60,34,53,78,49,59,71,72,44,26,45,55,21,38,54,50,49,49,54,48,51,52,50,27,63,76,71,66,29,41,78,48,68,28,47,47,77,75,44,62,64,58,84,72,59,64,62,57,58,68,60,62,80,77,68,85,77,88,79,88,84,86,88,85,84,89,82,90,82,83,90,82,90,80,88,84,81,90,77,91,73,85,74,95,75,83,80,82,74,90,68,71,80,77,73,52,57,62,57,56,50,65,77,63,65,83,64,78,93,62,73,42,23,38,52,54,61,61,47,66,81,45,63,64,60,38,50,47,49,25,54,51,24,53,54,47,36,65,73,73,53,90,70,93,73,75,60,56,96,81,47,85,48,80,91,34,44,43,63,50,39,28,46,38,27,38,51,51,46,41,64,31,50,74,40,67,71,46,35,57,56,44,50,32,69,76,46,39,52,50,53,50,46,55,58,73,73,51,67,53,46,68,51,41,38,40,52,37,53,38,50,37,58,43,37,60,39,72,87,39,40,62,47,46,52,79,70,47,43,68,60,62,42,53,60,66,62,49,91,63,50,73,58,28,48,52,103,79,41,66,67,46,35,62,42,43,38,40,43,42,44,43,34,34,26,42,71,67,41,50,79,76,42,64,68,76,63,53,75,61,55,82,77,53,80,84,68,76,66,99,57,92,69,81,80,44,75,52,48,52,49,48,47,73,72,55,50,82,58,54,63,41,63,36,92,88,76,52,31,55,76,48,62,30,70,66,44,51,54,52,29,42,50,51,51,49,49,54,60,62,71,60,72,64,77,84,57,99,76,44,70,64,56,50,64,72,64,72,47,54,68,68,46,62,72,75,58,66,62,95,65,84,71,72,59,60,48,71,72,36,68,68,42,40,54,53,44,70,67,46,39,77,83,78,41,55,64,68,42,53,52,33,52,52,51,45,49,53,63,55,69,40,79,84,53,74,71,59,70,71,77,69,62,93,74,81,84,80,79,87,79,76,94,78,88,89,82,86,85,86,85,85,82,90,88,83,89,84,90,87,87,81,90,78,95,74,79,87,77,83,85,77,85,81,77,73,85,83,73,84,88,90,79,89,133